Protein 4RD8 (pdb70)

Foldseek 3Di:
DCLLVLFDDPCNVDVLQVVQLVLLLVQLPVVNLLVLLLVLLVVLCCQVVVVHALLDPCSLVSSVVSLQVLLVQQAADRDDADDVLAADPLLVCVNQLVRYYWPSNHPDDPLATCLVSVSVSSVLSSCVVPVVSSPNDRSNCNSVSHRNCQSPCRQGPPVDPAGSLLSRQPVPPDCGRSHSNNVSVCLLCVPVVSRVSSNSNRVSD/DDDLPDCPQVQLQFFDDVCNVPSLQSVLLVLLLVQLPQVNLLVLLLVLLVVLVCCVVVVHALQDPVSLVSSVVSLQVLLVQQAADRDDADPVLAADDLLVVVQQLVRYAFPSNPDNDDQATCLVSVSVSSLLVSCVVPVPSSDNDRSNCNSVSHRNCQSDPRQGDPVDDAGSLCSRQPVPPDCGRSHSNNVSVCLLPVVVVSRVSSNSNRVD

Secondary structure (DSSP, 8-state):
-GGGGG--HHHHT-HHHHHHHHHHHHH--HHHHHHHHHHHHHHH--TTTTT--TTSHHHHHHHHHHHHHHHHHTT-----B-GGGPPPPTTT--TTTTT---GGGTS--SS-SSHHHHHHHHHHHHHHH-GGGGTT--GGGHIIIIIGGGGSGGG--TTSSS-HHHHHH--TT-SSTTSHHHHHHHHHH-TTSS-HHHHHHHHT-/---TT-TTSHHHHT--HHHHH-HHHHHHHHHHHHH--HHHHHHHHHHHHHHH--HHHHT--TTSHHHHHHHHHHHHHHHHHTT-----B-TT-PPPPTTT--TTTTT---HHHHSS--S-SSHHHHHHHHHHHHHHH-GGGGTT--GGGHHHHTGGGGGSGGGS-TTSSS-HHHHHH--TT-SSTTSHHHHHHHHHH-TTSS-HHHHHHHH-

Sequence (417 aa):
NPIKRALQGELLQNEPFIQLCTKIENYLDTEAVNEQLIELNEQLTRLKEKGLKPGEKGATKQLRTLIQEILTEAGFREEGLQTIGNKPLAAADFFLVSSSGFLKDSSLRASSHGELTHAIQWCLIILKRKKDSSFLENIPTSEICDRIYKKLGHQDSSNPNYPFTCWDVLIDKLGEIDSRSPEWLSDHIQNDEDQIFPVLREVIKNRHFFSKDEKNPIKRALQGELLQNEPFIQLCTKIENYLDTEAVNEQLIELNEQLTRLKEKGLKPGEKGATKQLRTLIQEILTEAGFREGLQTIGNKPLAAADFFLVSSGFLKDSSLRASSHGELTHAIQWCLIILKRKKDSSFLENIPTSEICDRIYKKLGHHQDSSNPNYPFTCWDVLIDKLGEIDSRSPEEWLSDHIQNDEDQIFPVLREVIKN

InterPro domains:
  IPR040708 Domain of of unknown function DUF5636 [PF18686] (22-215)

Radius of gyration: 24.08 Å; Cα contacts (8 Å, |Δi|>4): 656; chains: 2; bounding box: 65×54×49 Å

Structure (mmCIF, N/CA/C/O backbone):
data_4RD8
#
_entry.id   4RD8
#
_cell.length_a   66.102
_cell.length_b   65.824
_cell.length_c   103.413
_cell.angle_alpha   90.00
_cell.angle_beta   90.00
_cell.angle_gamma   90.00
#
_symmetry.space_group_name_H-M   'P 21 21 21'
#
loop_
_entity.id
_entity.type
_entity.pdbx_description
1 polymer 'Uncharacterized protein'
2 water water
#
loop_
_atom_site.group_PDB
_atom_site.id
_atom_site.type_symbol
_atom_site.label_atom_id
_atom_site.label_alt_id
_atom_site.label_comp_id
_atom_site.label_asym_id
_atom_site.label_entity_id
_atom_site.label_seq_id
_atom_site.pdbx_PDB_ins_code
_atom_site.Cartn_x
_atom_site.Cartn_y
_atom_site.Cartn_z
_atom_site.occupancy
_atom_site.B_iso_or_equiv
_atom_site.auth_seq_id
_atom_site.auth_comp_id
_atom_site.auth_asym_id
_atom_site.auth_atom_id
_atom_site.pdbx_PDB_model_num
ATOM 1 N N . ASN A 1 11 ? 19.244 3.283 73.929 1.00 69.89 9 ASN A N 1
ATOM 2 C CA . ASN A 1 11 ? 20.652 2.912 73.837 1.00 67.56 9 ASN A CA 1
ATOM 3 C C . ASN A 1 11 ? 20.847 1.450 73.440 1.00 71.34 9 ASN A C 1
ATOM 4 O O . ASN A 1 11 ? 21.240 0.629 74.270 1.00 69.76 9 ASN A O 1
ATOM 6 N N . PRO A 1 12 ? 20.594 1.127 72.156 1.00 71.35 10 PRO A N 1
ATOM 7 C CA . PRO A 1 12 ? 20.752 -0.236 71.633 1.00 66.04 10 PRO A CA 1
ATOM 8 C C . PRO A 1 12 ? 22.209 -0.694 71.719 1.00 54.18 10 PRO A C 1
ATOM 9 O O . PRO A 1 12 ? 22.490 -1.886 71.600 1.00 53.39 10 PRO A O 1
ATOM 13 N N . ILE A 1 13 ? 23.115 0.267 71.903 1.00 52.12 11 ILE A N 1
ATOM 14 C CA . ILE A 1 13 ? 24.524 0.023 72.223 1.00 33.01 11 ILE A CA 1
ATOM 15 C C . ILE A 1 13 ? 24.686 -0.997 73.356 1.00 34.55 11 ILE A C 1
ATOM 16 O O . ILE A 1 13 ? 25.622 -1.804 73.356 1.00 30.32 11 ILE A O 1
ATOM 21 N N . LYS A 1 14 ? 23.762 -0.966 74.314 1.00 35.01 12 LYS A N 1
ATOM 22 C CA . LYS A 1 14 ? 23.811 -1.867 75.464 1.00 33.26 12 LYS A CA 1
ATOM 23 C C . LYS A 1 14 ? 23.729 -3.340 75.067 1.00 33.59 12 LYS A C 1
ATOM 24 O O . LYS A 1 14 ? 24.180 -4.206 75.809 1.00 33.03 12 LYS A O 1
ATOM 30 N N . ARG A 1 15 ? 23.159 -3.623 73.900 1.00 34.91 13 ARG A N 1
ATOM 31 C CA . ARG A 1 15 ? 23.082 -5.006 73.427 1.00 38.80 13 ARG A CA 1
ATOM 32 C C . ARG A 1 15 ? 24.468 -5.620 73.260 1.00 32.89 13 ARG A C 1
ATOM 33 O O . ARG A 1 15 ? 24.628 -6.833 73.379 1.00 33.03 13 ARG A O 1
ATOM 41 N N . ALA A 1 16 ? 25.458 -4.777 72.969 1.00 30.83 14 ALA A N 1
ATOM 42 C CA . ALA A 1 16 ? 26.825 -5.248 72.732 1.00 28.63 14 ALA A CA 1
ATOM 43 C C . ALA A 1 16 ? 27.649 -5.302 74.008 1.00 27.36 14 ALA A C 1
ATOM 44 O O . ALA A 1 16 ? 28.824 -5.674 73.975 1.00 25.89 14 ALA A O 1
ATOM 46 N N . LEU A 1 17 ? 27.048 -4.924 75.132 1.00 28.34 15 LEU A N 1
ATOM 47 C CA . LEU A 1 17 ? 27.805 -4.785 76.376 1.00 27.77 15 LEU A CA 1
ATOM 48 C C . LEU A 1 17 ? 27.465 -5.853 77.413 1.00 29.15 15 LEU A C 1
ATOM 49 O O . LEU A 1 17 ? 26.333 -6.348 77.476 1.00 30.98 15 LEU A O 1
ATOM 54 N N . GLN A 1 18 ? 28.459 -6.196 78.227 1.00 28.76 16 GLN A N 1
ATOM 55 C CA . GLN A 1 18 ? 28.259 -7.082 79.370 1.00 30.57 16 GLN A CA 1
ATOM 56 C C . GLN A 1 18 ? 29.172 -6.624 80.499 1.00 30.84 16 GLN A C 1
ATOM 57 O O . GLN A 1 18 ? 29.886 -5.622 80.349 1.00 29.65 16 GLN A O 1
ATOM 63 N N . GLY A 1 19 ? 29.150 -7.351 81.615 1.00 32.90 17 GLY A N 1
ATOM 64 C CA . GLY A 1 19 ? 30.043 -7.077 82.731 1.00 33.98 17 GLY A CA 1
ATOM 65 C C . GLY A 1 19 ? 29.990 -5.653 83.274 1.00 34.26 17 GLY A C 1
ATOM 66 O O . GLY A 1 19 ? 28.906 -5.104 83.484 1.00 36.43 17 GLY A O 1
ATOM 67 N N . GLU A 1 20 ? 31.158 -5.060 83.508 1.00 33.97 18 GLU A N 1
ATOM 68 C CA . GLU A 1 20 ? 31.240 -3.711 84.069 1.00 41.80 18 GLU A CA 1
ATOM 69 C C . GLU A 1 20 ? 30.762 -2.637 83.090 1.00 40.36 18 GLU A C 1
ATOM 70 O O . GLU A 1 20 ? 30.146 -1.648 83.504 1.00 34.63 18 GLU A O 1
ATOM 76 N N . LEU A 1 21 ? 31.059 -2.813 81.803 1.00 30.55 19 LEU A N 1
ATOM 77 C CA . LEU A 1 21 ? 30.705 -1.792 80.823 1.00 29.26 19 LEU A CA 1
ATOM 78 C C . LEU A 1 21 ? 29.192 -1.648 80.708 1.00 29.89 19 LEU A C 1
ATOM 79 O O . LEU A 1 21 ? 28.685 -0.545 80.510 1.00 30.05 19 LEU A O 1
ATOM 84 N N . LEU A 1 22 ? 28.478 -2.763 80.854 1.00 30.66 20 LEU A N 1
ATOM 85 C CA . LEU A 1 22 ? 27.019 -2.757 80.799 1.00 31.95 20 LEU A CA 1
ATOM 86 C C . LEU A 1 22 ? 26.420 -1.894 81.902 1.00 33.78 20 LEU A C 1
ATOM 87 O O . LEU A 1 22 ? 25.329 -1.340 81.740 1.00 34.74 20 LEU A O 1
ATOM 92 N N . GLN A 1 23 ? 27.140 -1.784 83.017 1.00 34.63 21 GLN A N 1
ATOM 93 C CA . GLN A 1 23 ? 26.658 -1.031 84.172 1.00 36.78 21 GLN A CA 1
ATOM 94 C C . GLN A 1 23 ? 27.277 0.357 84.244 1.00 36.30 21 GLN A C 1
ATOM 95 O O . GLN A 1 23 ? 27.014 1.116 85.187 1.00 38.13 21 GLN A O 1
ATOM 101 N N . ASN A 1 24 ? 28.104 0.672 83.254 1.00 34.19 22 ASN A N 1
ATOM 102 C CA . ASN A 1 24 ? 28.836 1.927 83.231 1.00 34.02 22 ASN A CA 1
ATOM 103 C C . ASN A 1 24 ? 28.046 2.967 82.445 1.00 33.62 22 ASN A C 1
ATOM 104 O O . ASN A 1 24 ? 28.224 3.105 81.240 1.00 32.13 22 ASN A O 1
ATOM 109 N N . GLU A 1 25 ? 27.171 3.696 83.130 1.00 31.77 23 GLU A N 1
ATOM 110 C CA . GLU A 1 25 ? 26.321 4.675 82.454 1.00 30.63 23 GLU A CA 1
ATOM 111 C C . GLU A 1 25 ? 27.091 5.780 81.712 1.00 28.30 23 GLU A C 1
ATOM 112 O O . GLU A 1 25 ? 26.706 6.150 80.599 1.00 32.38 23 GLU A O 1
ATOM 118 N N . PRO A 1 26 ? 28.172 6.317 82.315 1.00 32.03 24 PRO A N 1
ATOM 119 C CA . PRO A 1 26 ? 28.892 7.340 81.545 1.00 29.04 24 PRO A CA 1
ATOM 120 C C . PRO A 1 26 ? 29.473 6.790 80.243 1.00 26.20 24 PRO A C 1
ATOM 121 O O . PRO A 1 26 ? 29.462 7.498 79.231 1.00 28.35 24 PRO A O 1
ATOM 125 N N . PHE A 1 27 ? 29.955 5.550 80.261 1.00 22.86 25 PHE A N 1
ATOM 126 C CA . PHE A 1 27 ? 30.476 4.939 79.044 1.00 25.45 25 PHE A CA 1
ATOM 127 C C . PHE A 1 27 ? 29.375 4.796 78.004 1.00 26.38 25 PHE A C 1
ATOM 128 O O . PHE A 1 27 ? 29.572 5.123 76.829 1.00 24.27 25 PHE A O 1
ATOM 136 N N . ILE A 1 28 ? 28.220 4.302 78.443 1.00 24.18 26 ILE A N 1
ATOM 137 C CA . ILE A 1 28 ? 27.091 4.085 77.552 1.00 26.21 26 ILE A CA 1
ATOM 138 C C . ILE A 1 28 ? 26.669 5.406 76.930 1.00 27.84 26 ILE A C 1
ATOM 139 O O . ILE A 1 28 ? 26.374 5.469 75.739 1.00 26.55 26 ILE A O 1
ATOM 144 N N . GLN A 1 29 ? 26.644 6.462 77.741 1.00 24.68 27 GLN A N 1
ATOM 145 C CA . GLN A 1 29 ? 26.270 7.790 77.255 1.00 27.39 27 GLN A CA 1
ATOM 146 C C . GLN A 1 29 ? 27.262 8.283 76.197 1.00 26.66 27 GLN A C 1
ATOM 147 O O . GLN A 1 29 ? 26.855 8.818 75.166 1.00 27.13 27 GLN A O 1
ATOM 153 N N . LEU A 1 30 ? 28.556 8.076 76.445 1.00 23.98 28 LEU A N 1
ATOM 154 C CA . LEU A 1 30 ? 29.585 8.495 75.497 1.00 23.00 28 LEU A CA 1
ATOM 155 C C . LEU A 1 30 ? 29.425 7.771 74.161 1.00 24.41 28 LEU A C 1
ATOM 156 O O . LEU A 1 30 ? 29.514 8.397 73.101 1.00 23.84 28 LEU A O 1
ATOM 161 N N . CYS A 1 31 ? 29.175 6.465 74.207 1.00 24.87 29 CYS A N 1
ATOM 162 C CA . CYS A 1 31 ? 28.979 5.694 72.975 1.00 23.18 29 CYS A CA 1
ATOM 163 C C . CYS A 1 31 ? 27.730 6.138 72.228 1.00 23.33 29 CYS A C 1
ATOM 164 O O . CYS A 1 31 ? 27.715 6.181 70.996 1.00 23.23 29 CYS A O 1
ATOM 167 N N . THR A 1 32 ? 26.676 6.436 72.979 1.00 23.05 30 THR A N 1
ATOM 168 C CA . THR A 1 32 ? 25.420 6.852 72.391 1.00 23.71 30 THR A CA 1
ATOM 169 C C . THR A 1 32 ? 25.605 8.170 71.651 1.00 27.95 30 THR A C 1
ATOM 170 O O . THR A 1 32 ? 25.090 8.344 70.545 1.00 26.92 30 THR A O 1
ATOM 174 N N . LYS A 1 33 ? 26.363 9.088 72.248 1.00 23.08 31 LYS A N 1
ATOM 175 C CA . LYS A 1 33 ? 26.639 10.372 71.606 1.00 25.88 31 LYS A CA 1
ATOM 176 C C . LYS A 1 33 ? 27.425 10.178 70.299 1.00 23.99 31 LYS A C 1
ATOM 177 O O . LYS A 1 33 ? 27.109 10.806 69.282 1.00 25.73 31 LYS A O 1
ATOM 183 N N . ILE A 1 34 ? 28.423 9.300 70.329 1.00 23.71 32 ILE A N 1
ATOM 184 C CA . ILE A 1 34 ? 29.215 8.989 69.135 1.00 21.11 32 ILE A CA 1
ATOM 185 C C . ILE A 1 34 ? 28.339 8.392 68.042 1.00 20.61 32 ILE A C 1
ATOM 186 O O . ILE A 1 34 ? 28.420 8.799 66.884 1.00 24.54 32 ILE A O 1
ATOM 191 N N . GLU A 1 35 ? 27.483 7.447 68.419 1.00 25.71 33 GLU A N 1
ATOM 192 C CA . GLU A 1 35 ? 26.608 6.787 67.455 1.00 25.22 33 GLU A CA 1
ATOM 193 C C . GLU A 1 35 ? 25.689 7.816 66.816 1.00 28.12 33 GLU A C 1
ATOM 194 O O . GLU A 1 35 ? 25.480 7.811 65.606 1.00 29.16 33 GLU A O 1
ATOM 200 N N . ASN A 1 36 ? 25.153 8.714 67.635 1.00 24.76 34 ASN A N 1
ATOM 201 C CA . ASN A 1 36 ? 24.214 9.713 67.148 1.00 27.38 34 ASN A CA 1
ATOM 202 C C . ASN A 1 36 ? 24.884 10.749 66.249 1.00 29.62 34 ASN A C 1
ATOM 203 O O . ASN A 1 36 ? 24.246 11.307 65.360 1.00 32.21 34 ASN A O 1
ATOM 208 N N . TYR A 1 37 ? 26.165 10.999 66.501 1.00 28.03 35 TYR A N 1
ATOM 209 C CA . TYR A 1 37 ? 26.953 11.936 65.709 1.00 26.95 35 TYR A CA 1
ATOM 210 C C . TYR A 1 37 ? 27.272 11.334 64.336 1.00 25.64 35 TYR A C 1
ATOM 211 O O . TYR A 1 37 ? 26.990 11.934 63.304 1.00 28.80 35 TYR A O 1
ATOM 220 N N . LEU A 1 38 ? 27.823 10.129 64.324 1.00 26.02 36 LEU A N 1
ATOM 221 C CA . LEU A 1 38 ? 28.192 9.480 63.060 1.00 23.61 36 LEU A CA 1
ATOM 222 C C . LEU A 1 38 ? 27.010 9.184 62.131 1.00 25.18 36 LEU A C 1
ATOM 223 O O . LEU A 1 38 ? 27.188 9.088 60.916 1.00 29.27 36 LEU A O 1
ATOM 236 N N . ASP A 1 40 ? 24.709 11.260 61.739 1.00 29.59 38 ASP A N 1
ATOM 237 C CA . ASP A 1 40 ? 24.286 12.598 61.347 1.00 31.92 38 ASP A CA 1
ATOM 238 C C . ASP A 1 40 ? 25.277 13.144 60.322 1.00 30.48 38 ASP A C 1
ATOM 239 O O . ASP A 1 40 ? 26.293 13.733 60.677 1.00 31.89 38 ASP A O 1
ATOM 244 N N . THR A 1 41 ? 24.973 12.958 59.042 1.00 33.73 39 THR A N 1
ATOM 245 C CA . THR A 1 41 ? 25.920 13.340 58.000 1.00 32.88 39 THR A CA 1
ATOM 246 C C . THR A 1 41 ? 26.171 14.856 57.973 1.00 33.28 39 THR A C 1
ATOM 247 O O . THR A 1 41 ? 27.300 15.293 57.751 1.00 35.95 39 THR A O 1
ATOM 251 N N . GLU A 1 42 ? 25.125 15.643 58.228 1.00 33.24 40 GLU A N 1
ATOM 252 C CA . GLU A 1 42 ? 25.262 17.097 58.349 1.00 34.14 40 GLU A CA 1
ATOM 253 C C . GLU A 1 42 ? 26.346 17.485 59.353 1.00 35.13 40 GLU A C 1
ATOM 254 O O . GLU A 1 42 ? 27.187 18.339 59.068 1.00 36.03 40 GLU A O 1
ATOM 260 N N . ALA A 1 43 ? 26.322 16.857 60.526 1.00 30.69 41 ALA A N 1
ATOM 261 C CA . ALA A 1 43 ? 27.325 17.123 61.550 1.00 33.29 41 ALA A CA 1
ATOM 262 C C . ALA A 1 43 ? 28.716 16.600 61.148 1.00 31.20 41 ALA A C 1
ATOM 263 O O . ALA A 1 43 ? 29.721 17.290 61.327 1.00 31.21 41 ALA A O 1
ATOM 265 N N . VAL A 1 44 ? 28.771 15.384 60.615 1.00 26.96 42 VAL A N 1
ATOM 266 C CA . VAL A 1 44 ? 30.037 14.797 60.187 1.00 28.46 42 VAL A CA 1
ATOM 267 C C . VAL A 1 44 ? 30.738 15.659 59.133 1.00 30.30 42 VAL A C 1
ATOM 268 O O . VAL A 1 44 ? 31.950 15.853 59.201 1.00 27.68 42 VAL A O 1
ATOM 272 N N . ASN A 1 45 ? 29.974 16.177 58.173 1.00 31.35 43 ASN A N 1
ATOM 273 C CA . ASN A 1 45 ? 30.532 17.038 57.128 1.00 32.98 43 ASN A CA 1
ATOM 274 C C . ASN A 1 45 ? 31.287 18.232 57.702 1.00 35.31 43 ASN A C 1
ATOM 275 O O . ASN A 1 45 ? 32.299 18.669 57.142 1.00 32.20 43 ASN A O 1
ATOM 280 N N . GLU A 1 46 ? 30.791 18.759 58.818 1.00 32.17 44 GLU A N 1
ATOM 281 C CA . GLU A 1 46 ? 31.418 19.916 59.447 1.00 34.30 44 GLU A CA 1
ATOM 282 C C . GLU A 1 46 ? 32.847 19.588 59.880 1.00 32.45 44 GLU A C 1
ATOM 283 O O . GLU A 1 46 ? 33.756 20.387 59.670 1.00 31.78 44 GLU A O 1
ATOM 289 N N . GLN A 1 47 ? 33.047 18.413 60.471 1.00 28.35 45 GLN A N 1
ATOM 290 C CA . GLN A 1 47 ? 34.396 17.984 60.843 1.00 27.54 45 GLN A CA 1
ATOM 291 C C . GLN A 1 47 ? 35.248 17.551 59.642 1.00 27.72 45 GLN A C 1
ATOM 292 O O . GLN A 1 47 ? 36.467 17.688 59.668 1.00 29.01 45 GLN A O 1
ATOM 298 N N . LEU A 1 48 ? 34.614 17.027 58.595 1.00 26.04 46 LEU A N 1
ATOM 299 C CA . LEU A 1 48 ? 35.344 16.699 57.367 1.00 25.76 46 LEU A CA 1
ATOM 300 C C . LEU A 1 48 ? 35.854 17.962 56.680 1.00 32.38 46 LEU A C 1
ATOM 301 O O . LEU A 1 48 ? 36.979 17.996 56.170 1.00 30.46 46 LEU A O 1
ATOM 306 N N . ILE A 1 49 ? 35.019 19.001 56.666 1.00 29.03 47 ILE A N 1
ATOM 307 C CA . ILE A 1 49 ? 35.435 20.311 56.185 1.00 33.02 47 ILE A CA 1
ATOM 308 C C . ILE A 1 49 ? 36.636 20.823 56.991 1.00 35.63 47 ILE A C 1
ATOM 309 O O . ILE A 1 49 ? 37.603 21.333 56.418 1.00 33.17 47 ILE A O 1
ATOM 314 N N . GLU A 1 50 ? 36.582 20.660 58.311 1.00 29.23 48 GLU A N 1
ATOM 315 C CA . GLU A 1 50 ? 37.657 21.125 59.187 1.00 35.10 48 GLU A CA 1
ATOM 316 C C . GLU A 1 50 ? 38.940 20.342 58.913 1.00 31.49 48 GLU A C 1
ATOM 317 O O . GLU A 1 50 ? 40.023 20.926 58.825 1.00 36.50 48 GLU A O 1
ATOM 323 N N . LEU A 1 51 ? 38.803 19.027 58.758 1.00 32.45 49 LEU A N 1
ATOM 324 C CA . LEU A 1 51 ? 39.948 18.163 58.478 1.00 27.92 49 LEU A CA 1
ATOM 325 C C . LEU A 1 51 ? 40.551 18.547 57.133 1.00 31.61 49 LEU A C 1
ATOM 326 O O . LEU A 1 51 ? 41.777 18.640 56.990 1.00 31.48 49 LEU A O 1
ATOM 331 N N . ASN A 1 52 ? 39.679 18.797 56.157 1.00 34.38 50 ASN A N 1
ATOM 332 C CA . ASN A 1 52 ? 40.113 19.250 54.837 1.00 32.25 50 ASN A CA 1
ATOM 333 C C . ASN A 1 52 ? 40.841 20.578 54.901 1.00 34.06 50 ASN A C 1
ATOM 334 O O . ASN A 1 52 ? 41.802 20.802 54.168 1.00 37.71 50 ASN A O 1
ATOM 339 N N . GLU A 1 53 ? 40.370 21.468 55.768 1.00 33.42 51 GLU A N 1
ATOM 340 C CA . GLU A 1 53 ? 40.964 22.791 55.872 1.00 38.02 51 GLU A CA 1
ATOM 341 C C . GLU A 1 53 ? 42.330 22.728 56.546 1.00 35.58 51 GLU A C 1
ATOM 342 O O . GLU A 1 53 ? 43.264 23.417 56.137 1.00 38.56 51 GLU A O 1
ATOM 348 N N . GLN A 1 54 ? 42.452 21.890 57.570 1.00 34.40 52 GLN A N 1
ATOM 349 C CA . GLN A 1 54 ? 43.733 21.726 58.242 1.00 38.31 52 GLN A CA 1
ATOM 350 C C . GLN A 1 54 ? 44.772 21.099 57.305 1.00 37.91 52 GLN A C 1
ATOM 351 O O . GLN A 1 54 ? 45.925 21.524 57.269 1.00 39.93 52 GLN A O 1
ATOM 357 N N . LEU A 1 55 ? 44.346 20.107 56.531 1.00 32.06 53 LEU A N 1
ATOM 358 C CA . LEU A 1 55 ? 45.206 19.476 55.529 1.00 32.72 53 LEU A CA 1
ATOM 359 C C . LEU A 1 55 ? 45.629 20.455 54.427 1.00 38.40 53 LEU A C 1
ATOM 360 O O . LEU A 1 55 ? 46.809 20.510 54.051 1.00 38.20 53 LEU A O 1
ATOM 365 N N . THR A 1 56 ? 44.665 21.220 53.913 1.00 35.48 54 THR A N 1
ATOM 366 C CA . THR A 1 56 ? 44.936 22.240 52.900 1.00 40.54 54 THR A CA 1
ATOM 367 C C . THR A 1 56 ? 45.981 23.229 53.401 1.00 44.49 54 THR A C 1
ATOM 368 O O . THR A 1 56 ? 46.911 23.598 52.676 1.00 44.45 54 THR A O 1
ATOM 385 N N . ARG A 1 58 ? 48.182 22.681 55.713 1.00 47.58 56 ARG A N 1
ATOM 386 C CA . ARG A 1 58 ? 49.418 21.935 55.891 1.00 40.15 56 ARG A CA 1
ATOM 387 C C . ARG A 1 58 ? 50.208 21.801 54.595 1.00 47.59 56 ARG A C 1
ATOM 388 O O . ARG A 1 58 ? 51.400 22.108 54.554 1.00 48.79 56 ARG A O 1
ATOM 396 N N . LEU A 1 59 ? 49.532 21.355 53.537 1.00 42.18 57 LEU A N 1
ATOM 397 C CA . LEU A 1 59 ? 50.159 21.191 52.225 1.00 50.32 57 LEU A CA 1
ATOM 398 C C . LEU A 1 59 ? 50.726 22.502 51.700 1.00 54.73 57 LEU A C 1
ATOM 399 O O . LEU A 1 59 ? 51.859 22.550 51.213 1.00 54.89 57 LEU A O 1
ATOM 404 N N . LYS A 1 60 ? 49.932 23.563 51.802 1.00 47.85 58 LYS A N 1
ATOM 405 C CA . LYS A 1 60 ? 50.318 24.871 51.277 1.00 55.02 58 LYS A CA 1
ATOM 406 C C . LYS A 1 60 ? 51.548 25.420 51.987 1.00 53.18 58 LYS A C 1
ATOM 407 O O . LYS A 1 60 ? 52.451 25.958 51.350 1.00 56.57 58 LYS A O 1
ATOM 411 N N . GLU A 1 61 ? 51.575 25.279 53.309 1.00 51.43 59 GLU A N 1
ATOM 412 C CA . GLU A 1 61 ? 52.703 25.747 54.111 1.00 55.09 59 GLU A CA 1
ATOM 413 C C . GLU A 1 61 ? 54.007 25.081 53.666 1.00 55.59 59 GLU A C 1
ATOM 414 O O . GLU A 1 61 ? 55.069 25.702 53.684 1.00 61.62 59 GLU A O 1
ATOM 418 N N . LYS A 1 62 ? 53.912 23.826 53.237 1.00 54.46 60 LYS A N 1
ATOM 419 C CA . LYS A 1 62 ? 55.090 23.048 52.860 1.00 58.26 60 LYS A CA 1
ATOM 420 C C . LYS A 1 62 ? 55.351 23.046 51.361 1.00 63.30 60 LYS A C 1
ATOM 421 O O . LYS A 1 62 ? 56.252 22.354 50.886 1.00 64.59 60 LYS A O 1
ATOM 427 N N . GLY A 1 63 ? 54.575 23.830 50.621 1.00 66.17 61 GLY A N 1
ATOM 428 C CA . GLY A 1 63 ? 54.689 23.841 49.176 1.00 74.88 61 GLY A CA 1
ATOM 429 C C . GLY A 1 63 ? 54.447 22.451 48.625 1.00 76.10 61 GLY A C 1
ATOM 430 O O . GLY A 1 63 ? 55.324 21.863 47.986 1.00 80.97 61 GLY A O 1
ATOM 431 N N . LEU A 1 64 ? 53.257 21.920 48.899 1.00 62.12 62 LEU A N 1
ATOM 432 C CA . LEU A 1 64 ? 52.872 20.597 48.424 1.00 54.65 62 LEU A CA 1
ATOM 433 C C . LEU A 1 64 ? 51.547 20.645 47.674 1.00 60.50 62 LEU A C 1
ATOM 434 O O . LEU A 1 64 ? 50.677 21.457 47.985 1.00 60.97 62 LEU A O 1
ATOM 439 N N . LYS A 1 65 ? 51.397 19.771 46.683 1.00 65.06 63 LYS A N 1
ATOM 440 C CA . LYS A 1 65 ? 50.127 19.624 45.982 1.00 61.89 63 LYS A CA 1
ATOM 441 C C . LYS A 1 65 ? 49.436 18.365 46.497 1.00 53.67 63 LYS A C 1
ATOM 442 O O . LYS A 1 65 ? 50.093 17.488 47.049 1.00 56.53 63 LYS A O 1
ATOM 445 N N . PRO A 1 66 ? 48.104 18.283 46.349 1.00 51.83 64 PRO A N 1
ATOM 446 C CA . PRO A 1 66 ? 47.365 17.108 46.831 1.00 54.90 64 PRO A CA 1
ATOM 447 C C . PRO A 1 66 ? 47.733 15.815 46.093 1.00 63.05 64 PRO A C 1
ATOM 448 O O . PRO A 1 66 ? 47.606 14.730 46.665 1.00 61.95 64 PRO A O 1
ATOM 452 N N . GLY A 1 67 ? 48.172 15.932 44.844 1.00 63.78 65 GLY A N 1
ATOM 453 C CA . GLY A 1 67 ? 48.631 14.781 44.085 1.00 72.84 65 GLY A CA 1
ATOM 454 C C . GLY A 1 67 ? 50.016 14.318 44.502 1.00 78.58 65 GLY A C 1
ATOM 455 O O . GLY A 1 67 ? 50.384 13.163 44.285 1.00 79.92 65 GLY A O 1
ATOM 456 N N . GLU A 1 68 ? 50.778 15.227 45.107 1.00 83.79 66 GLU A N 1
ATOM 457 C CA . GLU A 1 68 ? 52.139 14.951 45.573 1.00 87.30 66 GLU A CA 1
ATOM 458 C C . GLU A 1 68 ? 52.198 13.750 46.520 1.00 84.08 66 GLU A C 1
ATOM 459 O O . GLU A 1 68 ? 51.211 13.419 47.185 1.00 82.85 66 GLU A O 1
ATOM 465 N N . LYS A 1 69 ? 53.356 13.097 46.567 1.00 81.01 67 LYS A N 1
ATOM 466 C CA . LYS A 1 69 ? 53.579 11.991 47.491 1.00 72.89 67 LYS A CA 1
ATOM 467 C C . LYS A 1 69 ? 53.487 12.489 48.924 1.00 66.83 67 LYS A C 1
ATOM 468 O O . LYS A 1 69 ? 52.734 11.944 49.731 1.00 72.77 67 LYS A O 1
ATOM 470 N N . GLY A 1 70 ? 54.244 13.541 49.226 1.00 59.58 68 GLY A N 1
ATOM 471 C CA . GLY A 1 70 ? 54.277 14.117 50.558 1.00 61.72 68 GLY A CA 1
ATOM 472 C C . GLY A 1 70 ? 52.918 14.481 51.126 1.00 57.88 68 GLY A C 1
ATOM 473 O O . GLY A 1 70 ? 52.770 14.601 52.342 1.00 56.12 68 GLY A O 1
ATOM 474 N N . ALA A 1 71 ? 51.929 14.664 50.252 1.00 55.38 69 ALA A N 1
ATOM 475 C CA . ALA A 1 71 ? 50.553 14.901 50.689 1.00 48.65 69 ALA A CA 1
ATOM 476 C C . ALA A 1 71 ? 50.001 13.720 51.492 1.00 47.50 69 ALA A C 1
ATOM 477 O O . ALA A 1 71 ? 49.363 13.907 52.535 1.00 40.46 69 ALA A O 1
ATOM 479 N N . THR A 1 72 ? 50.230 12.505 50.996 1.00 46.94 70 THR A N 1
ATOM 480 C CA . THR A 1 72 ? 49.806 11.301 51.710 1.00 45.69 70 THR A CA 1
ATOM 481 C C . THR A 1 72 ? 50.481 11.246 53.078 1.00 40.75 70 THR A C 1
ATOM 482 O O . THR A 1 72 ? 49.859 10.882 54.078 1.00 39.33 70 THR A O 1
ATOM 486 N N . LYS A 1 73 ? 51.754 11.627 53.115 1.00 42.60 71 LYS A N 1
ATOM 487 C CA . LYS A 1 73 ? 52.502 11.669 54.364 1.00 42.34 71 LYS A CA 1
ATOM 488 C C . LYS A 1 73 ? 51.935 12.739 55.292 1.00 40.67 71 LYS A C 1
ATOM 489 O O . LYS A 1 73 ? 51.785 12.512 56.487 1.00 37.76 71 LYS A O 1
ATOM 495 N N . GLN A 1 74 ? 51.606 13.903 54.736 1.00 40.54 72 GLN A N 1
ATOM 496 C CA . GLN A 1 74 ? 51.070 15.003 55.535 1.00 40.81 72 GLN A CA 1
ATOM 497 C C . GLN A 1 74 ? 49.720 14.682 56.179 1.00 39.53 72 GLN A C 1
ATOM 498 O O . GLN A 1 74 ? 49.478 15.041 57.332 1.00 35.53 72 GLN A O 1
ATOM 504 N N . LEU A 1 75 ? 48.845 14.012 55.435 1.00 32.55 73 LEU A N 1
ATOM 505 C CA . LEU A 1 75 ? 47.553 13.592 55.977 1.00 32.31 73 LEU A CA 1
ATOM 506 C C . LEU A 1 75 ? 47.736 12.592 57.118 1.00 33.97 73 LEU A C 1
ATOM 507 O O . LEU A 1 75 ? 47.044 12.661 58.131 1.00 26.81 73 LEU A O 1
ATOM 512 N N . ARG A 1 76 ? 48.669 11.661 56.945 1.00 32.34 74 ARG A N 1
ATOM 513 C CA . ARG A 1 76 ? 48.942 10.651 57.972 1.00 30.45 74 ARG A CA 1
ATOM 514 C C . ARG A 1 76 ? 49.472 11.279 59.254 1.00 30.71 74 ARG A C 1
ATOM 515 O O . ARG A 1 76 ? 49.076 10.889 60.352 1.00 31.79 74 ARG A O 1
ATOM 523 N N . THR A 1 77 ? 50.366 12.252 59.111 1.00 30.39 75 THR A N 1
ATOM 524 C CA . THR A 1 77 ? 50.927 12.923 60.274 1.00 30.46 75 THR A CA 1
ATOM 525 C C . THR A 1 77 ? 49.875 13.814 60.931 1.00 32.66 75 THR A C 1
ATOM 526 O O . THR A 1 77 ? 49.833 13.921 62.153 1.00 31.94 75 THR A O 1
ATOM 530 N N . LEU A 1 78 ? 49.020 14.443 60.125 1.00 28.37 76 LEU A N 1
ATOM 531 C CA . LEU A 1 78 ? 47.898 15.203 60.673 1.00 26.92 76 LEU A CA 1
ATOM 532 C C . LEU A 1 78 ? 46.954 14.293 61.452 1.00 28.36 76 LEU A C 1
ATOM 533 O O . LEU A 1 78 ? 46.543 14.619 62.571 1.00 24.92 76 LEU A O 1
ATOM 538 N N . ILE A 1 79 ? 46.605 13.153 60.862 1.00 23.82 77 ILE A N 1
ATOM 539 C CA . ILE A 1 79 ? 45.754 12.182 61.548 1.00 21.88 77 ILE A CA 1
ATOM 540 C C . ILE A 1 79 ? 46.390 11.748 62.881 1.00 22.96 77 ILE A C 1
ATOM 541 O O . ILE A 1 79 ? 45.715 11.728 63.922 1.00 22.78 77 ILE A O 1
ATOM 546 N N . GLN A 1 80 ? 47.687 11.433 62.859 1.00 24.09 78 GLN A N 1
ATOM 547 C CA . GLN A 1 80 ? 48.378 11.024 64.083 1.00 25.91 78 GLN A CA 1
ATOM 548 C C . GLN A 1 80 ? 48.385 12.117 65.158 1.00 27.62 78 GLN A C 1
ATOM 549 O O . GLN A 1 80 ? 48.254 11.820 66.347 1.00 30.91 78 GLN A O 1
ATOM 555 N N . GLU A 1 81 ? 48.557 13.373 64.751 1.00 28.38 79 GLU A N 1
ATOM 556 C CA . GLU A 1 81 ? 48.565 14.467 65.722 1.00 29.85 79 GLU A CA 1
ATOM 557 C C . GLU A 1 81 ? 47.215 14.597 66.432 1.00 30.97 79 GLU A C 1
ATOM 558 O O . GLU A 1 81 ? 47.161 14.774 67.652 1.00 27.16 79 GLU A O 1
ATOM 564 N N . ILE A 1 82 ? 46.129 14.494 65.667 1.00 22.85 80 ILE A N 1
ATOM 565 C CA . ILE A 1 82 ? 44.790 14.550 66.244 1.00 21.95 80 ILE A CA 1
ATOM 566 C C . ILE A 1 82 ? 44.592 13.395 67.218 1.00 24.85 80 ILE A C 1
ATOM 567 O O . ILE A 1 82 ? 44.076 13.576 68.318 1.00 25.05 80 ILE A O 1
ATOM 572 N N . LEU A 1 83 ? 45.023 12.206 66.815 1.00 21.40 81 LEU A N 1
ATOM 573 C CA . LEU A 1 83 ? 44.885 11.023 67.657 1.00 19.68 81 LEU A CA 1
ATOM 574 C C . LEU A 1 83 ? 45.714 11.140 68.919 1.00 20.29 81 LEU A C 1
ATOM 575 O O . LEU A 1 83 ? 45.248 10.806 70.001 1.00 19.45 81 LEU A O 1
ATOM 580 N N . THR A 1 84 ? 46.944 11.612 68.781 1.00 22.43 82 THR A N 1
ATOM 581 C CA . THR A 1 84 ? 47.811 11.785 69.939 1.00 23.31 82 THR A CA 1
ATOM 582 C C . THR A 1 84 ? 47.207 12.736 70.978 1.00 23.64 82 THR A C 1
ATOM 583 O O . THR A 1 84 ? 47.255 12.462 72.182 1.00 26.45 82 THR A O 1
ATOM 587 N N . GLU A 1 85 ? 46.632 13.840 70.504 1.00 23.14 83 GLU A N 1
ATOM 588 C CA . GLU A 1 85 ? 45.950 14.805 71.368 1.00 23.82 83 GLU A CA 1
ATOM 589 C C . GLU A 1 85 ? 44.860 14.157 72.209 1.00 25.18 83 GLU A C 1
ATOM 590 O O . GLU A 1 85 ? 44.568 14.625 73.315 1.00 25.70 83 GLU A O 1
ATOM 596 N N . ALA A 1 86 ? 44.257 13.098 71.666 1.00 19.41 84 ALA A N 1
ATOM 597 C CA . ALA A 1 86 ? 43.165 12.389 72.326 1.00 23.19 84 ALA A CA 1
ATOM 598 C C . ALA A 1 86 ? 43.640 11.219 73.184 1.00 22.77 84 ALA A C 1
ATOM 599 O O . ALA A 1 86 ? 42.821 10.447 73.697 1.00 21.78 84 ALA A O 1
ATOM 601 N N . GLY A 1 87 ? 44.956 11.061 73.322 1.00 20.08 85 GLY A N 1
ATOM 602 C CA . GLY A 1 87 ? 45.484 10.016 74.185 1.00 20.48 85 GLY A CA 1
ATOM 603 C C . GLY A 1 87 ? 45.834 8.710 73.504 1.00 19.21 85 GLY A C 1
ATOM 604 O O . GLY A 1 87 ? 46.194 7.739 74.168 1.00 20.23 85 GLY A O 1
ATOM 605 N N . PHE A 1 88 ? 45.746 8.666 72.179 1.00 18.21 86 PHE A N 1
ATOM 606 C CA . PHE A 1 88 ? 46.178 7.472 71.461 1.00 16.67 86 PHE A CA 1
ATOM 607 C C . PHE A 1 88 ? 47.705 7.339 71.502 1.00 19.14 86 PHE A C 1
ATOM 608 O O . PHE A 1 88 ? 48.426 8.322 71.710 1.00 19.19 86 PHE A O 1
ATOM 616 N N . ARG A 1 89 ? 48.199 6.118 71.302 1.00 17.96 87 ARG A N 1
ATOM 617 C CA . ARG A 1 89 ? 49.636 5.925 71.155 1.00 17.93 87 ARG A CA 1
ATOM 618 C C . ARG A 1 89 ? 50.104 6.708 69.941 1.00 20.10 87 ARG A C 1
ATOM 619 O O . ARG A 1 89 ? 49.373 6.814 68.950 1.00 21.41 87 ARG A O 1
ATOM 627 N N . GLU A 1 90 ? 51.319 7.231 70.010 1.00 20.63 88 GLU A N 1
ATOM 628 C CA A GLU A 1 90 ? 51.886 7.968 68.888 0.59 23.82 88 GLU A CA 1
ATOM 629 C CA B GLU A 1 90 ? 51.910 7.973 68.901 0.41 24.36 88 GLU A CA 1
ATOM 630 C C . GLU A 1 90 ? 52.476 7.011 67.858 1.00 29.09 88 GLU A C 1
ATOM 631 O O . GLU A 1 90 ? 53.504 6.367 68.085 1.00 32.34 88 GLU A O 1
ATOM 642 N N . GLY A 1 91 ? 51.811 6.910 66.719 1.00 32.93 89 GLY A N 1
ATOM 643 C CA . GLY A 1 91 ? 52.247 5.994 65.683 1.00 33.28 89 GLY A CA 1
ATOM 644 C C . GLY A 1 91 ? 51.169 4.973 65.380 1.00 21.38 89 GLY A C 1
ATOM 645 O O . GLY A 1 91 ? 50.870 4.125 66.216 1.00 27.40 89 GLY A O 1
ATOM 654 N N . LEU A 1 93 ? 49.808 1.663 63.681 1.00 24.00 91 LEU A N 1
ATOM 655 C CA . LEU A 1 93 ? 50.464 0.378 63.418 1.00 20.75 91 LEU A CA 1
ATOM 656 C C . LEU A 1 93 ? 49.870 -0.317 62.198 1.00 25.40 91 LEU A C 1
ATOM 657 O O . LEU A 1 93 ? 48.724 -0.066 61.820 1.00 22.85 91 LEU A O 1
ATOM 662 N N . GLN A 1 94 ? 50.673 -1.172 61.575 1.00 22.34 92 GLN A N 1
ATOM 663 C CA . GLN A 1 94 ? 50.164 -2.178 60.651 1.00 20.66 92 GLN A CA 1
ATOM 664 C C . GLN A 1 94 ? 51.092 -3.378 60.825 1.00 20.42 92 GLN A C 1
ATOM 665 O O . GLN A 1 94 ? 52.090 -3.286 61.532 1.00 18.20 92 GLN A O 1
ATOM 671 N N . THR A 1 95 ? 50.785 -4.499 60.191 1.00 18.41 93 THR A N 1
ATOM 672 C CA . THR A 1 95 ? 51.760 -5.586 60.155 1.00 17.10 93 THR A CA 1
ATOM 673 C C . THR A 1 95 ? 52.682 -5.446 58.958 1.00 19.12 93 THR A C 1
ATOM 674 O O . THR A 1 95 ? 52.330 -4.814 57.951 1.00 20.96 93 THR A O 1
ATOM 678 N N . ILE A 1 96 ? 53.865 -6.045 59.058 1.00 19.75 94 ILE A N 1
ATOM 679 C CA . ILE A 1 96 ? 54.748 -6.110 57.918 1.00 22.84 94 ILE A CA 1
ATOM 680 C C . ILE A 1 96 ? 54.040 -6.932 56.837 1.00 25.43 94 ILE A C 1
ATOM 681 O O . ILE A 1 96 ? 53.583 -8.046 57.095 1.00 29.22 94 ILE A O 1
ATOM 686 N N . GLY A 1 97 ? 53.930 -6.379 55.636 1.00 25.75 95 GLY A N 1
ATOM 687 C CA . GLY A 1 97 ? 53.234 -7.076 54.570 1.00 31.49 95 GLY A CA 1
ATOM 688 C C . GLY A 1 97 ? 51.727 -6.853 54.567 1.00 26.75 95 GLY A C 1
ATOM 689 O O . GLY A 1 97 ? 51.027 -7.422 53.720 1.00 28.90 95 GLY A O 1
ATOM 690 N N . ASN A 1 98 ? 51.229 -6.033 55.494 1.00 27.43 96 ASN A N 1
ATOM 691 C CA . ASN A 1 98 ? 49.795 -5.713 55.568 1.00 32.20 96 ASN A CA 1
ATOM 692 C C . ASN A 1 98 ? 48.890 -6.927 55.752 1.00 32.79 96 ASN A C 1
ATOM 693 O O . ASN A 1 98 ? 47.765 -6.941 55.259 1.00 36.47 96 ASN A O 1
ATOM 698 N N . LYS A 1 99 ? 49.380 -7.943 56.454 1.00 29.54 97 LYS A N 1
ATOM 699 C CA . LYS A 1 99 ? 48.570 -9.114 56.768 1.00 30.00 97 LYS A CA 1
ATOM 700 C C . LYS A 1 99 ? 47.587 -8.726 57.865 1.00 26.17 97 LYS A C 1
ATOM 701 O O . LYS A 1 99 ? 47.912 -7.917 58.733 1.00 26.32 97 LYS A O 1
ATOM 707 N N . PRO A 1 100 ? 46.386 -9.320 57.848 1.00 26.53 98 PRO A N 1
ATOM 708 C CA . PRO A 1 100 ? 45.465 -9.053 58.955 1.00 23.23 98 PRO A CA 1
ATOM 709 C C . PRO A 1 100 ? 45.995 -9.695 60.239 1.00 20.02 98 PRO A C 1
ATOM 710 O O . PRO A 1 100 ? 46.707 -10.715 60.182 1.00 24.28 98 PRO A O 1
ATOM 714 N N . LEU A 1 101 ? 45.640 -9.111 61.375 1.00 20.44 99 LEU A N 1
ATOM 715 C CA . LEU A 1 101 ? 45.900 -9.723 62.666 1.00 22.81 99 LEU A CA 1
ATOM 716 C C . LEU A 1 101 ? 44.706 -10.600 62.996 1.00 24.19 99 LEU A C 1
ATOM 717 O O . LEU A 1 101 ? 43.596 -10.340 62.527 1.00 25.90 99 LEU A O 1
ATOM 722 N N . ALA A 1 102 ? 44.916 -11.628 63.816 1.00 20.36 100 ALA A N 1
ATOM 723 C CA . ALA A 1 102 ? 43.781 -12.318 64.410 1.00 22.92 100 ALA A CA 1
ATOM 724 C C . ALA A 1 102 ? 42.997 -11.309 65.241 1.00 22.60 100 ALA A C 1
ATOM 725 O O . ALA A 1 102 ? 43.590 -10.402 65.837 1.00 22.51 100 ALA A O 1
ATOM 727 N N . ALA A 1 103 ? 41.674 -11.477 65.293 1.00 23.80 101 ALA A N 1
ATOM 728 C CA . ALA A 1 103 ? 40.807 -10.543 66.010 1.00 28.21 101 ALA A CA 1
ATOM 729 C C . ALA A 1 103 ? 41.268 -10.307 67.445 1.00 25.51 101 ALA A C 1
ATOM 730 O O . ALA A 1 103 ? 41.248 -9.175 67.916 1.00 27.05 101 ALA A O 1
ATOM 732 N N . ALA A 1 104 ? 41.719 -11.362 68.120 1.00 24.75 102 ALA A N 1
ATOM 733 C CA . ALA A 1 104 ? 42.152 -11.216 69.513 1.00 22.23 102 ALA A CA 1
ATOM 734 C C . ALA A 1 104 ? 43.364 -10.305 69.649 1.00 24.20 102 ALA A C 1
ATOM 735 O O . ALA A 1 104 ? 43.471 -9.536 70.605 1.00 20.54 102 ALA A O 1
ATOM 737 N N . ASP A 1 105 ? 44.294 -10.420 68.706 1.00 20.38 103 ASP A N 1
ATOM 738 C CA . ASP A 1 105 ? 45.494 -9.585 68.709 1.00 19.74 103 ASP A CA 1
ATOM 739 C C . ASP A 1 105 ? 45.176 -8.152 68.338 1.00 22.57 103 ASP A C 1
ATOM 740 O O . ASP A 1 105 ? 45.715 -7.216 68.927 1.00 17.53 103 ASP A O 1
ATOM 745 N N . PHE A 1 106 ? 44.301 -7.982 67.351 1.00 19.90 104 PHE A N 1
ATOM 746 C CA . PHE A 1 106 ? 43.827 -6.655 66.985 1.00 18.98 104 PHE A CA 1
ATOM 747 C C . PHE A 1 106 ? 43.165 -5.973 68.189 1.00 18.15 104 PHE A C 1
ATOM 748 O O . PHE A 1 106 ? 43.475 -4.827 68.518 1.00 18.36 104 PHE A O 1
ATOM 764 N N . PHE A 1 108 ? 43.487 -6.665 71.335 1.00 16.25 106 PHE A N 1
ATOM 765 C CA . PHE A 1 108 ? 44.489 -6.391 72.366 1.00 15.95 106 PHE A CA 1
ATOM 766 C C . PHE A 1 108 ? 45.166 -5.039 72.101 1.00 15.91 106 PHE A C 1
ATOM 767 O O . PHE A 1 108 ? 45.366 -4.225 73.014 1.00 17.72 106 PHE A O 1
ATOM 775 N N . LEU A 1 109 ? 45.530 -4.785 70.849 1.00 15.54 107 LEU A N 1
ATOM 776 C CA . LEU A 1 109 ? 46.205 -3.525 70.537 1.00 14.70 107 LEU A CA 1
ATOM 777 C C . LEU A 1 109 ? 45.255 -2.336 70.691 1.00 14.84 107 LEU A C 1
ATOM 778 O O . LEU A 1 109 ? 45.674 -1.257 71.118 1.00 14.86 107 LEU A O 1
ATOM 783 N N . VAL A 1 110 ? 43.983 -2.531 70.333 1.00 15.18 108 VAL A N 1
ATOM 784 C CA . VAL A 1 110 ? 42.974 -1.481 70.547 1.00 16.69 108 VAL A CA 1
ATOM 785 C C . VAL A 1 110 ? 42.888 -1.173 72.044 1.00 16.23 108 VAL A C 1
ATOM 786 O O . VAL A 1 110 ? 42.909 -0.007 72.463 1.00 15.48 108 VAL A O 1
ATOM 790 N N . SER A 1 111 ? 42.803 -2.230 72.846 1.00 16.65 109 SER A N 1
ATOM 791 C CA A SER A 1 111 ? 42.686 -2.064 74.293 0.66 17.95 109 S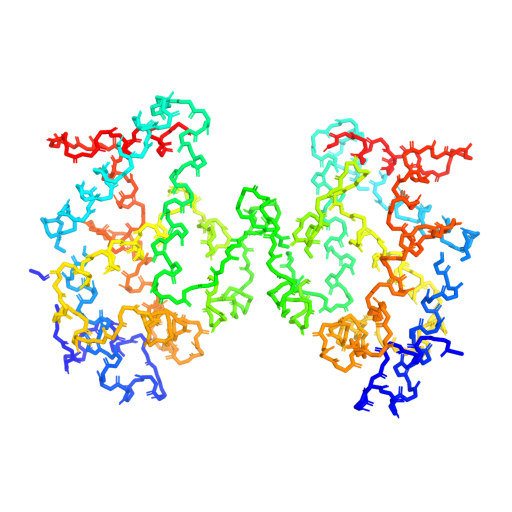ER A CA 1
ATOM 792 C CA B SER A 1 111 ? 42.719 -2.120 74.301 0.34 18.00 109 SER A CA 1
ATOM 793 C C . SER A 1 111 ? 43.918 -1.395 74.880 1.00 17.74 109 SER A C 1
ATOM 794 O O . SER A 1 111 ? 43.870 -0.875 75.996 1.00 17.26 109 SER A O 1
ATOM 799 N N . SER A 1 112 ? 45.017 -1.420 74.135 1.00 15.35 110 SER A N 1
ATOM 800 C CA . SER A 1 112 ? 46.263 -0.823 74.589 1.00 16.18 110 SER A CA 1
ATOM 801 C C . SER A 1 112 ? 46.443 0.606 74.092 1.00 16.95 110 SER A C 1
ATOM 802 O O . SER A 1 112 ? 47.437 1.250 74.428 1.00 16.24 110 SER A O 1
ATOM 805 N N . GLY A 1 113 ? 45.495 1.097 73.2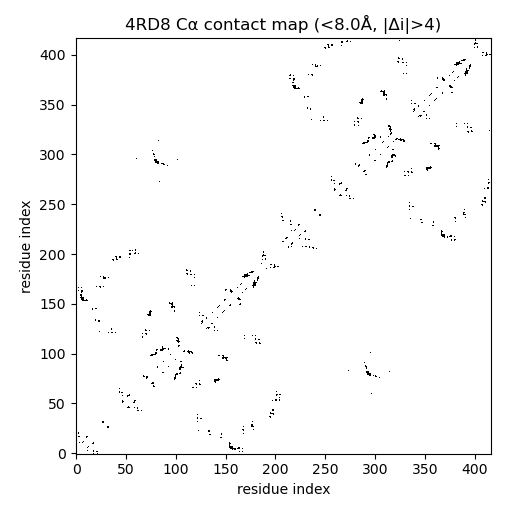89 1.00 16.06 111 GLY A N 1
ATOM 806 C CA . GLY A 1 113 ? 45.534 2.481 72.837 1.00 16.96 111 GLY A CA 1
ATOM 807 C C . GLY A 1 113 ? 46.118 2.746 71.454 1.00 18.91 111 GLY A C 1
ATOM 808 O O . GLY A 1 113 ? 46.285 3.903 71.064 1.00 17.71 111 GLY A O 1
ATOM 809 N N . PHE A 1 114 ? 46.435 1.690 70.709 1.00 17.41 112 PHE A N 1
ATOM 810 C CA . PHE A 1 114 ? 46.982 1.853 69.364 1.00 14.98 112 PHE A CA 1
ATOM 811 C C . PHE A 1 114 ? 45.897 1.957 68.299 1.00 16.09 112 PHE A C 1
ATOM 812 O O . PHE A 1 114 ? 44.919 1.199 68.318 1.00 16.40 112 PHE A O 1
ATOM 828 N N . LEU A 1 116 ? 45.259 1.326 64.308 1.00 16.74 114 LEU A N 1
ATOM 829 C CA . LEU A 1 116 ? 45.847 0.535 63.240 1.00 17.11 114 LEU A CA 1
ATOM 830 C C . LEU A 1 116 ? 45.217 0.853 61.895 1.00 19.02 114 LEU A C 1
ATOM 831 O O . LEU A 1 116 ? 44.114 1.401 61.833 1.00 19.54 114 LEU A O 1
ATOM 836 N N . LYS A 1 117 ? 45.922 0.490 60.825 1.00 19.02 115 LYS A N 1
ATOM 837 C CA . LYS A 1 117 ? 45.364 0.494 59.485 1.00 24.68 115 LYS A CA 1
ATOM 838 C C . LYS A 1 117 ? 44.106 -0.362 59.469 1.00 24.04 115 LYS A C 1
ATOM 839 O O . LYS A 1 117 ? 44.026 -1.351 60.201 1.00 21.04 115 LYS A O 1
ATOM 845 N N . ASP A 1 118 ? 43.136 0.013 58.631 1.00 20.44 116 ASP A N 1
ATOM 846 C CA . ASP A 1 118 ? 41.879 -0.733 58.512 1.00 23.57 116 ASP A CA 1
ATOM 847 C C . ASP A 1 118 ? 42.171 -2.201 58.212 1.00 26.82 116 ASP A C 1
ATOM 848 O O . ASP A 1 118 ? 41.521 -3.104 58.745 1.00 24.51 116 ASP A O 1
ATOM 853 N N . SER A 1 119 ? 43.161 -2.430 57.357 1.00 22.44 117 SER A N 1
ATOM 854 C CA . SER A 1 119 ? 43.468 -3.776 56.876 1.00 23.92 117 SER A CA 1
ATOM 855 C C . SER A 1 119 ? 44.137 -4.662 57.931 1.00 21.65 117 SER A C 1
ATOM 856 O O . SER A 1 119 ? 44.339 -5.854 57.720 1.00 22.19 117 SER A O 1
ATOM 859 N N . SER A 1 120 ? 44.489 -4.090 59.071 1.00 22.01 118 SER A N 1
ATOM 860 C CA . SER A 1 120 ? 45.059 -4.887 60.153 1.00 23.57 118 SER A CA 1
ATOM 861 C C . SER A 1 120 ? 43.978 -5.751 60.798 1.00 25.78 118 SER A C 1
ATOM 862 O O . SER A 1 120 ? 44.273 -6.713 61.494 1.00 24.85 118 SER A O 1
ATOM 865 N N . LEU A 1 121 ? 42.720 -5.405 60.550 1.00 22.25 119 LEU A N 1
ATOM 866 C CA . LEU A 1 121 ? 41.598 -6.240 60.988 1.00 23.58 119 LEU A CA 1
ATOM 867 C C . LEU A 1 121 ? 40.927 -6.896 59.792 1.00 28.21 119 LEU A C 1
ATOM 868 O O . LEU A 1 121 ? 40.707 -8.114 59.776 1.00 28.79 119 LEU A O 1
ATOM 873 N N . ARG A 1 122 ? 40.605 -6.084 58.786 1.00 26.39 120 ARG A N 1
ATOM 874 C CA . ARG A 1 122 ? 39.863 -6.549 57.616 1.00 29.76 120 ARG A CA 1
ATOM 875 C C . ARG A 1 122 ? 40.293 -5.789 56.363 1.00 27.06 120 ARG A C 1
ATOM 876 O O . ARG A 1 122 ? 40.212 -4.557 56.327 1.00 27.05 120 ARG A O 1
ATOM 884 N N . ALA A 1 123 ? 40.736 -6.525 55.345 1.00 33.76 121 ALA A N 1
ATOM 885 C CA . ALA A 1 123 ? 41.105 -5.932 54.058 1.00 31.17 121 ALA A CA 1
ATOM 886 C C . ALA A 1 123 ? 39.905 -5.254 53.413 1.00 31.93 121 ALA A C 1
ATOM 887 O O . ALA A 1 123 ? 38.809 -5.815 53.375 1.00 38.86 121 ALA A O 1
ATOM 889 N N . SER A 1 124 ? 40.110 -4.046 52.900 1.00 33.46 122 SER A N 1
ATOM 890 C CA . SER A 1 124 ? 39.054 -3.337 52.192 1.00 40.81 122 SER A CA 1
ATOM 891 C C . SER A 1 124 ? 39.606 -2.657 50.947 1.00 41.68 122 SER A C 1
ATOM 892 O O . SER A 1 124 ? 40.722 -2.142 50.959 1.00 39.96 122 SER A O 1
ATOM 895 N N . SER A 1 125 ? 38.816 -2.650 49.880 1.00 30.82 123 SER A N 1
ATOM 896 C CA . SER A 1 125 ? 39.205 -1.980 48.644 1.00 33.04 123 SER A CA 1
ATOM 897 C C . SER A 1 125 ? 38.745 -0.527 48.653 1.00 42.53 123 SER A C 1
ATOM 898 O O . SER A 1 125 ? 39.017 0.222 47.716 1.00 50.27 123 SER A O 1
ATOM 901 N N . HIS A 1 126 ? 38.049 -0.132 49.715 1.00 40.71 124 HIS A N 1
ATOM 902 C CA . HIS A 1 126 ? 37.409 1.183 49.764 1.00 51.73 124 HIS A CA 1
ATOM 903 C C . HIS A 1 126 ? 38.238 2.239 50.501 1.00 49.58 124 HIS A C 1
ATOM 904 O O . HIS A 1 126 ? 38.144 3.427 50.192 1.00 52.81 124 HIS A O 1
ATOM 911 N N . GLY A 1 127 ? 39.038 1.814 51.472 1.00 38.45 125 GLY A N 1
ATOM 912 C CA . GLY A 1 127 ? 39.862 2.740 52.232 1.00 41.94 125 GLY A CA 1
ATOM 913 C C . GLY A 1 127 ? 40.987 2.073 53.009 1.00 39.64 125 GLY A C 1
ATOM 914 O O . GLY A 1 127 ? 41.065 0.847 53.072 1.00 44.82 125 GLY A O 1
ATOM 915 N N . GLU A 1 128 ? 41.847 2.886 53.621 1.00 29.22 126 GLU A N 1
ATOM 916 C CA . GLU A 1 128 ? 43.037 2.390 54.314 1.00 35.68 126 GLU A CA 1
ATOM 917 C C . GLU A 1 128 ? 43.102 2.903 55.755 1.00 31.49 126 GLU A C 1
ATOM 918 O O . GLU A 1 128 ? 43.478 2.180 56.683 1.00 27.91 126 GLU A O 1
ATOM 924 N N . LEU A 1 129 ? 42.729 4.165 55.930 1.00 22.71 127 LEU A N 1
ATOM 925 C CA . LEU A 1 129 ? 42.780 4.813 57.234 1.00 22.23 127 LEU A CA 1
ATOM 926 C C . LEU A 1 129 ? 41.407 5.305 57.643 1.00 22.08 127 LEU A C 1
ATOM 927 O O . LEU A 1 129 ? 41.297 6.317 58.334 1.00 22.56 127 LEU A O 1
ATOM 932 N N . THR A 1 130 ? 40.358 4.617 57.207 1.00 18.27 128 THR A N 1
ATOM 933 C CA . THR A 1 130 ? 39.012 5.130 57.459 1.00 22.35 128 THR A CA 1
ATOM 934 C C . THR A 1 130 ? 38.663 5.115 58.949 1.00 20.01 128 THR A C 1
ATOM 935 O O . THR A 1 130 ? 38.042 6.047 59.440 1.00 20.44 128 THR A O 1
ATOM 939 N N . HIS A 1 131 ? 39.054 4.074 59.675 1.00 21.75 129 HIS A N 1
ATOM 940 C CA . HIS A 1 131 ? 38.785 4.053 61.113 1.00 18.31 129 HIS A CA 1
ATOM 941 C C . HIS A 1 131 ? 39.549 5.174 61.814 1.00 19.12 129 HIS A C 1
ATOM 942 O O . HIS A 1 131 ? 39.022 5.822 62.721 1.00 19.92 129 HIS A O 1
ATOM 949 N N . ALA A 1 132 ? 40.789 5.414 61.390 1.00 18.36 130 ALA A N 1
ATOM 950 C CA . ALA A 1 132 ? 41.557 6.530 61.934 1.00 19.28 130 ALA A CA 1
ATOM 951 C C . ALA A 1 132 ? 40.825 7.840 61.692 1.00 21.75 130 ALA A C 1
ATOM 952 O O . ALA A 1 132 ? 40.765 8.699 62.575 1.00 19.80 130 ALA A O 1
ATOM 954 N N . ILE A 1 133 ? 40.265 7.988 60.494 1.00 17.77 131 ILE A N 1
ATOM 955 C CA . ILE A 1 133 ? 39.495 9.185 60.160 1.00 20.80 131 ILE A CA 1
ATOM 956 C C . ILE A 1 133 ? 38.211 9.317 60.994 1.00 21.71 131 ILE A C 1
ATOM 957 O O . ILE A 1 133 ? 37.886 10.419 61.446 1.00 23.11 131 ILE A O 1
ATOM 962 N N . GLN A 1 134 ? 37.491 8.213 61.208 1.00 21.99 132 GLN A N 1
ATOM 963 C CA . GLN A 1 134 ? 36.316 8.242 62.090 1.00 22.74 132 GLN A CA 1
ATOM 964 C C . GLN A 1 134 ? 36.679 8.823 63.443 1.00 22.47 132 GLN A C 1
ATOM 965 O O . GLN A 1 134 ? 35.991 9.712 63.952 1.00 21.72 132 GLN A O 1
ATOM 971 N N . TRP A 1 135 ? 37.769 8.323 64.013 1.00 18.35 133 TRP A N 1
ATOM 972 C CA . TRP A 1 135 ? 38.221 8.825 65.300 1.00 16.55 133 TRP A CA 1
ATOM 973 C C . TRP A 1 135 ? 38.635 10.290 65.250 1.00 20.31 133 TRP A C 1
ATOM 974 O O . TRP A 1 135 ? 38.303 11.053 66.156 1.00 19.32 133 TRP A O 1
ATOM 985 N N . CYS A 1 136 ? 39.317 10.706 64.184 1.00 18.28 134 CYS A N 1
ATOM 986 C CA . CYS A 1 136 ? 39.632 12.126 64.043 1.00 16.72 134 CYS A CA 1
ATOM 987 C C . CYS A 1 136 ? 38.365 12.982 64.011 1.00 20.06 134 CYS A C 1
ATOM 988 O O . CYS A 1 136 ? 38.355 14.067 64.560 1.00 20.58 134 CYS A O 1
ATOM 991 N N . LEU A 1 137 ? 37.307 12.503 63.355 1.00 21.94 135 LEU A N 1
ATOM 992 C CA . LEU A 1 137 ? 36.063 13.279 63.284 1.00 21.67 135 LEU A CA 1
ATOM 993 C C . LEU A 1 137 ? 35.438 13.425 64.681 1.00 21.01 135 LEU A C 1
ATOM 994 O O . LEU A 1 137 ? 34.991 14.511 65.067 1.00 22.53 135 LEU A O 1
ATOM 999 N N . ILE A 1 138 ? 35.409 12.324 65.421 1.00 23.49 136 ILE A N 1
ATOM 1000 C CA . ILE A 1 138 ? 34.948 12.313 66.808 1.00 22.30 136 ILE A CA 1
ATOM 1001 C C . ILE A 1 138 ? 35.749 13.281 67.680 1.00 22.37 136 ILE A C 1
ATOM 1002 O O . ILE A 1 138 ? 35.169 14.072 68.433 1.00 23.54 136 ILE A O 1
ATOM 1007 N N . ILE A 1 139 ? 37.073 13.228 67.567 1.00 21.92 137 ILE A N 1
ATOM 1008 C CA . ILE A 1 139 ? 37.944 14.112 68.344 1.00 19.56 137 ILE A CA 1
ATOM 1009 C C . ILE A 1 139 ? 37.753 15.576 67.963 1.00 24.53 137 ILE A C 1
ATOM 1010 O O . ILE A 1 139 ? 37.619 16.421 68.835 1.00 22.78 137 ILE A O 1
ATOM 1015 N N . LEU A 1 140 ? 37.747 15.880 66.665 1.00 22.91 138 LEU A N 1
ATOM 1016 C CA . LEU A 1 140 ? 37.482 17.248 66.212 1.00 22.93 138 LEU A CA 1
ATOM 1017 C C . LEU A 1 140 ? 36.111 17.757 66.659 1.00 27.00 138 LEU A C 1
ATOM 1018 O O . LEU A 1 140 ? 35.970 18.924 67.013 1.00 26.98 138 LEU A O 1
ATOM 1023 N N . LYS A 1 141 ? 35.101 16.890 66.648 1.00 23.22 139 LYS A N 1
ATOM 1024 C CA . LYS A 1 141 ? 33.781 17.305 67.121 1.00 24.24 139 LYS A CA 1
ATOM 1025 C C . LYS A 1 141 ? 33.860 17.724 68.591 1.00 24.52 139 LYS A C 1
ATOM 1026 O O . LYS A 1 141 ? 33.361 18.785 68.962 1.00 28.78 139 LYS A O 1
ATOM 1032 N N . ARG A 1 142 ? 34.515 16.908 69.414 1.00 22.53 140 ARG A N 1
ATOM 1033 C CA . ARG A 1 142 ? 34.621 17.218 70.848 1.00 21.38 140 ARG A CA 1
ATOM 1034 C C . ARG A 1 142 ? 35.403 18.510 71.098 1.00 26.03 140 ARG A C 1
ATOM 1035 O O . ARG A 1 142 ? 35.061 19.288 71.999 1.00 26.91 140 ARG A O 1
ATOM 1043 N N . LYS A 1 143 ? 36.445 18.748 70.307 1.00 26.39 141 LYS A N 1
ATOM 1044 C CA . LYS A 1 143 ? 37.200 19.994 70.434 1.00 28.80 141 LYS A CA 1
ATOM 1045 C C . LYS A 1 143 ? 36.333 21.197 70.092 1.00 30.84 141 LYS A C 1
ATOM 1046 O O . LYS A 1 143 ? 36.478 22.270 70.684 1.00 31.53 141 LYS A O 1
ATOM 1052 N N . LYS A 1 144 ? 35.413 21.019 69.147 1.00 28.39 142 LYS A N 1
ATOM 1053 C CA . LYS A 1 144 ? 34.514 22.105 68.761 1.00 32.15 142 LYS A CA 1
ATOM 1054 C C . LYS A 1 144 ? 33.424 22.276 69.816 1.00 33.35 142 LYS A C 1
ATOM 1055 O O . LYS A 1 144 ? 33.118 23.387 70.237 1.00 31.97 142 LYS A O 1
ATOM 1060 N N . ASP A 1 145 ? 32.868 21.154 70.258 1.00 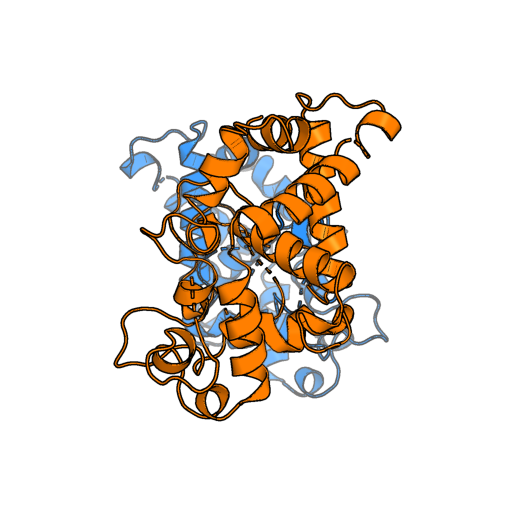31.54 143 ASP A N 1
ATOM 1061 C CA . ASP A 1 145 ? 31.697 21.149 71.118 1.00 34.83 143 ASP A CA 1
ATOM 1062 C C . ASP A 1 145 ? 31.934 20.186 72.269 1.00 27.99 143 ASP A C 1
ATOM 1063 O O . ASP A 1 145 ? 31.767 18.979 72.109 1.00 26.43 143 ASP A O 1
ATOM 1068 N N . SER A 1 146 ? 32.338 20.710 73.424 1.00 33.01 144 SER A N 1
ATOM 1069 C CA . SER A 1 146 ? 32.686 19.851 74.558 1.00 32.61 144 SER A CA 1
ATOM 1070 C C . SER A 1 146 ? 31.523 18.982 75.028 1.00 34.49 144 SER A C 1
ATOM 1071 O O . SER A 1 146 ? 31.735 17.867 75.506 1.00 30.75 144 SER A O 1
ATOM 1074 N N . SER A 1 147 ? 30.304 19.499 74.891 1.00 33.35 145 SER A N 1
ATOM 1075 C CA . SER A 1 147 ? 29.103 18.782 75.328 1.00 35.36 145 SER A CA 1
ATOM 1076 C C . SER A 1 147 ? 28.883 17.474 74.579 1.00 30.12 145 SER A C 1
ATOM 1077 O O . SER A 1 147 ? 28.188 16.588 75.065 1.00 34.39 145 SER A O 1
ATOM 1080 N N . PHE A 1 148 ? 29.470 17.371 73.395 1.00 26.63 146 PHE A N 1
ATOM 1081 C CA . PHE A 1 148 ? 29.383 16.154 72.600 1.00 25.83 146 PHE A CA 1
ATOM 1082 C C . PHE A 1 148 ? 29.828 14.937 73.402 1.00 26.79 146 PHE A C 1
ATOM 1083 O O . PHE A 1 148 ? 29.150 13.910 73.415 1.00 29.16 146 PHE A O 1
ATOM 1091 N N . LEU A 1 149 ? 30.966 15.049 74.078 1.00 26.45 147 LEU A N 1
ATOM 1092 C CA . LEU A 1 149 ? 31.448 13.936 74.897 1.00 26.06 147 LEU A CA 1
ATOM 1093 C C . LEU A 1 149 ? 31.356 14.272 76.383 1.00 21.13 147 LEU A C 1
ATOM 1094 O O . LEU A 1 149 ? 32.227 13.893 77.171 1.00 25.00 147 LEU A O 1
ATOM 1099 N N . GLU A 1 150 ? 30.289 14.985 76.741 1.00 23.23 148 GLU A N 1
ATOM 1100 C CA . GLU A 1 150 ? 29.940 15.233 78.137 1.00 29.72 148 GLU A CA 1
ATOM 1101 C C . GLU A 1 150 ? 31.087 15.914 78.886 1.00 32.15 148 GLU A C 1
ATOM 1102 O O . GLU A 1 150 ? 31.277 15.705 80.086 1.00 30.72 148 GLU A O 1
ATOM 1108 N N . ASN A 1 151 ? 31.838 16.733 78.151 1.00 28.57 149 ASN A N 1
ATOM 1109 C CA . ASN A 1 151 ? 32.924 17.537 78.711 1.00 25.87 149 ASN A CA 1
ATOM 1110 C C . ASN A 1 151 ? 34.063 16.731 79.332 1.00 24.66 149 ASN A C 1
ATOM 1111 O O . ASN A 1 151 ? 34.732 17.211 80.258 1.00 29.43 149 ASN A O 1
ATOM 1116 N N . ILE A 1 152 ? 34.285 15.514 78.842 1.00 25.12 150 ILE A N 1
ATOM 1117 C CA . ILE A 1 152 ? 35.488 14.781 79.229 1.00 24.08 150 ILE A CA 1
ATOM 1118 C C . ILE A 1 152 ? 36.676 15.524 78.613 1.00 25.82 150 ILE A C 1
ATOM 1119 O O . ILE A 1 152 ? 36.521 16.194 77.587 1.00 25.26 150 ILE A O 1
ATOM 1124 N N . PRO A 1 153 ? 37.850 15.445 79.252 1.00 25.68 151 PRO A N 1
ATOM 1125 C CA . PRO A 1 153 ? 39.025 16.066 78.630 1.00 26.30 151 PRO A CA 1
ATOM 1126 C C . PRO A 1 153 ? 39.353 15.392 77.305 1.00 24.16 151 PRO A C 1
ATOM 1127 O O . PRO A 1 153 ? 39.207 14.169 77.178 1.00 22.42 151 PRO A O 1
ATOM 1131 N N . THR A 1 154 ? 39.794 16.174 76.327 1.00 26.88 152 THR A N 1
ATOM 1132 C CA . THR A 1 154 ? 40.078 15.624 75.007 1.00 22.06 152 THR A CA 1
ATOM 1133 C C . THR A 1 154 ? 41.128 14.516 75.109 1.00 21.80 152 THR A C 1
ATOM 1134 O O . THR A 1 154 ? 41.018 13.482 74.454 1.00 24.03 152 THR A O 1
ATOM 1138 N N . SER A 1 155 ? 42.108 14.719 75.983 1.00 21.68 153 SER A N 1
ATOM 1139 C CA . SER A 1 155 ? 43.213 13.775 76.138 1.00 21.36 153 SER A CA 1
ATOM 1140 C C . SER A 1 155 ? 42.775 12.448 76.765 1.00 21.57 153 SER A C 1
ATOM 1141 O O . SER A 1 155 ? 43.565 11.504 76.827 1.00 21.41 153 SER A O 1
ATOM 1144 N N . GLU A 1 156 ? 41.528 12.376 77.234 1.00 23.68 154 GLU A N 1
ATOM 1145 C CA . GLU A 1 156 ? 41.024 11.139 77.851 1.00 19.06 154 GLU A CA 1
ATOM 1146 C C . GLU A 1 156 ? 40.072 10.349 76.960 1.00 21.53 154 GLU A C 1
ATOM 1147 O O . GLU A 1 156 ? 39.504 9.353 77.394 1.00 22.18 154 GLU A O 1
ATOM 1153 N N . ILE A 1 157 ? 39.911 10.788 75.717 1.00 21.88 155 ILE A N 1
ATOM 1154 C CA . ILE A 1 157 ? 39.015 10.105 74.785 1.00 16.92 155 ILE A CA 1
ATOM 1155 C C . ILE A 1 157 ? 39.482 8.667 74.554 1.00 20.65 155 ILE A C 1
ATOM 1156 O O . ILE A 1 157 ? 38.673 7.735 74.540 1.00 18.76 155 ILE A O 1
ATOM 1161 N N . CYS A 1 158 ? 40.786 8.473 74.399 1.00 15.99 156 CYS A N 1
ATOM 1162 C CA . CYS A 1 158 ? 41.308 7.122 74.143 1.00 18.41 156 CYS A CA 1
ATOM 1163 C C . CYS A 1 158 ? 41.034 6.196 75.337 1.00 18.51 156 CYS A C 1
ATOM 1164 O O . CYS A 1 158 ? 40.446 5.122 75.188 1.00 17.73 156 CYS A O 1
ATOM 1167 N N . ASP A 1 159 ? 41.435 6.625 76.532 1.00 19.58 157 ASP A N 1
ATOM 1168 C CA . ASP A 1 159 ? 41.231 5.799 77.717 1.00 17.38 157 ASP A CA 1
ATOM 1169 C C . ASP A 1 159 ? 39.754 5.554 78.050 1.00 19.12 157 ASP A C 1
ATOM 1170 O O . ASP A 1 159 ? 39.378 4.445 78.430 1.00 22.48 157 ASP A O 1
ATOM 1175 N N . ARG A 1 160 ? 38.928 6.589 77.934 1.00 18.19 158 ARG A N 1
ATOM 1176 C CA . ARG A 1 160 ? 37.533 6.483 78.375 1.00 21.94 158 ARG A CA 1
ATOM 1177 C C . ARG A 1 160 ? 36.610 5.792 77.375 1.00 19.09 158 ARG A C 1
ATOM 1178 O O . ARG A 1 160 ? 35.536 5.310 77.743 1.00 20.43 158 ARG A O 1
ATOM 1186 N N . ILE A 1 161 ? 37.003 5.790 76.107 1.00 17.31 159 ILE A N 1
ATOM 1187 C CA . ILE A 1 161 ? 36.148 5.219 75.070 1.00 17.66 159 ILE A CA 1
ATOM 1188 C C . ILE A 1 161 ? 36.838 4.151 74.214 1.00 18.11 159 ILE A C 1
ATOM 1189 O O . ILE A 1 161 ? 36.477 2.966 74.260 1.00 17.47 159 ILE A O 1
ATOM 1194 N N . TYR A 1 162 ? 37.827 4.566 73.432 1.00 17.50 160 TYR A N 1
ATOM 1195 C CA . TYR A 1 162 ? 38.474 3.672 72.464 1.00 16.63 160 TYR A CA 1
ATOM 1196 C C . TYR A 1 162 ? 39.010 2.376 73.069 1.00 17.93 160 TYR A C 1
ATOM 1197 O O . TYR A 1 162 ? 38.714 1.292 72.582 1.00 17.41 160 TYR A O 1
ATOM 1206 N N . LYS A 1 163 ? 39.799 2.474 74.132 1.00 15.57 161 LYS A N 1
ATOM 1207 C CA . LYS A 1 163 ? 40.389 1.271 74.726 1.00 17.04 161 LYS A CA 1
ATOM 1208 C C . LYS A 1 163 ? 39.345 0.290 75.191 1.00 18.57 161 LYS A C 1
ATOM 1209 O O . LYS A 1 163 ? 39.562 -0.917 75.135 1.00 18.88 161 LYS A O 1
ATOM 1215 N N . LYS A 1 164 ? 38.206 0.801 75.641 1.00 15.81 162 LYS A N 1
ATOM 1216 C CA . LYS A 1 164 ? 37.171 -0.073 76.161 1.00 16.27 162 LYS A CA 1
ATOM 1217 C C . LYS A 1 164 ? 36.497 -0.860 75.057 1.00 18.37 162 LYS A C 1
ATOM 1218 O O . LYS A 1 164 ? 35.882 -1.890 75.329 1.00 18.83 162 LYS A O 1
ATOM 1224 N N . LEU A 1 165 ? 36.649 -0.400 73.818 1.00 18.62 163 LEU A N 1
ATOM 1225 C CA . LEU A 1 165 ? 36.121 -1.124 72.661 1.00 17.95 163 LEU A CA 1
ATOM 1226 C C . LEU A 1 165 ? 36.887 -2.417 72.412 1.00 20.77 163 LEU A C 1
ATOM 1227 O O . LEU A 1 165 ? 36.408 -3.307 71.704 1.00 23.00 163 LEU A O 1
ATOM 1232 N N . GLY A 1 166 ? 38.070 -2.533 73.010 1.00 18.24 164 GLY A N 1
ATOM 1233 C CA . GLY A 1 166 ? 38.851 -3.751 72.913 1.00 19.07 164 GLY A CA 1
ATOM 1234 C C . GLY A 1 166 ? 38.712 -4.655 74.127 1.00 21.10 164 GLY A C 1
ATOM 1235 O O . GLY A 1 166 ? 39.332 -5.712 74.202 1.00 21.52 164 GLY A O 1
ATOM 1236 N N . HIS A 1 167 ? 37.928 -4.220 75.106 1.00 19.03 165 HIS A N 1
ATOM 1237 C CA . HIS A 1 167 ? 37.705 -5.010 76.305 1.00 23.03 165 HIS A CA 1
ATOM 1238 C C . HIS A 1 167 ? 36.611 -6.018 76.006 1.00 23.14 165 HIS A C 1
ATOM 1239 O O . HIS A 1 167 ? 35.658 -5.713 75.287 1.00 21.60 165 HIS A O 1
ATOM 1246 N N . GLN A 1 168 ? 36.718 -7.208 76.576 1.00 23.53 166 GLN A N 1
ATOM 1247 C CA . GLN A 1 168 ? 35.707 -8.217 76.294 1.00 27.66 166 GLN A CA 1
ATOM 1248 C C . GLN A 1 168 ? 34.294 -7.827 76.738 1.00 25.28 166 GLN A C 1
ATOM 1249 O O . GLN A 1 168 ? 33.315 -8.368 76.218 1.00 26.08 166 GLN A O 1
ATOM 1255 N N . ASP A 1 169 ? 34.188 -6.895 77.688 1.00 20.78 167 ASP A N 1
ATOM 1256 C CA . ASP A 1 169 ? 32.885 -6.387 78.130 1.00 22.42 167 ASP A CA 1
ATOM 1257 C C . ASP A 1 169 ? 32.134 -5.656 77.025 1.00 22.88 167 ASP A C 1
ATOM 1258 O O . ASP A 1 169 ? 30.930 -5.425 77.143 1.00 26.45 167 ASP A O 1
ATOM 1263 N N . SER A 1 170 ? 32.833 -5.278 75.959 1.00 20.95 168 SER A N 1
ATOM 1264 C CA . SER A 1 170 ? 32.156 -4.640 74.828 1.00 20.97 168 SER A CA 1
ATOM 1265 C C . SER A 1 170 ? 31.957 -5.604 73.652 1.00 25.12 168 SER A C 1
ATOM 1266 O O . SER A 1 170 ? 31.750 -5.180 72.510 1.00 23.25 168 SER A O 1
ATOM 1269 N N . SER A 1 171 ? 32.017 -6.903 73.946 1.00 22.10 169 SER A N 1
ATOM 1270 C CA . SER A 1 171 ? 31.743 -7.953 72.963 1.00 24.96 169 SER A CA 1
ATOM 1271 C C . SER A 1 171 ? 30.779 -8.997 73.516 1.00 25.79 169 SER A C 1
ATOM 1272 O O . SER A 1 171 ? 31.102 -10.179 73.543 1.00 24.05 169 SER A O 1
ATOM 1275 N N . ASN A 1 172 ? 29.601 -8.549 73.960 1.00 25.29 170 ASN A N 1
ATOM 1276 C CA . ASN A 1 172 ? 28.540 -9.435 74.439 1.00 28.70 170 ASN A CA 1
ATOM 1277 C C . ASN A 1 172 ? 28.243 -10.512 73.393 1.00 26.10 170 ASN A C 1
ATOM 1278 O O . ASN A 1 172 ? 27.877 -10.190 72.264 1.00 29.72 170 ASN A O 1
ATOM 1283 N N . PRO A 1 173 ? 28.429 -11.794 73.751 1.00 27.69 171 PRO A N 1
ATOM 1284 C CA . PRO A 1 173 ? 28.317 -12.875 72.764 1.00 29.65 171 PRO A CA 1
ATOM 1285 C C . PRO A 1 173 ? 26.885 -13.210 72.363 1.00 35.97 171 PRO A C 1
ATOM 1286 O O . PRO A 1 173 ? 26.684 -14.070 71.499 1.00 36.35 171 PRO A O 1
ATOM 1290 N N . ASN A 1 174 ? 25.905 -12.569 72.993 1.00 33.93 172 ASN A N 1
ATOM 1291 C CA . ASN A 1 174 ? 24.508 -12.826 72.656 1.00 37.92 172 ASN A CA 1
ATOM 1292 C C . ASN A 1 174 ? 24.046 -12.020 71.449 1.00 35.09 172 ASN A C 1
ATOM 1293 O O . ASN A 1 174 ? 22.979 -12.271 70.894 1.00 39.62 172 ASN A O 1
ATOM 1298 N N . TYR A 1 175 ? 24.879 -11.066 71.056 1.00 32.02 173 TYR A N 1
ATOM 1299 C CA . TYR A 1 175 ? 24.568 -10.102 70.014 1.00 32.09 173 TYR A CA 1
ATOM 1300 C C . TYR A 1 175 ? 25.624 -10.265 68.929 1.00 34.14 173 TYR A C 1
ATOM 1301 O O . TYR A 1 175 ? 26.805 -10.397 69.231 1.00 32.46 173 TYR A O 1
ATOM 1310 N N . PRO A 1 176 ? 25.204 -10.264 67.657 1.00 38.06 174 PRO A N 1
ATOM 1311 C CA . PRO A 1 176 ? 26.186 -10.512 66.595 1.00 33.54 174 PRO A CA 1
ATOM 1312 C C . PRO A 1 176 ? 27.190 -9.387 66.367 1.00 33.60 174 PRO A C 1
ATOM 1313 O O . PRO A 1 176 ? 28.174 -9.608 65.663 1.00 32.61 174 PRO A O 1
ATOM 1317 N N . PHE A 1 177 ? 26.965 -8.216 66.953 1.00 26.60 175 PHE A N 1
ATOM 1318 C CA . PHE A 1 177 ? 27.847 -7.080 66.734 1.00 24.34 175 PHE A CA 1
ATOM 1319 C C . PHE A 1 177 ? 28.531 -6.672 68.033 1.00 23.61 175 PHE A C 1
ATOM 1320 O O . PHE A 1 177 ? 27.909 -6.685 69.094 1.00 30.57 175 PHE A O 1
ATOM 1328 N N . THR A 1 178 ? 29.810 -6.313 67.941 1.00 22.35 176 THR A N 1
ATOM 1329 C CA . THR A 1 178 ? 30.538 -5.763 69.081 1.00 21.42 176 THR A CA 1
ATOM 1330 C C . THR A 1 178 ? 30.262 -4.270 69.154 1.00 27.78 176 THR A C 1
ATOM 1331 O O . THR A 1 178 ? 29.717 -3.693 68.211 1.00 25.08 176 THR A O 1
ATOM 1335 N N . CYS A 1 179 ? 30.626 -3.642 70.269 1.00 20.30 177 CYS A N 1
ATOM 1336 C CA . CYS A 1 179 ? 30.463 -2.198 70.388 1.00 20.69 177 CYS A CA 1
ATOM 1337 C C . CYS A 1 179 ? 31.308 -1.489 69.325 1.00 19.84 177 CYS A C 1
ATOM 1338 O O . CYS A 1 179 ? 30.901 -0.458 68.776 1.00 21.86 177 CYS A O 1
ATOM 1341 N N . TRP A 1 180 ? 32.485 -2.038 69.049 1.00 20.18 178 TRP A N 1
ATOM 1342 C CA . TRP A 1 180 ? 33.305 -1.547 67.943 1.00 21.14 178 TRP A CA 1
ATOM 1343 C C . TRP A 1 180 ? 32.474 -1.539 66.656 1.00 22.60 178 TRP A C 1
ATOM 1344 O O . TRP A 1 180 ? 32.381 -0.513 65.985 1.00 21.75 178 TRP A O 1
ATOM 1355 N N . ASP A 1 181 ? 31.869 -2.676 66.323 1.00 24.14 179 ASP A N 1
ATOM 1356 C CA . ASP A 1 181 ? 30.980 -2.767 65.160 1.00 25.23 179 ASP A CA 1
ATOM 1357 C C . ASP A 1 181 ? 29.861 -1.716 65.154 1.00 25.31 179 ASP A C 1
ATOM 1358 O O . ASP A 1 181 ? 29.623 -1.048 64.144 1.00 25.15 179 ASP A O 1
ATOM 1363 N N . VAL A 1 182 ? 29.149 -1.600 66.272 1.00 23.77 180 VAL A N 1
ATOM 1364 C CA . VAL A 1 182 ? 27.959 -0.743 66.336 1.00 23.62 180 VAL A CA 1
ATOM 1365 C C . VAL A 1 182 ? 28.305 0.727 66.129 1.00 21.03 180 VAL A C 1
ATOM 1366 O O . VAL A 1 182 ? 27.506 1.505 65.566 1.00 22.99 180 VAL A O 1
ATOM 1370 N N . LEU A 1 183 ? 29.505 1.107 66.558 1.00 19.60 181 LEU A N 1
ATOM 1371 C CA . LEU A 1 183 ? 29.932 2.496 66.466 1.00 24.57 181 LEU A CA 1
ATOM 1372 C C . LEU A 1 183 ? 30.582 2.844 65.135 1.00 21.68 181 LEU A C 1
ATOM 1373 O O . LEU A 1 183 ? 30.210 3.832 64.511 1.00 25.05 181 LEU A O 1
ATOM 1378 N N . ILE A 1 184 ? 31.541 2.032 64.699 1.00 19.51 182 ILE A N 1
ATOM 1379 C CA . ILE A 1 184 ? 32.399 2.437 63.592 1.00 20.40 182 ILE A CA 1
ATOM 1380 C C . ILE A 1 184 ? 32.655 1.348 62.567 1.00 20.39 182 ILE A C 1
ATOM 1381 O O . ILE A 1 184 ? 33.467 1.529 61.665 1.00 21.85 182 ILE A O 1
ATOM 1386 N N . ASP A 1 185 ? 31.989 0.202 62.698 1.00 19.20 183 ASP A N 1
ATOM 1387 C CA . ASP A 1 185 ? 32.184 -0.868 61.717 1.00 21.01 183 ASP A CA 1
ATOM 1388 C C . ASP A 1 185 ? 30.841 -1.507 61.336 1.00 21.69 183 ASP A C 1
ATOM 1389 O O . ASP A 1 185 ? 30.754 -2.719 61.123 1.00 23.56 183 ASP A O 1
ATOM 1394 N N . LYS A 1 186 ? 29.806 -0.669 61.244 1.00 21.22 184 LYS A N 1
ATOM 1395 C CA . LYS A 1 186 ? 28.433 -1.143 61.007 1.00 23.07 184 LYS A CA 1
ATOM 1396 C C . LYS A 1 186 ? 28.122 -1.182 59.518 1.00 26.99 184 LYS A C 1
ATOM 1397 O O . LYS A 1 186 ? 27.395 -0.334 58.994 1.00 25.98 184 LYS A O 1
ATOM 1403 N N . LEU A 1 187 ? 28.676 -2.183 58.841 1.00 26.19 185 LEU A N 1
ATOM 1404 C CA . LEU A 1 187 ? 28.504 -2.332 57.405 1.00 28.40 185 LEU A CA 1
ATOM 1405 C C . LEU A 1 187 ? 27.029 -2.403 57.044 1.00 36.05 185 LEU A C 1
ATOM 1406 O O . LEU A 1 187 ? 26.243 -3.053 57.739 1.00 34.16 185 LEU A O 1
ATOM 1411 N N . GLY A 1 188 ? 26.660 -1.717 55.969 1.00 33.56 186 GLY A N 1
ATOM 1412 C CA . GLY A 1 188 ? 25.286 -1.706 55.514 1.00 35.45 186 GLY A CA 1
ATOM 1413 C C . GLY A 1 188 ? 24.554 -0.413 55.822 1.00 38.11 186 GLY A C 1
ATOM 1414 O O . GLY A 1 188 ? 23.550 -0.109 55.180 1.00 39.59 186 GLY A O 1
ATOM 1415 N N . GLU A 1 189 ? 25.036 0.342 56.811 1.00 35.57 187 GLU A N 1
ATOM 1416 C CA . GLU A 1 189 ? 24.416 1.626 57.138 1.00 32.72 187 GLU A CA 1
ATOM 1417 C C . GLU A 1 189 ? 24.763 2.692 56.102 1.00 37.57 187 GLU A C 1
ATOM 1418 O O . GLU A 1 189 ? 25.860 2.689 55.538 1.00 31.77 187 GLU A O 1
ATOM 1424 N N . ILE A 1 190 ? 23.824 3.605 55.864 1.00 34.35 188 ILE A N 1
ATOM 1425 C CA . ILE A 1 190 ? 24.045 4.708 54.939 1.00 34.84 188 ILE A CA 1
ATOM 1426 C C . ILE A 1 190 ? 24.483 5.963 55.722 1.00 33.34 188 ILE A C 1
ATOM 1427 O O . ILE A 1 190 ? 23.873 7.033 55.617 1.00 36.53 188 ILE A O 1
ATOM 1432 N N . ASP A 1 191 ? 25.540 5.804 56.518 1.00 30.52 189 ASP A N 1
ATOM 1433 C CA . ASP A 1 191 ? 26.159 6.901 57.268 1.00 31.43 189 ASP A CA 1
ATOM 1434 C C . ASP A 1 191 ? 27.561 6.519 57.728 1.00 30.54 189 ASP A C 1
ATOM 1435 O O . ASP A 1 191 ? 28.044 5.425 57.427 1.00 28.10 189 ASP A O 1
ATOM 1440 N N . SER A 1 192 ? 28.216 7.414 58.459 1.00 24.39 190 SER A N 1
ATOM 1441 C CA . SER A 1 192 ? 29.622 7.230 58.785 1.00 23.48 190 SER A CA 1
ATOM 1442 C C . SER A 1 192 ? 29.915 6.145 59.821 1.00 22.67 190 SER A C 1
ATOM 1443 O O . SER A 1 192 ? 31.073 5.899 60.131 1.00 23.52 190 SER A O 1
ATOM 1446 N N . ARG A 1 193 ? 28.884 5.486 60.344 1.00 25.82 191 ARG A N 1
ATOM 1447 C CA . ARG A 1 193 ? 29.121 4.298 61.170 1.00 23.86 191 ARG A CA 1
ATOM 1448 C C . ARG A 1 193 ? 29.724 3.194 60.319 1.00 24.37 191 ARG A C 1
ATOM 1449 O O . ARG A 1 193 ? 30.394 2.294 60.829 1.00 21.34 191 ARG A O 1
ATOM 1457 N N . SER A 1 194 ? 29.473 3.257 59.014 1.00 25.24 192 SER A N 1
ATOM 1458 C CA . SER A 1 194 ? 30.066 2.301 58.084 1.00 24.27 192 SER A CA 1
ATOM 1459 C C . SER A 1 194 ? 31.305 2.906 57.448 1.00 25.48 192 SER A C 1
ATOM 1460 O O . SER A 1 194 ? 31.224 3.955 56.805 1.00 24.92 192 SER A O 1
ATOM 1463 N N . PRO A 1 195 ? 32.463 2.251 57.617 1.00 26.19 193 PRO A N 1
ATOM 1464 C CA . PRO A 1 195 ? 33.660 2.799 56.971 1.00 26.88 193 PRO A CA 1
ATOM 1465 C C . PRO A 1 195 ? 33.580 2.750 55.447 1.00 29.91 193 PRO A C 1
ATOM 1466 O O . PRO A 1 195 ? 34.185 3.601 54.795 1.00 30.72 193 PRO A O 1
ATOM 1470 N N . GLU A 1 196 ? 32.859 1.781 54.883 1.00 28.42 194 GLU A N 1
ATOM 1471 C CA . GLU A 1 196 ? 32.700 1.730 53.435 1.00 28.75 194 GLU A CA 1
ATOM 1472 C C . GLU A 1 196 ? 31.919 2.948 52.974 1.00 29.30 194 GLU A C 1
ATOM 1473 O O . GLU A 1 196 ? 32.228 3.553 51.944 1.00 33.29 194 GLU A O 1
ATOM 1479 N N . TRP A 1 197 ? 30.892 3.300 53.730 1.00 28.48 195 TRP A N 1
ATOM 1480 C CA . TRP A 1 197 ? 30.077 4.444 53.350 1.00 32.07 195 TRP A CA 1
ATOM 1481 C C . TRP A 1 197 ? 30.881 5.731 53.495 1.00 30.32 195 TRP A C 1
ATOM 1482 O O . TRP A 1 197 ? 30.833 6.591 52.618 1.00 32.16 195 TRP A O 1
ATOM 1493 N N . LEU A 1 198 ? 31.627 5.862 54.594 1.00 27.43 196 LEU A N 1
ATOM 1494 C CA . LEU A 1 198 ? 32.404 7.083 54.814 1.00 28.02 196 LEU A CA 1
ATOM 1495 C C . LEU A 1 198 ? 33.500 7.251 53.772 1.00 29.88 196 LEU A C 1
ATOM 1496 O O . LEU A 1 198 ? 33.719 8.348 53.272 1.00 28.07 196 LEU A O 1
ATOM 1501 N N . SER A 1 199 ? 34.170 6.158 53.432 1.00 29.20 197 SER A N 1
ATOM 1502 C CA . SER A 1 199 ? 35.221 6.203 52.423 1.00 39.73 197 SER A CA 1
ATOM 1503 C C . SER A 1 199 ? 34.693 6.667 51.069 1.00 35.63 197 SER A C 1
ATOM 1504 O O . SER A 1 199 ? 35.319 7.488 50.392 1.00 34.36 197 SER A O 1
ATOM 1507 N N . ASP A 1 200 ? 33.534 6.148 50.676 1.00 32.87 198 ASP A N 1
ATOM 1508 C CA . ASP A 1 200 ? 32.929 6.517 49.393 1.00 34.52 198 ASP A CA 1
ATOM 1509 C C . ASP A 1 200 ? 32.397 7.950 49.434 1.00 34.54 198 ASP A C 1
ATOM 1510 O O . ASP A 1 200 ? 32.440 8.676 48.442 1.00 37.29 198 ASP A O 1
ATOM 1515 N N . HIS A 1 201 ? 31.890 8.342 50.596 1.00 32.57 199 HIS A N 1
ATOM 1516 C CA . HIS A 1 201 ? 31.405 9.698 50.802 1.00 34.97 199 HIS A CA 1
ATOM 1517 C C . HIS A 1 201 ? 32.529 10.713 50.570 1.00 34.82 199 HIS A C 1
ATOM 1518 O O . HIS A 1 201 ? 32.322 11.746 49.938 1.00 35.84 199 HIS A O 1
ATOM 1525 N N . ILE A 1 202 ? 33.721 10.399 51.072 1.00 32.28 200 ILE A N 1
ATOM 1526 C CA . ILE A 1 202 ? 34.866 11.296 50.951 1.00 31.50 200 ILE A CA 1
ATOM 1527 C C . ILE A 1 202 ? 35.385 11.364 49.513 1.00 39.99 200 ILE A C 1
ATOM 1528 O O . ILE A 1 202 ? 35.598 12.453 48.973 1.00 39.68 200 ILE A O 1
ATOM 1533 N N . GLN A 1 203 ? 35.582 10.201 48.893 1.00 38.26 201 GLN A N 1
ATOM 1534 C CA . GLN A 1 203 ? 36.132 10.133 47.538 1.00 40.95 201 GLN A CA 1
ATOM 1535 C C . GLN A 1 203 ? 35.199 10.707 46.480 1.00 42.56 201 GLN A C 1
ATOM 1536 O O . GLN A 1 203 ? 35.649 11.140 45.419 1.00 49.76 201 GLN A O 1
ATOM 1542 N N . ASN A 1 204 ? 33.903 10.726 46.768 1.00 41.93 202 ASN A N 1
ATOM 1543 C CA . ASN A 1 204 ? 32.950 11.312 45.838 1.00 46.80 202 ASN A CA 1
ATOM 1544 C C . ASN A 1 204 ? 32.877 12.827 45.996 1.00 49.99 202 ASN A C 1
ATOM 1545 O O . ASN A 1 204 ? 32.882 13.553 45.004 1.00 50.87 202 ASN A O 1
ATOM 1550 N N . ASP A 1 205 ? 32.838 13.285 47.249 1.00 48.81 203 ASP A N 1
ATOM 1551 C CA . ASP A 1 205 ? 32.739 14.711 47.583 1.00 46.37 203 ASP A CA 1
ATOM 1552 C C . ASP A 1 205 ? 31.749 15.443 46.680 1.00 48.94 203 ASP A C 1
ATOM 1553 O O . ASP A 1 205 ? 32.132 16.306 45.881 1.00 51.99 203 ASP A O 1
ATOM 1558 N N . GLU A 1 206 ? 30.476 15.084 46.803 1.00 46.57 204 GLU A N 1
ATOM 1559 C CA . GLU A 1 206 ? 29.469 15.520 45.839 1.00 52.65 204 GLU A CA 1
ATOM 1560 C C . GLU A 1 206 ? 29.118 17.003 45.941 1.00 57.74 204 GLU A C 1
ATOM 1561 O O . GLU A 1 206 ? 28.677 17.608 44.964 1.00 54.37 204 GLU A O 1
ATOM 1567 N N . ASP A 1 207 ? 29.313 17.586 47.120 1.00 62.95 205 ASP A N 1
ATOM 1568 C CA . ASP A 1 207 ? 29.034 19.005 47.309 1.00 62.77 205 ASP A CA 1
ATOM 1569 C C . ASP A 1 207 ? 30.315 19.836 47.198 1.00 54.25 205 ASP A C 1
ATOM 1570 O O . ASP A 1 207 ? 30.293 21.051 47.412 1.00 48.88 205 ASP A O 1
ATOM 1575 N N . GLN A 1 208 ? 31.417 19.170 46.846 1.00 52.39 206 GLN A N 1
ATOM 1576 C CA . GLN A 1 208 ? 32.725 19.815 46.700 1.00 46.92 206 GLN A CA 1
ATOM 1577 C C . GLN A 1 208 ? 33.103 20.623 47.941 1.00 45.47 206 GLN A C 1
ATOM 1578 O O . GLN A 1 208 ? 33.422 21.809 47.840 1.00 47.29 206 GLN A O 1
ATOM 1584 N N . ILE A 1 209 ? 33.060 19.979 49.106 1.00 44.06 207 ILE A N 1
ATOM 1585 C CA . ILE A 1 209 ? 33.362 20.643 50.372 1.00 45.16 207 ILE A CA 1
ATOM 1586 C C . ILE A 1 209 ? 34.619 20.090 51.050 1.00 43.03 207 ILE A C 1
ATOM 1587 O O . ILE A 1 209 ? 35.066 20.611 52.074 1.00 40.32 207 ILE A O 1
ATOM 1592 N N . PHE A 1 210 ? 35.180 19.024 50.485 1.00 42.24 208 PHE A N 1
ATOM 1593 C CA . PHE A 1 210 ? 36.495 18.552 50.927 1.00 43.90 208 PHE A CA 1
ATOM 1594 C C . PHE A 1 210 ? 37.412 18.037 49.810 1.00 42.53 208 PHE A C 1
ATOM 1595 O O . PHE A 1 210 ? 37.928 16.916 49.891 1.00 40.12 208 PHE A O 1
ATOM 1603 N N . PRO A 1 211 ? 37.654 18.878 48.793 1.00 41.64 209 PRO A N 1
ATOM 1604 C CA . PRO A 1 211 ? 38.381 18.462 47.588 1.00 50.13 209 PRO A CA 1
ATOM 1605 C C . PRO A 1 211 ? 39.827 18.046 47.851 1.00 49.25 209 PRO A C 1
ATOM 1606 O O . PRO A 1 211 ? 40.337 17.176 47.141 1.00 51.16 209 PRO A O 1
ATOM 1610 N N . VAL A 1 212 ? 40.471 18.652 48.846 1.00 43.07 210 VAL A N 1
ATOM 1611 C CA . VAL A 1 212 ? 41.861 18.335 49.156 1.00 44.19 210 VAL A CA 1
ATOM 1612 C C . VAL A 1 212 ? 41.981 16.995 49.867 1.00 47.98 210 VAL A C 1
ATOM 1613 O O . VAL A 1 212 ? 42.812 16.159 49.498 1.00 44.50 210 VAL A O 1
ATOM 1617 N N . LEU A 1 213 ? 41.144 16.790 50.880 1.00 36.96 211 LEU A N 1
ATOM 1618 C CA . LEU A 1 213 ? 41.086 15.514 51.577 1.00 40.38 211 LEU A CA 1
ATOM 1619 C C . LEU A 1 213 ? 40.753 14.405 50.585 1.00 40.67 211 LEU A C 1
ATOM 1620 O O . LEU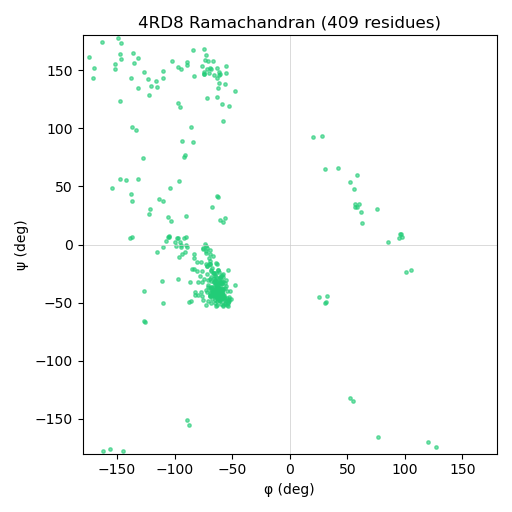 A 1 213 ? 41.304 13.308 50.652 1.00 38.41 211 LEU A O 1
ATOM 1625 N N . ARG A 1 214 ? 39.869 14.713 49.643 1.00 45.28 212 ARG A N 1
ATOM 1626 C CA . ARG A 1 214 ? 39.415 13.728 48.668 1.00 50.23 212 ARG A CA 1
ATOM 1627 C C . ARG A 1 214 ? 40.534 13.249 47.743 1.00 48.65 212 ARG A C 1
ATOM 1628 O O . ARG A 1 214 ? 40.741 12.047 47.579 1.00 50.00 212 ARG A O 1
ATOM 1636 N N . GLU A 1 215 ? 41.258 14.192 47.151 1.00 48.03 213 GLU A N 1
ATOM 1637 C CA . GLU A 1 215 ? 42.307 13.863 46.189 1.00 52.91 213 GLU A CA 1
ATOM 1638 C C . GLU A 1 215 ? 43.468 13.113 46.850 1.00 52.14 213 GLU A C 1
ATOM 1639 O O . GLU A 1 215 ? 44.019 12.180 46.266 1.00 55.55 213 GLU A O 1
ATOM 1645 N N . VAL A 1 216 ? 43.827 13.516 48.069 1.00 45.42 214 VAL A N 1
ATOM 1646 C CA . VAL A 1 216 ? 44.917 12.874 48.801 1.00 47.10 214 VAL A CA 1
ATOM 1647 C C . VAL A 1 216 ? 44.607 11.407 49.102 1.00 47.83 214 VAL A C 1
ATOM 1648 O O . VAL A 1 216 ? 45.462 10.539 48.931 1.00 54.67 214 VAL A O 1
ATOM 1652 N N . ILE A 1 217 ? 43.378 11.139 49.536 1.00 45.45 215 ILE A N 1
ATOM 1653 C CA . ILE A 1 217 ? 42.938 9.775 49.841 1.00 47.15 215 ILE A CA 1
ATOM 1654 C C . ILE A 1 217 ? 42.902 8.880 48.590 1.00 57.60 215 ILE A C 1
ATOM 1655 O O . ILE A 1 217 ? 43.284 7.710 48.648 1.00 63.55 215 ILE A O 1
ATOM 1660 N N . LYS A 1 218 ? 42.465 9.437 47.462 1.00 60.23 216 LYS A N 1
ATOM 1661 C CA . LYS A 1 218 ? 42.537 8.738 46.182 1.00 66.34 216 LYS A CA 1
ATOM 1662 C C . LYS A 1 218 ? 43.986 8.437 45.798 1.00 72.50 216 LYS A C 1
ATOM 1663 O O . LYS A 1 218 ? 44.278 7.408 45.186 1.00 75.99 216 LYS A O 1
ATOM 1669 N N . ASN A 1 219 ? 44.885 9.345 46.169 1.00 74.23 217 ASN A N 1
ATOM 1670 C CA . ASN A 1 219 ? 46.278 9.309 45.722 1.00 80.56 217 ASN A CA 1
ATOM 1671 C C . ASN A 1 219 ? 47.144 8.220 46.359 1.00 83.93 217 ASN A C 1
ATOM 1672 O O . ASN A 1 219 ? 48.334 8.117 46.060 1.00 93.58 217 ASN A O 1
ATOM 1674 N N . ARG A 1 220 ? 46.549 7.418 47.236 1.00 78.67 218 ARG A N 1
ATOM 1675 C CA . ARG A 1 220 ? 47.239 6.270 47.819 1.00 79.45 218 ARG A CA 1
ATOM 1676 C C . ARG A 1 220 ? 46.464 4.989 47.540 1.00 81.61 218 ARG A C 1
ATOM 1677 O O . ARG A 1 220 ? 46.628 3.992 48.238 1.00 82.99 218 ARG A O 1
ATOM 1679 N N . HIS B 1 2 ? 86.063 -15.932 72.900 1.00 82.02 0 HIS B N 1
ATOM 1680 C CA . HIS B 1 2 ? 85.458 -14.689 73.370 1.00 77.78 0 HIS B CA 1
ATOM 1681 C C . HIS B 1 2 ? 84.070 -14.923 73.976 1.00 76.57 0 HIS B C 1
ATOM 1682 O O . HIS B 1 2 ? 83.077 -15.030 73.248 1.00 76.09 0 HIS B O 1
ATOM 1692 N N . PHE B 1 4 ? 81.347 -14.565 77.831 1.00 56.14 2 PHE B N 1
ATOM 1693 C CA . PHE B 1 4 ? 81.048 -14.051 79.163 1.00 54.64 2 PHE B CA 1
ATOM 1694 C C . PHE B 1 4 ? 80.527 -15.165 80.068 1.00 54.69 2 PHE B C 1
ATOM 1695 O O . PHE B 1 4 ? 80.145 -16.239 79.598 1.00 55.13 2 PHE B O 1
ATOM 1703 N N . PHE B 1 5 ? 80.510 -14.900 81.368 1.00 54.79 3 PHE B N 1
ATOM 1704 C CA . PHE B 1 5 ? 80.077 -15.885 82.343 1.00 55.63 3 PHE B CA 1
ATOM 1705 C C . PHE B 1 5 ? 78.934 -15.283 83.158 1.00 51.84 3 PHE B C 1
ATOM 1706 O O . PHE B 1 5 ? 78.943 -14.085 83.438 1.00 50.24 3 PHE B O 1
ATOM 1714 N N . SER B 1 6 ? 77.936 -16.093 83.505 1.00 50.88 4 SER B N 1
ATOM 1715 C CA . SER B 1 6 ? 76.666 -15.548 84.014 1.00 47.10 4 SER B CA 1
ATOM 1716 C C . SER B 1 6 ? 76.748 -14.962 85.430 1.00 50.57 4 SER B C 1
ATOM 1717 O O . SER B 1 6 ? 75.880 -14.175 85.840 1.00 44.67 4 SER B O 1
ATOM 1720 N N . LYS B 1 7 ? 77.794 -15.337 86.164 1.00 51.80 5 LYS B N 1
ATOM 1721 C CA . LYS B 1 7 ? 78.005 -14.841 87.525 1.00 60.08 5 LYS B CA 1
ATOM 1722 C C . LYS B 1 7 ? 78.960 -13.636 87.588 1.00 62.17 5 LYS B C 1
ATOM 1723 O O . LYS B 1 7 ? 79.082 -12.989 88.629 1.00 63.94 5 LYS B O 1
ATOM 1727 N N . ASP B 1 8 ? 79.625 -13.342 86.472 1.00 54.70 6 ASP B N 1
ATOM 1728 C CA . ASP B 1 8 ? 80.581 -12.232 86.381 1.00 58.93 6 ASP B CA 1
ATOM 1729 C C . ASP B 1 8 ? 79.867 -10.875 86.386 1.00 58.99 6 ASP B C 1
ATOM 1730 O O . ASP B 1 8 ? 78.972 -10.641 85.576 1.00 48.77 6 ASP B O 1
ATOM 1735 N N . GLU B 1 9 ? 80.265 -9.983 87.293 1.00 54.50 7 GLU B N 1
ATOM 1736 C CA . GLU B 1 9 ? 79.690 -8.637 87.343 1.00 63.40 7 GLU B CA 1
ATOM 1737 C C . GLU B 1 9 ? 80.138 -7.798 86.141 1.00 63.77 7 GLU B C 1
ATOM 1738 O O . GLU B 1 9 ? 79.534 -6.770 85.825 1.00 60.76 7 GLU B O 1
ATOM 1744 N N . LYS B 1 10 ? 81.195 -8.250 85.470 1.00 66.41 8 LYS B N 1
ATOM 1745 C CA . LYS B 1 10 ? 81.661 -7.600 84.249 1.00 67.10 8 LYS B CA 1
ATOM 1746 C C . LYS B 1 10 ? 80.774 -7.955 83.051 1.00 60.23 8 LYS B C 1
ATOM 1747 O O . LYS B 1 10 ? 80.840 -7.302 82.008 1.00 55.69 8 LYS B O 1
ATOM 1749 N N . ASN B 1 11 ? 79.949 -8.989 83.211 1.00 50.95 9 ASN B N 1
ATOM 1750 C CA . ASN B 1 11 ? 78.995 -9.39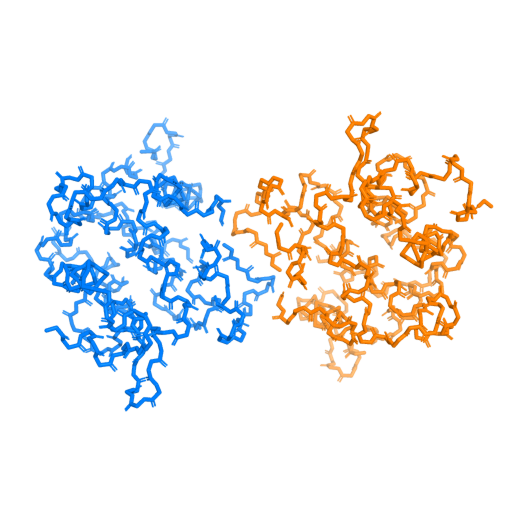2 82.183 1.00 45.88 9 ASN B CA 1
ATOM 1751 C C . ASN B 1 11 ? 78.065 -8.224 81.899 1.00 42.86 9 ASN B C 1
ATOM 1752 O O . ASN B 1 11 ? 77.389 -7.731 82.809 1.00 41.32 9 ASN B O 1
ATOM 1757 N N . PRO B 1 12 ? 78.038 -7.766 80.637 1.00 46.49 10 PRO B N 1
ATOM 1758 C CA . PRO B 1 12 ? 77.211 -6.611 80.272 1.00 40.42 10 PRO B CA 1
ATOM 1759 C C . PRO B 1 12 ? 75.745 -6.881 80.576 1.00 36.36 10 PRO B C 1
ATOM 1760 O O . PRO B 1 12 ? 74.984 -5.943 80.810 1.00 36.40 10 PRO B O 1
ATOM 1764 N N . ILE B 1 13 ? 75.365 -8.156 80.578 1.00 35.20 11 ILE B N 1
ATOM 1765 C CA . ILE B 1 13 ? 74.014 -8.554 80.962 1.00 32.20 11 ILE B CA 1
ATOM 1766 C C . ILE B 1 13 ? 73.693 -8.069 82.379 1.00 32.17 11 ILE B C 1
ATOM 1767 O O . ILE B 1 13 ? 72.681 -7.403 82.606 1.00 29.86 11 ILE B O 1
ATOM 1772 N N . LYS B 1 14 ? 74.555 -8.383 83.335 1.00 34.30 12 LYS B N 1
ATOM 1773 C CA . LYS B 1 14 ? 74.267 -7.995 84.712 1.00 34.49 12 LYS B CA 1
ATOM 1774 C C . LYS B 1 14 ? 74.337 -6.479 84.899 1.00 34.87 12 LYS B C 1
ATOM 1775 O O . LYS B 1 14 ? 73.591 -5.915 85.701 1.00 34.05 12 LYS B O 1
ATOM 1781 N N . ARG B 1 15 ? 75.207 -5.823 84.133 1.00 36.71 13 ARG B N 1
ATOM 1782 C CA . ARG B 1 15 ? 75.354 -4.368 84.213 1.00 38.08 13 ARG B CA 1
ATOM 1783 C C . ARG B 1 15 ? 74.110 -3.653 83.692 1.00 35.30 13 ARG B C 1
ATOM 1784 O O . ARG B 1 15 ? 73.849 -2.503 84.042 1.00 36.09 13 ARG B O 1
ATOM 1792 N N . ALA B 1 16 ? 73.343 -4.356 82.865 1.00 32.55 14 ALA B N 1
ATOM 1793 C CA . ALA B 1 16 ? 72.180 -3.773 82.206 1.00 32.41 14 ALA B CA 1
ATOM 1794 C C . ALA B 1 16 ? 70.854 -4.238 82.803 1.00 27.64 14 ALA B C 1
ATOM 1795 O O . ALA B 1 16 ? 69.837 -4.215 82.118 1.00 25.77 14 ALA B O 1
ATOM 1797 N N . LEU B 1 17 ? 70.864 -4.668 84.064 1.00 27.93 15 LEU B N 1
ATOM 1798 C CA . LEU B 1 17 ? 69.646 -5.142 84.724 1.00 26.11 15 LEU B CA 1
ATOM 1799 C C . LEU B 1 17 ? 69.495 -4.498 86.101 1.00 27.16 15 LEU B C 1
ATOM 1800 O O . LEU B 1 17 ? 70.458 -3.971 86.667 1.00 29.50 15 LEU B O 1
ATOM 1805 N N . GLN B 1 18 ? 68.274 -4.529 86.625 1.00 25.88 16 GLN B N 1
ATOM 1806 C CA . GLN B 1 18 ? 68.005 -4.050 87.976 1.00 27.07 16 GLN B CA 1
ATOM 1807 C C . GLN B 1 18 ? 66.846 -4.841 88.559 1.00 26.13 16 GLN B C 1
ATOM 1808 O O . GLN B 1 18 ? 66.261 -5.687 87.879 1.00 25.23 16 GLN B O 1
ATOM 1814 N N . GLY B 1 19 ? 66.513 -4.537 89.814 1.00 31.11 17 GLY B N 1
ATOM 1815 C CA . GLY B 1 19 ? 65.340 -5.106 90.452 1.00 32.82 17 GLY B CA 1
ATOM 1816 C C . GLY B 1 19 ? 65.284 -6.617 90.381 1.00 31.12 17 GLY B C 1
ATOM 1817 O O . GLY B 1 19 ? 66.272 -7.301 90.675 1.00 29.91 17 GLY B O 1
ATOM 1818 N N . GLU B 1 20 ? 64.130 -7.142 89.983 1.00 33.10 18 GLU B N 1
ATOM 1819 C CA . GLU B 1 20 ? 63.913 -8.580 90.037 1.00 36.46 18 GLU B CA 1
ATOM 1820 C C . GLU B 1 20 ? 64.632 -9.309 88.913 1.00 28.51 18 GLU B C 1
ATOM 1821 O O . GLU B 1 20 ? 65.057 -10.445 89.096 1.00 31.16 18 GLU B O 1
ATOM 1827 N N . LEU B 1 21 ? 64.758 -8.664 87.757 1.00 24.86 19 LEU B N 1
ATOM 1828 C CA . LEU B 1 21 ? 65.475 -9.278 86.650 1.00 25.71 19 LEU B CA 1
ATOM 1829 C C . LEU B 1 21 ? 66.937 -9.516 87.010 1.00 28.95 19 LEU B C 1
ATOM 1830 O O . LEU B 1 21 ? 67.506 -10.546 86.641 1.00 27.23 19 LEU B O 1
ATOM 1835 N N . LEU B 1 22 ? 67.535 -8.570 87.735 1.00 26.71 20 LEU B N 1
ATOM 1836 C CA . LEU B 1 22 ? 68.926 -8.701 88.172 1.00 30.74 20 LEU B CA 1
ATOM 1837 C C . LEU B 1 22 ? 69.096 -9.877 89.132 1.00 33.35 20 LEU B C 1
ATOM 1838 O O . LEU B 1 22 ? 70.189 -10.439 89.252 1.00 33.87 20 LEU B O 1
ATOM 1843 N N . GLN B 1 23 ? 68.014 -10.258 89.807 1.00 31.46 21 GLN B N 1
ATOM 1844 C CA . GLN B 1 23 ? 68.050 -11.359 90.765 1.00 34.43 21 GLN B CA 1
ATOM 1845 C C . GLN B 1 23 ? 67.657 -12.678 90.114 1.00 35.09 21 GLN B C 1
ATOM 1846 O O . GLN B 1 23 ? 67.750 -13.735 90.729 1.00 38.19 21 GLN B O 1
ATOM 1852 N N . ASN B 1 24 ? 67.201 -12.602 88.871 1.00 32.69 22 ASN B N 1
ATOM 1853 C CA . ASN B 1 24 ? 66.723 -13.779 88.141 1.00 33.53 22 ASN B CA 1
ATOM 1854 C C . ASN B 1 24 ? 67.886 -14.524 87.490 1.00 40.45 22 ASN B C 1
ATOM 1855 O O . ASN B 1 24 ? 68.236 -14.258 86.334 1.00 33.31 22 ASN B O 1
ATOM 1860 N N . GLU B 1 25 ? 68.491 -15.445 88.230 1.00 28.72 23 GLU B N 1
ATOM 1861 C CA . GLU B 1 25 ? 69.650 -16.175 87.712 1.00 27.72 23 GLU B CA 1
ATOM 1862 C C . GLU B 1 25 ? 69.371 -16.988 86.441 1.00 26.25 23 GLU B C 1
ATOM 1863 O O . GLU B 1 25 ? 70.181 -16.956 85.510 1.00 24.06 23 GLU B O 1
ATOM 1869 N N . PRO B 1 26 ? 68.225 -17.701 86.376 1.00 24.11 24 PRO B N 1
ATOM 1870 C CA . PRO B 1 26 ? 67.981 -18.430 85.124 1.00 26.40 24 PRO B CA 1
ATOM 1871 C C . PRO B 1 26 ? 67.833 -17.519 83.903 1.00 27.17 24 PRO B C 1
ATOM 1872 O O . PRO B 1 26 ? 68.272 -17.897 82.811 1.00 20.74 24 PRO B O 1
ATOM 1876 N N . PHE B 1 27 ? 67.258 -16.328 84.074 1.00 23.17 25 PHE B N 1
ATOM 1877 C CA . PHE B 1 27 ? 67.158 -15.389 82.963 1.00 22.30 25 PHE B CA 1
ATOM 1878 C C . PHE B 1 27 ? 68.545 -14.908 82.565 1.00 19.82 25 PHE B C 1
ATOM 1879 O O . PHE B 1 27 ? 68.866 -14.828 81.387 1.00 20.82 25 PHE B O 1
ATOM 1887 N N . ILE B 1 28 ? 69.365 -14.593 83.559 1.00 21.02 26 ILE B N 1
ATOM 1888 C CA . ILE B 1 28 ? 70.709 -14.113 83.288 1.00 21.61 26 ILE B CA 1
ATOM 1889 C C . ILE B 1 28 ? 71.496 -15.195 82.562 1.00 24.98 26 ILE B C 1
ATOM 1890 O O . ILE B 1 28 ? 72.254 -14.903 81.634 1.00 23.17 26 ILE B O 1
ATOM 1895 N N . GLN B 1 29 ? 71.279 -16.452 82.952 1.00 21.71 27 GLN B N 1
ATOM 1896 C CA . GLN B 1 29 ? 71.974 -17.564 82.305 1.00 21.09 27 GLN B CA 1
ATOM 1897 C C . GLN B 1 29 ? 71.575 -17.654 80.848 1.00 18.91 27 GLN B C 1
ATOM 1898 O O . GLN B 1 29 ? 72.426 -17.832 79.976 1.00 21.26 27 GLN B O 1
ATOM 1904 N N . LEU B 1 30 ? 70.280 -17.508 80.574 1.00 19.61 28 LEU B N 1
ATOM 1905 C CA . LEU B 1 30 ? 69.801 -17.616 79.205 1.00 18.81 28 LEU B CA 1
ATOM 1906 C C . LEU B 1 30 ? 70.371 -16.493 78.348 1.00 20.92 28 LEU B C 1
ATOM 1907 O O . LEU B 1 30 ? 70.770 -16.720 77.207 1.00 19.21 28 LEU B O 1
ATOM 1912 N N . CYS B 1 31 ? 70.430 -15.286 78.901 1.00 19.46 29 CYS B N 1
ATOM 1913 C CA . CYS B 1 31 ? 70.944 -14.146 78.141 1.00 19.42 29 CYS B CA 1
ATOM 1914 C C . CYS B 1 31 ? 72.429 -14.301 77.868 1.00 17.32 29 CYS B C 1
ATOM 1915 O O . CYS B 1 31 ? 72.928 -13.899 76.813 1.00 21.90 29 CYS B O 1
ATOM 1918 N N . THR B 1 32 ? 73.139 -14.855 78.845 1.00 19.51 30 THR B N 1
ATOM 1919 C CA . THR B 1 32 ? 74.566 -15.084 78.704 1.00 19.85 30 THR B CA 1
ATOM 1920 C C . THR B 1 32 ? 74.830 -16.109 77.615 1.00 19.40 30 THR B C 1
ATOM 1921 O O . THR B 1 32 ? 75.768 -15.952 76.830 1.00 23.33 30 THR B O 1
ATOM 1925 N N . LYS B 1 33 ? 74.009 -17.160 77.558 1.00 20.41 31 LYS B N 1
ATOM 1926 C CA . LYS B 1 33 ? 74.132 -18.143 76.483 1.00 19.14 31 LYS B CA 1
ATOM 1927 C C . LYS B 1 33 ? 73.932 -17.472 75.125 1.00 19.63 31 LYS B C 1
ATOM 1928 O O . LYS B 1 33 ? 74.696 -17.715 74.192 1.00 20.04 31 LYS B O 1
ATOM 1934 N N . ILE B 1 34 ? 72.921 -16.613 75.027 1.00 18.85 32 ILE B N 1
ATOM 1935 C CA . ILE B 1 34 ? 72.635 -15.928 73.771 1.00 20.27 32 ILE B CA 1
ATOM 1936 C C . ILE B 1 34 ? 73.777 -14.999 73.385 1.00 20.44 32 ILE B C 1
ATOM 1937 O O . ILE B 1 34 ? 74.206 -14.965 72.229 1.00 19.40 32 ILE B O 1
ATOM 1942 N N . GLU B 1 35 ? 74.278 -14.266 74.368 1.00 18.67 33 GLU B N 1
ATOM 1943 C CA . GLU B 1 35 ? 75.393 -13.345 74.172 1.00 22.80 33 GLU B CA 1
ATOM 1944 C C . GLU B 1 35 ? 76.601 -14.081 73.593 1.00 24.71 33 GLU B C 1
ATOM 1945 O O . GLU B 1 35 ? 77.188 -13.660 72.592 1.00 24.58 33 GLU B O 1
ATOM 1951 N N . ASN B 1 36 ? 76.973 -15.183 74.239 1.00 20.21 34 ASN B N 1
ATOM 1952 C CA . ASN B 1 36 ? 78.132 -15.972 73.813 1.00 22.12 34 ASN B CA 1
ATOM 1953 C C . ASN B 1 36 ? 77.952 -16.589 72.434 1.00 21.22 34 ASN B C 1
ATOM 1954 O O . ASN B 1 36 ? 78.918 -16.747 71.688 1.00 24.12 34 ASN B O 1
ATOM 1959 N N . TYR B 1 37 ? 76.719 -16.968 72.120 1.00 21.63 35 TYR B N 1
ATOM 1960 C CA . TYR B 1 37 ? 76.403 -17.524 70.811 1.00 23.50 35 TYR B CA 1
ATOM 1961 C C . TYR B 1 37 ? 76.530 -16.477 69.716 1.00 23.90 35 TYR B C 1
ATOM 1962 O O . TYR B 1 37 ? 77.191 -16.719 68.701 1.00 21.32 35 TYR B O 1
ATOM 1971 N N . LEU B 1 38 ? 75.899 -15.320 69.912 1.00 18.18 36 LEU B N 1
ATOM 1972 C CA . LEU B 1 38 ? 75.962 -14.253 68.901 1.00 19.57 36 LEU B CA 1
ATOM 1973 C C . LEU B 1 38 ? 77.383 -13.737 68.677 1.00 23.32 36 LEU B C 1
ATOM 1974 O O . LEU B 1 38 ? 77.717 -13.287 67.577 1.00 25.71 36 LEU B O 1
ATOM 1987 N N . ASP B 1 40 ? 79.887 -15.623 68.537 1.00 26.28 38 ASP B N 1
ATOM 1988 C CA . ASP B 1 40 ? 80.628 -16.702 67.874 1.00 31.54 38 ASP B CA 1
ATOM 1989 C C . ASP B 1 40 ? 80.141 -16.831 66.429 1.00 26.23 38 ASP B C 1
ATOM 1990 O O . ASP B 1 40 ? 79.165 -17.528 66.154 1.00 25.30 38 ASP B O 1
ATOM 1995 N N . THR B 1 41 ? 80.808 -16.139 65.515 1.00 25.54 39 THR B N 1
ATOM 1996 C CA . THR B 1 41 ? 80.362 -16.102 64.120 1.00 28.99 39 THR B CA 1
ATOM 1997 C C . THR B 1 41 ? 80.370 -17.482 63.466 1.00 26.62 39 THR B C 1
ATOM 1998 O O . THR B 1 41 ? 79.491 -17.799 62.664 1.00 28.56 39 THR B O 1
ATOM 2002 N N . GLU B 1 42 ? 81.364 -18.297 63.805 1.00 27.76 40 GLU B N 1
ATOM 2003 C CA . GLU B 1 42 ? 81.398 -19.683 63.344 1.00 34.77 40 GLU B CA 1
ATOM 2004 C C . GLU B 1 42 ? 80.093 -20.414 63.706 1.00 28.79 40 GLU B C 1
ATOM 2005 O O . GLU B 1 42 ? 79.489 -21.105 62.870 1.00 27.26 40 GLU B O 1
ATOM 2011 N N . ALA B 1 43 ? 79.652 -20.241 64.947 1.00 27.17 41 ALA B N 1
ATOM 2012 C CA . ALA B 1 43 ? 78.396 -20.837 65.409 1.00 25.92 41 ALA B CA 1
ATOM 2013 C C . ALA B 1 43 ? 77.167 -20.227 64.725 1.00 27.60 41 ALA B C 1
ATOM 2014 O O . ALA B 1 43 ? 76.276 -20.946 64.268 1.00 27.23 41 ALA B O 1
ATOM 2016 N N . VAL B 1 44 ? 77.113 -18.902 64.663 1.00 22.67 42 VAL B N 1
ATOM 2017 C CA . VAL B 1 44 ? 75.991 -18.211 64.043 1.00 21.24 42 VAL B CA 1
ATOM 2018 C C . VAL B 1 44 ? 75.841 -18.641 62.584 1.00 25.05 42 VAL B C 1
ATOM 2019 O O . VAL B 1 44 ? 74.725 -18.816 62.082 1.00 21.73 42 VAL B O 1
ATOM 2023 N N . ASN B 1 45 ? 76.972 -18.833 61.913 1.00 24.09 43 ASN B N 1
ATOM 2024 C CA . ASN B 1 45 ? 76.950 -19.221 60.508 1.00 26.58 43 ASN B CA 1
ATOM 2025 C C . ASN B 1 45 ? 76.206 -20.530 60.284 1.00 27.92 43 ASN B C 1
ATOM 2026 O O . ASN B 1 45 ? 75.594 -20.725 59.234 1.00 24.50 43 ASN B O 1
ATOM 2031 N N . GLU B 1 46 ? 76.256 -21.420 61.270 1.00 24.79 44 GLU B N 1
ATOM 2032 C CA . GLU B 1 46 ? 75.577 -22.707 61.144 1.00 25.34 44 GLU B CA 1
ATOM 2033 C C . GLU B 1 46 ? 74.074 -22.504 61.003 1.00 23.20 44 GLU B C 1
ATOM 2034 O O . GLU B 1 46 ? 73.432 -23.174 60.199 1.00 23.66 44 GLU B O 1
ATOM 2040 N N . GLN B 1 47 ? 73.515 -21.577 61.777 1.00 20.97 45 GLN B N 1
ATOM 2041 C CA . GLN B 1 47 ? 72.089 -21.290 61.673 1.00 20.05 45 GLN B CA 1
ATOM 2042 C C . GLN B 1 47 ? 71.748 -20.418 60.462 1.00 19.33 45 GLN B C 1
ATOM 2043 O O . GLN B 1 47 ? 70.644 -20.505 59.934 1.00 20.75 45 GLN B O 1
ATOM 2049 N N . LEU B 1 48 ? 72.692 -19.601 60.001 1.00 18.92 46 LEU B N 1
ATOM 2050 C CA . LEU B 1 48 ? 72.456 -18.845 58.767 1.00 18.75 46 LEU B CA 1
ATOM 2051 C C . LEU B 1 48 ? 72.396 -19.805 57.583 1.00 21.69 46 LEU B C 1
ATOM 2052 O O . LEU B 1 48 ? 71.564 -19.650 56.693 1.00 24.98 46 LEU B O 1
ATOM 2057 N N . ILE B 1 49 ? 73.270 -20.806 57.591 1.00 21.43 47 ILE B N 1
ATOM 2058 C CA . ILE B 1 49 ? 73.239 -21.870 56.583 1.00 24.70 47 ILE B CA 1
ATOM 2059 C C . ILE B 1 49 ? 71.888 -22.571 56.629 1.00 23.28 47 ILE B C 1
ATOM 2060 O O . ILE B 1 49 ? 71.274 -22.847 55.594 1.00 25.48 47 ILE B O 1
ATOM 2065 N N . GLU B 1 50 ? 71.406 -22.835 57.837 1.00 21.50 48 GLU B N 1
ATOM 2066 C CA . GLU B 1 50 ? 70.140 -23.552 57.990 1.00 24.12 48 GLU B CA 1
ATOM 2067 C C . GLU B 1 50 ? 68.958 -22.703 57.530 1.00 22.22 48 GLU B C 1
ATOM 2068 O O . GLU B 1 50 ? 68.071 -23.206 56.825 1.00 24.98 48 GLU B O 1
ATOM 2074 N N . LEU B 1 51 ? 68.949 -21.427 57.908 1.00 19.13 49 LEU B N 1
ATOM 2075 C CA . LEU B 1 51 ? 67.907 -20.510 57.457 1.00 21.29 49 LEU B CA 1
ATOM 2076 C C . LEU B 1 51 ? 67.941 -20.424 55.938 1.00 22.78 49 LEU B C 1
ATOM 2077 O O . LEU B 1 51 ? 66.901 -20.476 55.277 1.00 20.62 49 LEU B O 1
ATOM 2082 N N . ASN B 1 52 ? 69.144 -20.305 55.385 1.00 21.51 50 ASN B N 1
ATOM 2083 C CA . ASN B 1 52 ? 69.308 -20.289 53.937 1.00 20.77 50 ASN B CA 1
ATOM 2084 C C . ASN B 1 52 ? 68.766 -21.544 53.268 1.00 22.32 50 ASN B C 1
ATOM 2085 O O . ASN B 1 52 ? 68.108 -21.462 52.221 1.00 21.33 50 ASN B O 1
ATOM 2090 N N . GLU B 1 53 ? 69.050 -22.710 53.853 1.00 20.62 51 GLU B N 1
ATOM 2091 C CA . GLU B 1 53 ? 68.609 -23.962 53.251 1.00 22.24 51 GLU B CA 1
ATOM 2092 C C . GLU B 1 53 ? 67.092 -24.057 53.257 1.00 23.42 51 GLU B C 1
ATOM 2093 O O . GLU B 1 53 ? 66.488 -24.464 52.268 1.00 23.40 51 GLU B O 1
ATOM 2099 N N . GLN B 1 54 ? 66.472 -23.685 54.372 1.00 24.82 52 GLN B N 1
ATOM 2100 C CA . GLN B 1 54 ? 65.016 -23.724 54.449 1.00 23.84 52 GLN B CA 1
ATOM 2101 C C . GLN B 1 54 ? 64.394 -22.796 53.413 1.00 21.46 52 GLN B C 1
ATOM 2102 O O . GLN B 1 54 ? 63.465 -23.188 52.706 1.00 24.65 52 GLN B O 1
ATOM 2108 N N . LEU B 1 55 ? 64.918 -21.579 53.320 1.00 19.94 53 LEU B N 1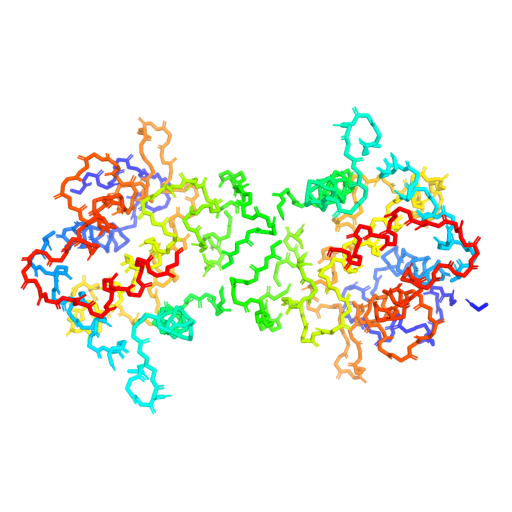
ATOM 2109 C CA . LEU B 1 55 ? 64.415 -20.608 52.358 1.00 20.00 53 LEU B CA 1
ATOM 2110 C C . LEU B 1 55 ? 64.613 -21.110 50.930 1.00 24.45 53 LEU B C 1
ATOM 2111 O O . LEU B 1 55 ? 63.705 -21.020 50.098 1.00 22.44 53 LEU B O 1
ATOM 2116 N N . THR B 1 56 ? 65.790 -21.660 50.652 1.00 21.96 54 THR B N 1
ATOM 2117 C CA . THR B 1 56 ? 66.094 -22.134 49.305 1.00 22.70 54 THR B CA 1
ATOM 2118 C C . THR B 1 56 ? 65.127 -23.231 48.883 1.00 25.25 54 THR B C 1
ATOM 2119 O O . THR B 1 56 ? 64.623 -23.225 47.756 1.00 24.39 54 THR B O 1
ATOM 2131 N N . ARG B 1 58 ? 62.159 -23.874 50.108 1.00 26.86 56 ARG B N 1
ATOM 2132 C CA . ARG B 1 58 ? 60.829 -23.282 50.058 1.00 23.47 56 ARG B CA 1
ATOM 2133 C C . ARG B 1 58 ? 60.600 -22.584 48.711 1.00 25.03 56 ARG B C 1
ATOM 2134 O O . ARG B 1 58 ? 59.586 -22.809 48.046 1.00 28.17 56 ARG B O 1
ATOM 2142 N N . LEU B 1 59 ? 61.545 -21.740 48.303 1.00 24.11 57 LEU B N 1
ATOM 2143 C CA . LEU B 1 59 ? 61.452 -21.068 46.998 1.00 23.81 57 LEU B CA 1
ATOM 2144 C C . LEU B 1 59 ? 61.380 -22.055 45.833 1.00 30.41 57 LEU B C 1
ATOM 2145 O O . LEU B 1 59 ? 60.548 -21.900 44.929 1.00 28.74 57 LEU B O 1
ATOM 2150 N N . LYS B 1 60 ? 62.252 -23.065 45.846 1.00 25.43 58 LYS B N 1
ATOM 2151 C CA . LYS B 1 60 ? 62.288 -24.046 44.759 1.00 32.65 58 LYS B CA 1
ATOM 2152 C C . LYS B 1 60 ? 60.970 -24.792 44.658 1.00 32.74 58 LYS B C 1
ATOM 2153 O O . LYS B 1 60 ? 60.458 -25.009 43.566 1.00 33.49 58 LYS B O 1
ATOM 2159 N N . GLU B 1 61 ? 60.411 -25.164 45.805 1.00 32.23 59 GLU B N 1
ATOM 2160 C CA . GLU B 1 61 ? 59.139 -25.879 45.813 1.00 34.85 59 GLU B CA 1
ATOM 2161 C C . GLU B 1 61 ? 58.014 -25.010 45.233 1.00 38.06 59 GLU B C 1
ATOM 2162 O O . GLU B 1 61 ? 57.142 -25.503 44.514 1.00 42.59 59 GLU B O 1
ATOM 2168 N N . LYS B 1 62 ? 58.063 -23.713 45.522 1.00 35.40 60 LYS B N 1
ATOM 2169 C CA . LYS B 1 62 ? 57.015 -22.781 45.102 1.00 42.24 60 LYS B CA 1
ATOM 2170 C C . LYS B 1 62 ? 57.206 -22.292 43.672 1.00 46.45 60 LYS B C 1
ATOM 2171 O O . LYS B 1 62 ? 56.335 -21.614 43.123 1.00 45.39 60 LYS B O 1
ATOM 2177 N N . GLY B 1 63 ? 58.341 -22.628 43.068 1.00 39.81 61 GLY B N 1
ATOM 2178 C CA . GLY B 1 63 ? 58.616 -22.189 41.712 1.00 38.20 61 GLY B CA 1
ATOM 2179 C C . GLY B 1 63 ? 59.015 -20.724 41.642 1.00 35.33 61 GLY B C 1
ATOM 2180 O O . GLY B 1 63 ? 58.777 -20.053 40.637 1.00 41.28 61 GLY B O 1
ATOM 2181 N N . LEU B 1 64 ? 59.651 -20.240 42.703 1.00 29.78 62 LEU B N 1
ATOM 2182 C CA . LEU B 1 64 ? 60.080 -18.849 42.780 1.00 31.29 62 LEU B CA 1
ATOM 2183 C C . LEU B 1 64 ? 61.601 -18.718 42.704 1.00 34.51 62 LEU B C 1
ATOM 2184 O O . LEU B 1 64 ? 62.329 -19.563 43.226 1.00 36.94 62 LEU B O 1
ATOM 2189 N N . LYS B 1 65 ? 62.073 -17.660 42.045 1.00 38.78 63 LYS B N 1
ATOM 2190 C CA . LYS B 1 65 ? 63.493 -17.318 42.039 1.00 38.09 63 LYS B CA 1
ATOM 2191 C C . LYS B 1 65 ? 63.753 -16.300 43.151 1.00 29.75 63 LYS B C 1
ATOM 2192 O O . LYS B 1 65 ? 62.850 -15.529 43.508 1.00 31.53 63 LYS B O 1
ATOM 2195 N N . PRO B 1 66 ? 64.977 -16.299 43.719 1.00 33.62 64 PRO B N 1
ATOM 2196 C CA . PRO B 1 66 ? 65.290 -15.426 44.858 1.00 33.83 64 PRO B CA 1
ATOM 2197 C C . PRO B 1 66 ? 65.070 -13.946 44.566 1.00 35.27 64 PRO B C 1
ATOM 2198 O O . PRO B 1 66 ? 64.790 -13.179 45.492 1.00 32.24 64 PRO B O 1
ATOM 2202 N N . GLY B 1 67 ? 65.201 -13.559 43.302 1.00 39.80 65 GLY B N 1
ATOM 2203 C CA . GLY B 1 67 ? 65.085 -12.167 42.906 1.00 47.32 65 GLY B CA 1
ATOM 2204 C C . GLY B 1 67 ? 63.666 -11.642 42.744 1.00 52.96 65 GLY B C 1
ATOM 2205 O O . GLY B 1 67 ? 63.465 -10.426 42.692 1.00 59.16 65 GLY B O 1
ATOM 2206 N N . GLU B 1 68 ? 62.683 -12.539 42.664 1.00 44.78 66 GLU B N 1
ATOM 2207 C CA . GLU B 1 68 ? 61.288 -12.122 42.496 1.00 49.77 66 GLU B CA 1
ATOM 2208 C C . GLU B 1 68 ? 60.714 -11.519 43.775 1.00 49.77 66 GLU B C 1
ATOM 2209 O O . GLU B 1 68 ? 61.257 -11.710 44.861 1.00 47.86 66 GLU B O 1
ATOM 2215 N N . LYS B 1 69 ? 59.597 -10.806 43.640 1.00 56.47 67 LYS B N 1
ATOM 2216 C CA . LYS B 1 69 ? 58.930 -10.191 44.788 1.00 48.21 67 LYS B CA 1
ATOM 2217 C C . LYS B 1 69 ? 58.280 -11.252 45.675 1.00 43.44 67 LYS B C 1
ATOM 2218 O O . LYS B 1 69 ? 58.164 -11.076 46.893 1.00 43.70 67 LYS B O 1
ATOM 2220 N N . GLY B 1 70 ? 57.855 -12.351 45.055 1.00 36.47 68 GLY B N 1
ATOM 2221 C CA . GLY B 1 70 ? 57.285 -13.472 45.779 1.00 31.51 68 GLY B CA 1
ATOM 2222 C C . GLY B 1 70 ? 58.264 -14.071 46.772 1.00 31.83 68 GLY B C 1
ATOM 2223 O O . GLY B 1 70 ? 57.860 -14.640 47.786 1.00 28.51 68 GLY B O 1
ATOM 2224 N N . ALA B 1 71 ? 59.557 -13.944 46.479 1.00 26.36 69 ALA B N 1
ATOM 2225 C CA . ALA B 1 71 ? 60.589 -14.518 47.332 1.00 26.23 69 ALA B CA 1
ATOM 2226 C C . ALA B 1 71 ? 60.625 -13.791 48.669 1.00 23.59 69 ALA B C 1
ATOM 2227 O O . ALA B 1 71 ? 60.766 -14.418 49.731 1.00 22.32 69 ALA B O 1
ATOM 2229 N N . THR B 1 72 ? 60.501 -12.468 48.619 1.00 24.68 70 THR B N 1
ATOM 2230 C CA . THR B 1 72 ? 60.450 -11.670 49.842 1.00 31.23 70 THR B CA 1
ATOM 2231 C C . THR B 1 72 ? 59.309 -12.124 50.757 1.00 23.57 70 THR B C 1
ATOM 2232 O O . THR B 1 72 ? 59.491 -12.275 51.975 1.00 23.82 70 THR B O 1
ATOM 2236 N N . LYS B 1 73 ? 58.134 -12.347 50.170 1.00 24.52 71 LYS B N 1
ATOM 2237 C CA . LYS B 1 73 ? 56.989 -12.815 50.948 1.00 24.59 71 LYS B CA 1
ATOM 2238 C C . LYS B 1 73 ? 57.296 -14.146 51.619 1.00 23.67 71 LYS B C 1
ATOM 2239 O O . LYS B 1 73 ? 56.947 -14.352 52.778 1.00 26.08 71 LYS B O 1
ATOM 2245 N N . GLN B 1 74 ? 57.956 -15.048 50.893 1.00 21.54 72 GLN B N 1
ATOM 2246 C CA . GLN B 1 74 ? 58.307 -16.351 51.446 1.00 22.62 72 GLN B CA 1
ATOM 2247 C C . GLN B 1 74 ? 59.265 -16.230 52.628 1.00 18.37 72 GLN B C 1
ATOM 2248 O O . GLN B 1 74 ? 59.115 -16.934 53.621 1.00 20.86 72 GLN B O 1
ATOM 2254 N N . LEU B 1 75 ? 60.246 -15.337 52.528 1.00 20.18 73 LEU B N 1
ATOM 2255 C CA . LEU B 1 75 ? 61.154 -15.129 53.647 1.00 18.64 73 LEU B CA 1
ATOM 2256 C C . LEU B 1 75 ? 60.413 -14.578 54.863 1.00 15.45 73 LEU B C 1
ATOM 2257 O O . LEU B 1 75 ? 60.638 -15.041 55.968 1.00 19.12 73 LEU B O 1
ATOM 2262 N N . ARG B 1 76 ? 59.531 -13.608 54.649 1.00 21.03 74 ARG B N 1
ATOM 2263 C CA . ARG B 1 76 ? 58.746 -13.056 55.753 1.00 19.84 74 ARG B CA 1
ATOM 2264 C C . ARG B 1 76 ? 57.886 -14.124 56.410 1.00 21.94 74 ARG B C 1
ATOM 2265 O O . ARG B 1 76 ? 57.729 -14.149 57.640 1.00 19.29 74 ARG B O 1
ATOM 2273 N N . THR B 1 77 ? 57.325 -15.003 55.591 1.00 16.75 75 THR B N 1
ATOM 2274 C CA . THR B 1 77 ? 56.464 -16.059 56.126 1.00 23.34 75 THR B CA 1
ATOM 2275 C C . THR B 1 77 ? 57.280 -17.081 56.921 1.00 20.55 75 THR B C 1
ATOM 2276 O O . THR B 1 77 ? 56.868 -17.509 58.009 1.00 19.73 75 THR B O 1
ATOM 2280 N N . LEU B 1 78 ? 58.452 -17.436 56.396 1.00 16.87 76 LEU B N 1
ATOM 2281 C CA . LEU B 1 78 ? 59.361 -18.367 57.059 1.00 22.15 76 LEU B CA 1
ATOM 2282 C C . LEU B 1 78 ? 59.808 -17.803 58.405 1.00 20.20 76 LEU B C 1
ATOM 2283 O O . LEU B 1 78 ? 59.824 -18.510 59.414 1.00 18.16 76 LEU B O 1
ATOM 2288 N N . ILE B 1 79 ? 60.160 -16.524 58.414 1.00 18.43 77 ILE B N 1
ATOM 2289 C CA . ILE B 1 79 ? 60.579 -15.862 59.646 1.00 18.44 77 ILE B CA 1
ATOM 2290 C C . ILE B 1 79 ? 59.439 -15.912 60.651 1.00 20.31 77 ILE B C 1
ATOM 2291 O O . ILE B 1 79 ? 59.632 -16.308 61.797 1.00 16.63 77 ILE B O 1
ATOM 2296 N N . GLN B 1 80 ? 58.239 -15.550 60.209 1.00 16.68 78 GLN B N 1
ATOM 2297 C CA . GLN B 1 80 ? 57.078 -15.628 61.103 1.00 17.34 78 GLN B CA 1
ATOM 2298 C C . GLN B 1 80 ? 56.844 -17.044 61.634 1.00 20.79 78 GLN B C 1
ATOM 2299 O O . GLN B 1 80 ? 56.512 -17.214 62.803 1.00 18.03 78 GLN B O 1
ATOM 2305 N N . GLU B 1 81 ? 57.021 -18.061 60.788 1.00 17.63 79 GLU B N 1
ATOM 2306 C CA . GLU B 1 81 ? 56.800 -19.440 61.225 1.00 17.19 79 GLU B CA 1
ATOM 2307 C C . GLU B 1 81 ? 57.736 -19.811 62.368 1.00 19.00 79 GLU B C 1
ATOM 2308 O O . GLU B 1 81 ? 57.318 -20.419 63.352 1.00 18.67 79 GLU B O 1
ATOM 2314 N N . ILE B 1 82 ? 58.999 -19.424 62.233 1.00 17.98 80 ILE B N 1
ATOM 2315 C C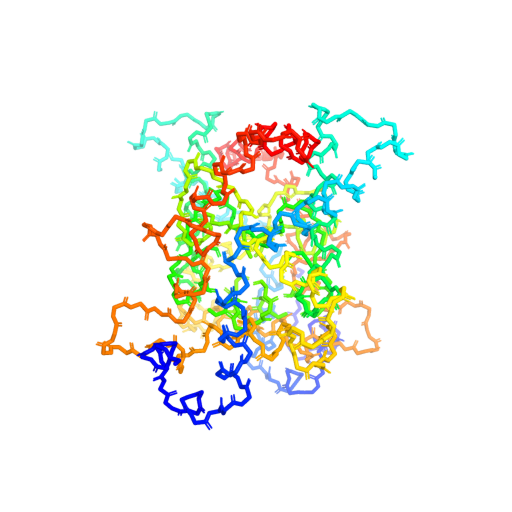A . ILE B 1 82 ? 60.001 -19.742 63.245 1.00 15.81 80 ILE B CA 1
ATOM 2316 C C . ILE B 1 82 ? 59.669 -19.009 64.546 1.00 15.31 80 ILE B C 1
ATOM 2317 O O . ILE B 1 82 ? 59.717 -19.596 65.631 1.00 17.34 80 ILE B O 1
ATOM 2322 N N . LEU B 1 83 ? 59.304 -17.741 64.440 1.00 16.40 81 LEU B N 1
ATOM 2323 C CA . LEU B 1 83 ? 58.936 -16.953 65.623 1.00 16.55 81 LEU B CA 1
ATOM 2324 C C . LEU B 1 83 ? 57.701 -17.516 66.313 1.00 18.60 81 LEU B C 1
ATOM 2325 O O . LEU B 1 83 ? 57.635 -17.549 67.535 1.00 16.25 81 LEU B O 1
ATOM 2330 N N . THR B 1 84 ? 56.727 -17.970 65.527 1.00 16.37 82 THR B N 1
ATOM 2331 C CA . THR B 1 84 ? 55.512 -18.562 66.077 1.00 17.65 82 THR B CA 1
ATOM 2332 C C . THR B 1 84 ? 55.839 -19.826 66.884 1.00 18.96 82 THR B C 1
ATOM 2333 O O . THR B 1 84 ? 55.253 -20.048 67.948 1.00 19.13 82 THR B O 1
ATOM 2337 N N . GLU B 1 85 ? 56.796 -20.622 66.405 1.00 19.09 83 GLU B N 1
ATOM 2338 C CA . GLU B 1 85 ? 57.227 -21.818 67.155 1.00 18.46 83 GLU B CA 1
ATOM 2339 C C . GLU B 1 85 ? 57.761 -21.450 68.539 1.00 17.31 83 GLU B C 1
ATOM 2340 O O . GLU B 1 85 ? 57.686 -22.257 69.473 1.00 21.68 83 GLU B O 1
ATOM 2346 N N . ALA B 1 86 ? 58.276 -20.229 68.654 1.00 15.56 84 ALA B N 1
ATOM 2347 C CA . ALA B 1 86 ? 58.935 -19.777 69.871 1.00 16.56 84 ALA B CA 1
ATOM 2348 C C . ALA B 1 86 ? 57.997 -18.999 70.796 1.00 19.91 84 ALA B C 1
ATOM 2349 O O . ALA B 1 86 ? 58.437 -18.492 71.830 1.00 18.80 84 ALA B O 1
ATOM 2351 N N . GLY B 1 87 ? 56.732 -18.877 70.406 1.00 16.22 85 GLY B N 1
ATOM 2352 C CA . GLY B 1 87 ? 55.734 -18.219 71.239 1.00 19.63 85 GLY B CA 1
ATOM 2353 C C . GLY B 1 87 ? 55.469 -16.750 70.955 1.00 21.44 85 GLY B C 1
ATOM 2354 O O . GLY B 1 87 ? 54.760 -16.092 71.719 1.00 19.01 85 GLY B O 1
ATOM 2355 N N . PHE B 1 88 ? 56.026 -16.225 69.864 1.00 17.73 86 PHE B N 1
ATOM 2356 C CA . PHE B 1 88 ? 55.756 -14.847 69.446 1.00 16.29 86 PHE B CA 1
ATOM 2357 C C . PHE B 1 88 ? 54.354 -14.690 68.861 1.00 14.30 86 PHE B C 1
ATOM 2358 O O . PHE B 1 88 ? 53.736 -15.656 68.390 1.00 16.80 86 PHE B O 1
ATOM 2366 N N . ARG B 1 89 ? 53.856 -13.454 68.870 1.00 15.38 87 ARG B N 1
ATOM 2367 C CA . ARG B 1 89 ? 52.586 -13.136 68.253 1.00 17.21 87 ARG B CA 1
ATOM 2368 C C . ARG B 1 89 ? 52.637 -13.390 66.749 1.00 17.81 87 ARG B C 1
ATOM 2369 O O . ARG B 1 89 ? 53.699 -13.268 66.122 1.00 21.01 87 ARG B O 1
ATOM 2377 N N . GLU B 1 90 ? 51.480 -13.702 66.184 1.00 17.37 88 GLU B N 1
ATOM 2378 C CA . GLU B 1 90 ? 51.308 -13.865 64.738 1.00 20.45 88 GLU B CA 1
ATOM 2379 C C . GLU B 1 90 ? 51.030 -12.499 64.082 1.00 26.34 88 GLU B C 1
ATOM 2380 O O . GLU B 1 90 ? 49.916 -11.965 64.138 1.00 31.05 88 GLU B O 1
ATOM 2386 N N . GLY B 1 91 ? 52.064 -11.932 63.469 1.00 22.59 89 GLY B N 1
ATOM 2387 C CA . GLY B 1 91 ? 51.977 -10.603 62.897 1.00 20.73 89 GLY B CA 1
ATOM 2388 C C . GLY B 1 91 ? 53.126 -9.797 63.454 1.00 20.43 89 GLY B C 1
ATOM 2389 O O . GLY B 1 91 ? 53.244 -9.613 64.662 1.00 20.84 89 GLY B O 1
ATOM 2398 N N . LEU B 1 93 ? 54.989 -6.231 63.779 1.00 15.73 91 LEU B N 1
ATOM 2399 C CA . LEU B 1 93 ? 54.424 -4.888 63.726 1.00 17.04 91 LEU B CA 1
ATOM 2400 C C . LEU B 1 93 ? 55.405 -3.840 63.218 1.00 19.66 91 LEU B C 1
ATOM 2401 O O . LEU B 1 93 ? 56.621 -3.963 63.377 1.00 20.17 91 LEU B O 1
ATOM 2406 N N . GLN B 1 94 ? 54.858 -2.811 62.588 1.00 17.29 92 GLN B N 1
ATOM 2407 C CA . GLN B 1 94 ? 55.628 -1.634 62.222 1.00 18.91 92 GLN B CA 1
ATOM 2408 C C . GLN B 1 94 ? 54.708 -0.434 62.310 1.00 19.55 92 GLN B C 1
ATOM 2409 O O . GLN B 1 94 ? 53.478 -0.573 62.287 1.00 21.13 92 GLN B O 1
ATOM 2415 N N . THR B 1 95 ? 55.297 0.751 62.421 1.00 20.57 93 THR B N 1
ATOM 2416 C CA . THR B 1 95 ? 54.532 1.974 62.241 1.00 17.83 93 THR B CA 1
ATOM 2417 C C . THR B 1 95 ? 54.241 2.158 60.755 1.00 19.78 93 THR B C 1
ATOM 2418 O O . THR B 1 95 ? 55.051 1.776 59.916 1.00 22.21 93 THR B O 1
ATOM 2422 N N . ILE B 1 96 ? 53.106 2.764 60.422 1.00 20.81 94 ILE B N 1
ATOM 2423 C CA . ILE B 1 96 ? 52.755 2.956 59.018 1.00 23.10 94 ILE B CA 1
ATOM 2424 C C . ILE B 1 96 ? 53.803 3.775 58.253 1.00 30.57 94 ILE B C 1
ATOM 2425 O O . ILE B 1 96 ? 54.148 3.450 57.115 1.00 35.17 94 ILE B O 1
ATOM 2430 N N . GLY B 1 97 ? 54.330 4.818 58.882 1.00 27.51 95 GLY B N 1
ATOM 2431 C CA . GLY B 1 97 ? 55.315 5.656 58.214 1.00 35.31 95 GLY B CA 1
ATOM 2432 C C . GLY B 1 97 ? 56.761 5.224 58.416 1.00 29.88 95 GLY B C 1
ATOM 2433 O O . GLY B 1 97 ? 57.680 5.935 57.991 1.00 32.19 95 GLY B O 1
ATOM 2434 N N . ASN B 1 98 ? 56.960 4.075 59.057 1.00 28.64 96 ASN B N 1
ATOM 2435 C CA . ASN B 1 98 ? 58.303 3.556 59.347 1.00 30.21 96 ASN B CA 1
ATOM 2436 C C . ASN B 1 98 ? 59.125 4.495 60.225 1.00 35.13 96 ASN B C 1
ATOM 2437 O O . ASN B 1 98 ? 60.339 4.600 60.072 1.00 35.81 96 ASN B O 1
ATOM 2442 N N . LYS B 1 99 ? 58.447 5.178 61.142 1.00 34.50 97 LYS B N 1
ATOM 2443 C CA . LYS B 1 99 ? 59.103 6.053 62.097 1.00 33.99 97 LYS B CA 1
ATOM 2444 C C . LYS B 1 99 ? 59.295 5.294 63.400 1.00 24.97 97 LYS B C 1
ATOM 2445 O O . LYS B 1 99 ? 58.544 4.357 63.706 1.00 25.90 97 LYS B O 1
ATOM 2447 N N . PRO B 1 100 ? 60.323 5.672 64.170 1.00 24.89 98 PRO B N 1
ATOM 2448 C CA . PRO B 1 100 ? 60.542 4.893 65.391 1.00 24.72 98 PRO B CA 1
ATOM 2449 C C . PRO B 1 100 ? 59.438 5.146 66.413 1.00 23.57 98 PRO B C 1
ATOM 2450 O O . PRO B 1 100 ? 58.875 6.256 66.464 1.00 24.67 98 PRO B O 1
ATOM 2454 N N . LEU B 1 101 ? 59.123 4.115 67.191 1.00 23.65 99 LEU B N 1
ATOM 2455 C CA . LEU B 1 101 ? 58.183 4.225 68.304 1.00 22.31 99 LEU B CA 1
ATOM 2456 C C . LEU B 1 101 ? 58.862 4.911 69.481 1.00 22.86 99 LEU B C 1
ATOM 2457 O O . LEU B 1 101 ? 60.083 4.834 69.630 1.00 21.32 99 LEU B O 1
ATOM 2462 N N . ALA B 1 102 ? 58.075 5.571 70.327 1.00 20.45 100 ALA B N 1
ATOM 2463 C CA . ALA B 1 102 ? 58.614 6.106 71.571 1.00 23.32 100 ALA B CA 1
ATOM 2464 C C . ALA B 1 102 ? 59.012 4.924 72.441 1.00 18.54 100 ALA B C 1
ATOM 2465 O O . ALA B 1 102 ? 58.494 3.821 72.259 1.00 19.04 100 ALA B O 1
ATOM 2467 N N . ALA B 1 103 ? 59.912 5.163 73.395 1.00 22.28 101 ALA B N 1
ATOM 2468 C CA . ALA B 1 103 ? 60.458 4.078 74.208 1.00 20.81 101 ALA B CA 1
ATOM 2469 C C . ALA B 1 103 ? 59.359 3.306 74.928 1.00 17.40 101 ALA B C 1
ATOM 2470 O O . ALA B 1 103 ? 59.367 2.091 74.939 1.00 17.23 101 ALA B O 1
ATOM 2472 N N . ALA B 1 104 ? 58.411 4.022 75.521 1.00 20.21 102 ALA B N 1
ATOM 2473 C CA . ALA B 1 104 ? 57.336 3.357 76.248 1.00 20.64 102 ALA B CA 1
ATOM 2474 C C . ALA B 1 104 ? 56.540 2.436 75.338 1.00 23.05 102 ALA B C 1
ATOM 2475 O O . ALA B 1 104 ? 56.055 1.390 75.770 1.00 19.76 102 ALA B O 1
ATOM 2477 N N . ASP B 1 105 ? 56.419 2.806 74.069 1.00 16.74 103 ASP B N 1
ATOM 2478 C CA . ASP B 1 105 ? 55.574 2.026 73.174 1.00 15.51 103 ASP B CA 1
ATOM 2479 C C . ASP B 1 105 ? 56.286 0.800 72.626 1.00 17.22 103 ASP B C 1
ATOM 2480 O O . ASP B 1 105 ? 55.708 -0.283 72.559 1.00 16.99 103 ASP B O 1
ATOM 2485 N N . PHE B 1 106 ? 57.557 0.935 72.264 1.00 16.58 104 PHE B N 1
ATOM 2486 C CA . PHE B 1 106 ? 58.256 -0.269 71.845 1.00 18.79 104 PHE B CA 1
ATOM 2487 C C . PHE B 1 106 ? 58.478 -1.261 72.988 1.00 17.64 104 PHE B C 1
ATOM 2488 O O . PHE B 1 106 ? 58.343 -2.466 72.792 1.00 16.63 104 PHE B O 1
ATOM 2504 N N . PHE B 1 108 ? 56.499 -1.681 75.437 1.00 15.42 106 PHE B N 1
ATOM 2505 C CA . PHE B 1 108 ? 55.203 -2.340 75.635 1.00 16.79 106 PHE B CA 1
ATOM 2506 C C . PHE B 1 108 ? 54.959 -3.455 74.618 1.00 17.16 106 PHE B C 1
ATOM 2507 O O . PHE B 1 108 ? 54.515 -4.550 74.965 1.00 16.00 106 PHE B O 1
ATOM 2515 N N . LEU B 1 109 ? 55.246 -3.181 73.355 1.00 15.48 107 LEU B N 1
ATOM 2516 C CA . LEU B 1 109 ? 54.987 -4.159 72.311 1.00 13.74 107 LEU B CA 1
ATOM 2517 C C . LEU B 1 109 ? 55.921 -5.369 72.450 1.00 13.19 107 LEU B C 1
ATOM 2518 O O . LEU B 1 109 ? 55.495 -6.497 72.257 1.00 14.45 107 LEU B O 1
ATOM 2523 N N . VAL B 1 110 ? 57.179 -5.136 72.808 1.00 15.31 108 VAL B N 1
ATOM 2524 C CA . VAL B 1 110 ? 58.096 -6.248 73.091 1.00 15.05 108 VAL B CA 1
ATOM 2525 C C . VAL B 1 110 ? 57.597 -7.077 74.270 1.00 14.25 108 VAL B C 1
ATOM 2526 O O . VAL B 1 110 ? 57.553 -8.314 74.200 1.00 14.95 108 VAL B O 1
ATOM 2530 N N . SER B 1 111 ? 57.217 -6.393 75.350 1.00 14.86 109 SER B N 1
ATOM 2531 C CA . SER B 1 111 ? 56.681 -7.057 76.545 1.00 16.69 109 SER B CA 1
ATOM 2532 C C . SER B 1 111 ? 55.451 -7.892 76.216 1.00 15.00 109 SER B C 1
ATOM 2533 O O . SER B 1 111 ? 55.116 -8.835 76.941 1.00 15.91 109 SER B O 1
ATOM 2536 N N . SER B 1 112 ? 54.766 -7.514 75.137 1.00 15.72 110 SER B N 1
ATOM 2537 C CA . SER B 1 112 ? 53.515 -8.150 74.731 1.00 17.16 110 SER B CA 1
ATOM 2538 C C . SER B 1 112 ? 53.726 -9.312 73.765 1.00 14.32 110 SER B C 1
ATOM 2539 O O . SER B 1 112 ? 52.781 -10.027 73.424 1.00 16.97 110 SER B O 1
ATOM 2542 N N . GLY B 1 113 ? 54.967 -9.507 73.334 1.00 14.56 111 GLY B N 1
ATOM 2543 C CA . GLY B 1 113 ? 55.292 -10.653 72.499 1.00 13.35 111 GLY B CA 1
ATOM 2544 C C . GLY B 1 113 ? 55.320 -10.386 71.012 1.00 16.25 111 GLY B C 1
ATOM 2545 O O . GLY B 1 113 ? 55.428 -11.324 70.224 1.00 17.60 111 GLY B O 1
ATOM 2546 N N . PHE B 1 114 ? 55.242 -9.118 70.607 1.00 15.42 112 PHE B N 1
ATOM 2547 C CA . PHE B 1 114 ? 55.282 -8.805 69.180 1.00 15.53 112 PHE B CA 1
ATOM 2548 C C . PHE B 1 114 ? 56.706 -8.587 68.698 1.00 14.03 112 PHE B C 1
ATOM 2549 O O . PHE B 1 114 ? 57.477 -7.862 69.334 1.00 15.50 112 PHE B O 1
ATOM 2565 N N . LEU B 1 116 ? 58.959 -6.670 66.015 1.00 17.84 114 LEU B N 1
ATOM 2566 C CA . LEU B 1 116 ? 58.817 -5.388 65.355 1.00 19.23 114 LEU B CA 1
ATOM 2567 C C . LEU B 1 116 ? 59.841 -5.275 64.236 1.00 20.74 114 LEU B C 1
ATOM 2568 O O . LEU B 1 116 ? 60.916 -5.878 64.298 1.00 17.71 114 LEU B O 1
ATOM 2573 N N . LYS B 1 117 ? 59.481 -4.495 63.222 1.00 17.69 115 LYS B N 1
ATOM 2574 C CA . LYS B 1 117 ? 60.354 -4.132 62.122 1.00 17.56 115 LYS B CA 1
ATOM 2575 C C . LYS B 1 117 ? 61.480 -3.274 62.702 1.00 19.80 115 LYS B C 1
ATOM 2576 O O . LYS B 1 117 ? 61.257 -2.522 63.665 1.00 20.89 115 LYS B O 1
ATOM 2582 N N . ASP B 1 118 ? 62.682 -3.393 62.142 1.00 22.21 116 ASP B N 1
ATOM 2583 C CA . ASP B 1 118 ? 63.858 -2.704 62.691 1.00 23.30 116 ASP B CA 1
ATOM 2584 C C . ASP B 1 118 ? 63.655 -1.196 62.872 1.00 22.65 116 ASP B C 1
ATOM 2585 O O . ASP B 1 118 ? 63.930 -0.654 63.940 1.00 26.34 116 ASP B O 1
ATOM 2590 N N . SER B 1 119 ? 63.166 -0.524 61.836 1.00 23.35 117 SER B N 1
ATOM 2591 C CA . SER B 1 119 ? 63.055 0.931 61.863 1.00 26.38 117 SER B CA 1
ATOM 2592 C C . SER B 1 119 ? 61.985 1.441 62.834 1.00 26.36 117 SER B C 1
ATOM 2593 O O . SER B 1 119 ? 61.948 2.635 63.156 1.00 28.90 117 SER B O 1
ATOM 2596 N N . SER B 1 120 ? 61.111 0.554 63.291 1.00 22.22 118 SER B N 1
ATOM 2597 C CA . SER B 1 120 ? 60.099 0.951 64.269 1.00 24.77 118 SER B CA 1
ATOM 2598 C C . SER B 1 120 ? 60.696 0.919 65.673 1.00 26.75 118 SER B C 1
ATOM 2599 O O . SER B 1 120 ? 60.198 1.572 66.593 1.00 25.43 118 SER B O 1
ATOM 2602 N N . LEU B 1 121 ? 61.779 0.164 65.824 1.00 31.26 119 LEU B N 1
ATOM 2603 C CA . LEU B 1 121 ? 62.422 0.016 67.121 1.00 30.49 119 LEU B CA 1
ATOM 2604 C C . LEU B 1 121 ? 63.428 1.136 67.350 1.00 31.27 119 LEU B C 1
ATOM 2605 O O . LEU B 1 121 ? 63.622 1.576 68.488 1.00 34.89 119 LEU B O 1
ATOM 2610 N N . ARG B 1 122 ? 64.047 1.601 66.261 1.00 33.07 120 ARG B N 1
ATOM 2611 C CA . ARG B 1 122 ? 65.122 2.578 66.309 1.00 33.67 120 ARG B CA 1
ATOM 2612 C C . ARG B 1 122 ? 65.450 3.055 64.888 1.00 35.34 120 ARG B C 1
ATOM 2613 O O . ARG B 1 122 ? 65.406 2.270 63.941 1.00 39.87 120 ARG B O 1
ATOM 2621 N N . ALA B 1 123 ? 65.775 4.333 64.734 1.00 43.16 121 ALA B N 1
ATOM 2622 C CA . ALA B 1 123 ? 66.210 4.848 63.434 1.00 50.56 121 ALA B CA 1
ATOM 2623 C C . ALA B 1 123 ? 67.439 4.078 62.940 1.00 61.37 121 ALA B C 1
ATOM 2624 O O . ALA B 1 123 ? 68.544 4.275 63.451 1.00 70.49 121 ALA B O 1
ATOM 2626 N N . SER B 1 124 ? 67.249 3.207 61.948 1.00 55.75 122 SER B N 1
ATOM 2627 C CA . SER B 1 124 ? 68.323 2.320 61.504 1.00 52.12 122 SER B CA 1
ATOM 2628 C C . SER B 1 124 ? 68.483 2.211 59.988 1.00 53.94 122 SER B C 1
ATOM 2629 O O . SER B 1 124 ? 67.548 2.468 59.226 1.00 52.66 122 SER B O 1
ATOM 2632 N N . SER B 1 125 ? 69.690 1.835 59.573 1.00 57.12 123 SER B N 1
ATOM 2633 C CA . SER B 1 125 ? 69.981 1.471 58.188 1.00 62.65 123 SER B CA 1
ATOM 2634 C C . SER B 1 125 ? 70.668 0.106 58.137 1.00 65.50 123 SER B C 1
ATOM 2635 O O . SER B 1 125 ? 71.881 0.011 57.932 1.00 70.48 123 SER B O 1
ATOM 2638 N N . HIS B 1 126 ? 69.882 -0.944 58.349 1.00 64.75 124 HIS B N 1
ATOM 2639 C CA . HIS B 1 126 ? 70.368 -2.315 58.254 1.00 64.30 124 HIS B CA 1
ATOM 2640 C C . HIS B 1 126 ? 69.209 -3.244 57.909 1.00 64.80 124 HIS B C 1
ATOM 2641 O O . HIS B 1 126 ? 69.009 -4.282 58.542 1.00 70.91 124 HIS B O 1
ATOM 2648 N N . GLY B 1 127 ? 68.441 -2.858 56.898 1.00 60.49 125 GLY B N 1
ATOM 2649 C CA . GLY B 1 127 ? 67.310 -3.656 56.477 1.00 57.87 125 GLY B CA 1
ATOM 2650 C C . GLY B 1 127 ? 66.107 -3.536 57.394 1.00 53.00 125 GLY B C 1
ATOM 2651 O O . GLY B 1 127 ? 66.023 -2.640 58.244 1.00 51.34 125 GLY B O 1
ATOM 2652 N N . GLU B 1 128 ? 65.171 -4.460 57.224 1.00 35.71 126 GLU B N 1
ATOM 2653 C CA . GLU B 1 128 ? 63.880 -4.354 57.881 1.00 31.75 126 GLU B CA 1
ATOM 2654 C C . GLU B 1 128 ? 63.703 -5.404 58.957 1.00 26.90 126 GLU B C 1
ATOM 2655 O O . GLU B 1 128 ? 63.013 -5.174 59.955 1.00 25.68 126 GLU B O 1
ATOM 2661 N N . LEU B 1 129 ? 64.316 -6.566 58.755 1.00 22.97 127 LEU B N 1
ATOM 2662 C CA . LEU B 1 129 ? 64.038 -7.701 59.619 1.00 20.51 127 LEU B CA 1
ATOM 2663 C C . LEU B 1 129 ? 65.272 -8.268 60.318 1.00 21.48 127 LEU B C 1
ATOM 2664 O O . LEU B 1 129 ? 65.297 -9.441 60.654 1.00 19.73 127 LEU B O 1
ATOM 2669 N N . THR B 1 130 ? 66.297 -7.451 60.529 1.00 20.77 128 THR B N 1
ATOM 2670 C CA . THR B 1 130 ? 67.513 -7.995 61.132 1.00 19.10 128 THR B CA 1
ATOM 2671 C C . THR B 1 130 ? 67.289 -8.490 62.567 1.00 19.27 128 THR B C 1
ATOM 2672 O O . THR B 1 130 ? 67.784 -9.557 62.933 1.00 20.04 128 THR B O 1
ATOM 2676 N N . HIS B 1 131 ? 66.518 -7.760 63.370 1.00 18.57 129 HIS B N 1
ATOM 2677 C CA . HIS B 1 131 ? 66.234 -8.252 64.713 1.00 17.56 129 HIS B CA 1
ATOM 2678 C C . HIS B 1 131 ? 65.415 -9.543 64.669 1.00 17.49 129 HIS B C 1
ATOM 2679 O O . HIS B 1 131 ? 65.640 -10.445 65.466 1.00 17.67 129 HIS B O 1
ATOM 2686 N N . ALA B 1 132 ? 64.462 -9.625 63.744 1.00 16.19 130 ALA B N 1
ATOM 2687 C CA . ALA B 1 132 ? 63.685 -10.849 63.601 1.00 14.28 130 ALA B CA 1
ATOM 2688 C C . ALA B 1 132 ? 64.633 -12.003 63.241 1.00 14.90 130 ALA B C 1
ATOM 2689 O O . ALA B 1 132 ? 64.503 -13.109 63.772 1.00 17.72 130 ALA B O 1
ATOM 2691 N N . ILE B 1 133 ? 65.595 -11.730 62.366 1.00 15.04 131 ILE B N 1
ATOM 2692 C CA . ILE B 1 133 ? 66.576 -12.758 61.983 1.00 18.50 131 ILE B CA 1
ATOM 2693 C C . ILE B 1 133 ? 67.450 -13.189 63.173 1.00 18.21 131 ILE B C 1
ATOM 2694 O O . ILE B 1 133 ? 67.665 -14.383 63.372 1.00 17.14 131 ILE B O 1
ATOM 2699 N N . GLN B 1 134 ? 67.930 -12.232 63.976 1.00 16.23 132 GLN B N 1
ATOM 2700 C CA . GLN B 1 134 ? 68.659 -12.579 65.200 1.00 17.80 132 GLN B CA 1
ATOM 2701 C C . GLN B 1 134 ? 67.860 -13.581 66.029 1.00 15.29 132 GLN B C 1
ATOM 2702 O O . GLN B 1 134 ? 68.404 -14.576 66.502 1.00 18.69 132 GLN B O 1
ATOM 2708 N N . TRP B 1 135 ? 66.574 -13.308 66.204 1.00 16.37 133 TRP B N 1
ATOM 2709 C CA . TRP B 1 135 ? 65.729 -14.193 66.988 1.00 17.81 133 TRP B CA 1
ATOM 2710 C C . TRP B 1 135 ? 65.526 -15.542 66.316 1.00 14.13 133 TRP B C 1
ATOM 2711 O O . TRP B 1 135 ? 65.517 -16.577 66.993 1.00 16.74 133 TRP B O 1
ATOM 2722 N N . CYS B 1 136 ? 65.403 -15.548 64.994 1.00 17.07 134 CYS B N 1
ATOM 2723 C CA . CYS B 1 136 ? 65.297 -16.828 64.292 1.00 16.04 134 CYS B CA 1
ATOM 2724 C C . CYS B 1 136 ? 66.567 -17.636 64.476 1.00 16.84 134 CYS B C 1
ATOM 2725 O O . CYS B 1 136 ? 66.517 -18.850 64.602 1.00 18.13 134 CYS B O 1
ATOM 2728 N N . LEU B 1 137 ? 67.715 -16.971 64.479 1.00 17.26 135 LEU B N 1
ATOM 2729 C CA . LEU B 1 137 ? 68.974 -17.692 64.661 1.00 17.28 135 LEU B CA 1
ATOM 2730 C C . LEU B 1 137 ? 69.039 -18.314 66.049 1.00 17.77 135 LEU B C 1
ATOM 2731 O O . LEU B 1 137 ? 69.452 -19.462 66.208 1.00 18.95 135 LEU B O 1
ATOM 2736 N N . ILE B 1 138 ? 68.614 -17.554 67.045 1.00 14.76 136 ILE B N 1
ATOM 2737 C CA . ILE B 1 138 ? 68.584 -18.030 68.426 1.00 14.93 136 ILE B CA 1
ATOM 2738 C C . ILE B 1 138 ? 67.643 -19.235 68.518 1.00 17.01 136 ILE B C 1
ATOM 2739 O O . ILE B 1 138 ? 67.978 -20.259 69.111 1.00 17.32 136 ILE B O 1
ATOM 2744 N N . ILE B 1 139 ? 66.465 -19.105 67.921 1.00 16.43 137 ILE B N 1
ATOM 2745 C CA . ILE B 1 139 ? 65.483 -20.191 67.949 1.00 15.37 137 ILE B CA 1
ATOM 2746 C C . ILE B 1 139 ? 65.988 -21.442 67.229 1.00 20.22 137 ILE B C 1
ATOM 2747 O O . ILE B 1 139 ? 65.896 -22.552 67.766 1.00 18.27 137 ILE B O 1
ATOM 2752 N N . LEU B 1 140 ? 66.513 -21.284 66.014 1.00 16.23 138 LEU B N 1
ATOM 2753 C CA . LEU B 1 140 ? 67.090 -22.435 65.301 1.00 16.39 138 LEU B CA 1
ATOM 2754 C C . LEU B 1 140 ? 68.227 -23.091 66.084 1.00 16.26 138 LEU B C 1
ATOM 2755 O O . LEU B 1 140 ? 68.366 -24.314 66.070 1.00 18.31 138 LEU B O 1
ATOM 2760 N N . LYS B 1 141 ? 69.060 -22.289 66.743 1.00 17.35 139 LYS B N 1
ATOM 2761 C CA . LYS B 1 141 ? 70.155 -22.844 67.549 1.00 16.11 139 LYS B CA 1
ATOM 2762 C C . LYS B 1 141 ? 69.599 -23.721 68.670 1.00 18.74 139 LYS B C 1
ATOM 2763 O O . LYS B 1 141 ? 70.107 -24.825 68.917 1.00 19.15 139 LYS B O 1
ATOM 2769 N N . ARG B 1 142 ? 68.550 -23.245 69.332 1.00 17.69 140 ARG B N 1
ATOM 2770 C CA . ARG B 1 142 ? 67.934 -24.022 70.406 1.00 16.58 140 ARG B CA 1
ATOM 2771 C C . ARG B 1 142 ? 67.333 -25.296 69.846 1.00 17.85 140 ARG B C 1
ATOM 2772 O O . ARG B 1 142 ? 67.441 -26.359 70.465 1.00 18.53 140 ARG B O 1
ATOM 2780 N N . LYS B 1 143 ? 66.730 -25.220 68.662 1.00 18.38 141 LYS B N 1
ATOM 2781 C CA . LYS B 1 143 ? 66.189 -26.440 68.065 1.00 19.68 141 LYS B CA 1
ATOM 2782 C C . LYS B 1 143 ? 67.310 -27.418 67.734 1.00 21.91 141 LYS B C 1
ATOM 2783 O O . LYS B 1 143 ? 67.117 -28.633 67.799 1.00 22.79 141 LYS B O 1
ATOM 2789 N N . LYS B 1 144 ? 68.495 -26.895 67.413 1.00 16.76 142 LYS B N 1
ATOM 2790 C CA . LYS B 1 144 ? 69.637 -27.760 67.097 1.00 20.31 142 LYS B CA 1
ATOM 2791 C C . LYS B 1 144 ? 70.257 -28.355 68.353 1.00 21.93 142 LYS B C 1
ATOM 2792 O O . LYS B 1 144 ? 70.637 -29.527 68.375 1.00 21.56 142 LYS B O 1
ATOM 2798 N N . ASP B 1 145 ? 70.363 -27.539 69.398 1.00 19.17 143 ASP B N 1
ATOM 2799 C CA . ASP B 1 145 ? 71.001 -27.966 70.645 1.00 18.15 143 ASP B CA 1
ATOM 2800 C C . ASP B 1 145 ? 70.156 -27.477 71.789 1.00 20.44 143 ASP B C 1
ATOM 2801 O O . ASP B 1 145 ? 70.215 -26.296 72.156 1.00 20.87 143 ASP B O 1
ATOM 2806 N N . SER B 1 146 ? 69.365 -28.375 72.358 1.00 21.95 144 SER B N 1
ATOM 2807 C CA . SER B 1 146 ? 68.433 -27.987 73.412 1.00 20.22 144 SER B CA 1
ATOM 2808 C C . SER B 1 146 ? 69.132 -27.346 74.607 1.00 22.04 144 SER B C 1
ATOM 2809 O O . SER B 1 146 ? 68.566 -26.482 75.265 1.00 22.47 144 SER B O 1
ATOM 2812 N N . SER B 1 147 ? 70.359 -27.772 74.885 1.00 17.84 145 SER B N 1
ATOM 2813 C CA . SER B 1 147 ? 71.068 -27.262 76.052 1.00 18.66 145 SER B CA 1
ATOM 2814 C C . SER B 1 147 ? 71.462 -25.807 75.910 1.00 20.33 145 SER B C 1
ATOM 2815 O O . SER B 1 147 ? 71.803 -25.163 76.893 1.00 22.28 145 SER B O 1
ATOM 2818 N N . PHE B 1 148 ? 71.439 -25.300 74.681 1.00 17.89 146 PHE B N 1
ATOM 2819 C CA . PHE B 1 148 ? 71.758 -23.893 74.431 1.00 19.68 146 PHE B CA 1
ATOM 2820 C C . PHE B 1 148 ? 70.920 -22.975 75.318 1.00 18.54 146 PHE B C 1
ATOM 2821 O O . PHE B 1 148 ? 71.432 -22.033 75.917 1.00 19.25 146 PHE B O 1
ATOM 2829 N N . LEU B 1 149 ? 69.629 -23.267 75.410 1.00 17.71 147 LEU B N 1
ATOM 2830 C CA . LEU B 1 149 ? 68.741 -22.492 76.278 1.00 18.46 147 LEU B CA 1
ATOM 2831 C C . LEU B 1 149 ? 68.254 -23.371 77.418 1.00 20.31 147 LEU B C 1
ATOM 2832 O O . LEU B 1 149 ? 67.086 -23.307 77.818 1.00 19.72 147 LEU B O 1
ATOM 2837 N N . GLU B 1 150 ? 69.165 -24.198 77.923 1.00 17.79 148 GLU B N 1
ATOM 2838 C CA . GLU B 1 150 ? 68.945 -24.955 79.152 1.00 20.40 148 GLU B CA 1
ATOM 2839 C C . GLU B 1 150 ? 67.696 -25.827 79.078 1.00 24.69 148 GLU B C 1
ATOM 2840 O O . GLU B 1 150 ? 66.998 -26.020 80.085 1.00 24.15 148 GLU B O 1
ATOM 2846 N N . ASN B 1 151 ? 67.434 -26.355 77.886 1.00 20.61 149 ASN B N 1
ATOM 2847 C CA . ASN B 1 151 ? 66.329 -27.289 77.649 1.00 21.72 149 ASN B CA 1
ATOM 2848 C C . ASN B 1 151 ? 64.944 -26.684 77.911 1.00 24.32 149 ASN B C 1
ATOM 2849 O O . ASN B 1 151 ? 63.960 -27.416 78.081 1.00 23.56 149 ASN B O 1
ATOM 2854 N N . ILE B 1 152 ? 64.843 -25.360 77.942 1.00 18.86 150 ILE B N 1
ATOM 2855 C CA . ILE B 1 152 ? 63.514 -24.765 78.002 1.00 18.60 150 ILE B CA 1
ATOM 2856 C C . ILE B 1 152 ? 62.750 -25.174 76.746 1.00 21.53 150 ILE B C 1
ATOM 2857 O O . ILE B 1 152 ? 63.347 -25.384 75.693 1.00 20.86 150 ILE B O 1
ATOM 2862 N N . PRO B 1 153 ? 61.424 -25.315 76.863 1.00 20.92 151 PRO B N 1
ATOM 2863 C CA . PRO B 1 153 ? 60.633 -25.627 75.672 1.00 23.15 151 PRO B CA 1
ATOM 2864 C C . PRO B 1 153 ? 60.781 -24.498 74.653 1.00 18.59 151 PRO B C 1
ATOM 2865 O O . PRO B 1 153 ? 60.819 -23.307 75.002 1.00 19.87 151 PRO B O 1
ATOM 2869 N N . THR B 1 154 ? 60.899 -24.881 73.390 1.00 18.91 152 THR B N 1
ATOM 2870 C CA . THR B 1 154 ? 61.093 -23.902 72.327 1.00 18.61 152 THR B CA 1
ATOM 2871 C C . THR B 1 154 ? 59.956 -22.880 72.338 1.00 20.43 152 THR B C 1
ATOM 2872 O O . THR B 1 154 ? 60.178 -21.700 72.125 1.00 17.67 152 THR B O 1
ATOM 2876 N N . SER B 1 155 ? 58.747 -23.350 72.623 1.00 18.68 153 SER B N 1
ATOM 2877 C CA . SER B 1 155 ? 57.558 -22.506 72.650 1.00 19.06 153 SER B CA 1
ATOM 2878 C C . SER B 1 155 ? 57.556 -21.467 73.769 1.00 20.98 153 SER B C 1
ATOM 2879 O O . SER B 1 155 ? 56.698 -20.598 73.795 1.00 19.51 153 SER B O 1
ATOM 2882 N N . GLU B 1 156 ? 58.506 -21.564 74.696 1.00 19.83 154 GLU B N 1
ATOM 2883 C CA . GLU B 1 156 ? 58.557 -20.634 75.827 1.00 19.79 154 GLU B CA 1
ATOM 2884 C C . GLU B 1 156 ? 59.679 -19.610 75.701 1.00 20.72 154 GLU B C 1
ATOM 2885 O O . GLU B 1 156 ? 59.932 -18.849 76.628 1.00 19.68 154 GLU B O 1
ATOM 2891 N N . ILE B 1 157 ? 60.355 -19.597 74.558 1.00 17.01 155 ILE B N 1
ATOM 2892 C CA . ILE B 1 157 ? 61.430 -18.637 74.330 1.00 15.85 155 ILE B CA 1
ATOM 2893 C C . ILE B 1 157 ? 60.919 -17.204 74.424 1.00 15.54 155 ILE B C 1
ATOM 2894 O O . ILE B 1 157 ? 61.548 -16.360 75.075 1.00 17.84 155 ILE B O 1
ATOM 2899 N N . CYS B 1 158 ? 59.787 -16.923 73.782 1.00 16.77 156 CYS B N 1
ATOM 2900 C CA . CYS B 1 158 ? 59.250 -15.558 73.803 1.00 16.41 156 CYS B CA 1
ATOM 2901 C C . CYS B 1 158 ? 58.960 -15.103 75.237 1.00 19.15 156 CYS B C 1
ATOM 2902 O O . CYS B 1 158 ? 59.422 -14.043 75.667 1.00 19.02 156 CYS B O 1
ATOM 2905 N N . ASP B 1 159 ? 58.224 -15.915 75.988 1.00 18.15 157 ASP B N 1
ATOM 2906 C CA . ASP B 1 159 ? 57.845 -15.566 77.358 1.00 17.95 157 ASP B CA 1
ATOM 2907 C C . ASP B 1 159 ? 59.026 -15.464 78.329 1.00 20.44 157 ASP B C 1
ATOM 2908 O O . ASP B 1 159 ? 59.072 -14.575 79.189 1.00 22.36 157 ASP B O 1
ATOM 2913 N N . ARG B 1 160 ? 59.972 -16.387 78.209 1.00 17.65 158 ARG B N 1
ATOM 2914 C CA . ARG B 1 160 ? 61.023 -16.495 79.210 1.00 18.97 158 ARG B CA 1
ATOM 2915 C C . ARG B 1 160 ? 62.177 -15.545 78.949 1.00 18.41 158 ARG B C 1
ATOM 2916 O O . ARG B 1 160 ? 62.961 -15.252 79.850 1.00 22.42 158 ARG B O 1
ATOM 2924 N N . ILE B 1 161 ? 62.303 -15.100 77.709 1.00 14.93 159 ILE B N 1
ATOM 2925 C CA . ILE B 1 161 ? 63.422 -14.237 77.340 1.00 16.81 159 ILE B CA 1
ATOM 2926 C C . ILE B 1 161 ? 63.003 -12.930 76.669 1.00 17.97 159 ILE B C 1
ATOM 2927 O O . ILE B 1 161 ? 63.190 -11.839 77.222 1.00 19.73 159 ILE B O 1
ATOM 2932 N N . TYR B 1 162 ? 62.429 -13.029 75.475 1.00 15.20 160 TYR B N 1
ATOM 2933 C CA . TYR B 1 162 ? 62.124 -11.851 74.673 1.00 16.39 160 TYR B CA 1
ATOM 2934 C C . TYR B 1 162 ? 61.253 -10.835 75.396 1.00 15.55 160 TYR B C 1
ATOM 2935 O O . TYR B 1 162 ? 61.567 -9.637 75.420 1.00 16.55 160 TYR B O 1
ATOM 2944 N N . LYS B 1 163 ? 60.150 -11.288 75.976 1.00 16.31 161 LYS B N 1
ATOM 2945 C CA . LYS B 1 163 ? 59.225 -10.326 76.597 1.00 15.58 161 LYS B CA 1
ATOM 2946 C C . LYS B 1 163 ? 59.874 -9.539 77.732 1.00 16.32 161 LYS B C 1
ATOM 2947 O O . LYS B 1 163 ? 59.524 -8.390 77.979 1.00 18.78 161 LYS B O 1
ATOM 2953 N N . LYS B 1 164 ? 60.805 -10.172 78.430 1.00 17.85 162 LYS B N 1
ATOM 2954 C CA . LYS B 1 164 ? 61.452 -9.536 79.564 1.00 16.04 162 LYS B CA 1
ATOM 2955 C C . LYS B 1 164 ? 62.338 -8.365 79.130 1.00 19.10 162 LYS B C 1
ATOM 2956 O O . LYS B 1 164 ? 62.632 -7.470 79.927 1.00 20.64 162 LYS B O 1
ATOM 2962 N N . LEU B 1 165 ? 62.732 -8.347 77.858 1.00 17.71 163 LEU B N 1
ATOM 2963 C CA . LEU B 1 165 ? 63.568 -7.251 77.344 1.00 19.38 163 LEU B CA 1
ATOM 2964 C C . LEU B 1 165 ? 62.794 -5.960 77.119 1.00 19.88 163 LEU B C 1
ATOM 2965 O O . LEU B 1 165 ? 63.374 -4.932 76.749 1.00 20.88 163 LEU B O 1
ATOM 2970 N N . GLY B 1 166 ? 61.481 -5.997 77.348 1.00 16.45 164 GLY B N 1
ATOM 2971 C CA . GLY B 1 166 ? 60.661 -4.791 77.360 1.00 19.25 164 GLY B CA 1
ATOM 2972 C C . GLY B 1 166 ? 60.192 -4.349 78.744 1.00 16.70 164 GLY B C 1
ATOM 2973 O O . GLY B 1 166 ? 59.466 -3.368 78.904 1.00 17.46 164 GLY B O 1
ATOM 2974 N N . HIS B 1 167 ? 60.626 -5.074 79.768 1.00 18.83 165 HIS B N 1
ATOM 2975 C CA A HIS B 1 167 ? 60.264 -4.727 81.133 0.59 20.20 165 HIS B CA 1
ATOM 2976 C CA B HIS B 1 167 ? 60.286 -4.761 81.156 0.41 20.40 165 HIS B CA 1
ATOM 2977 C C . HIS B 1 167 ? 61.148 -3.610 81.670 1.00 19.48 165 HIS B C 1
ATOM 2978 O O . HIS B 1 167 ? 62.292 -3.442 81.236 1.00 21.96 165 HIS B O 1
ATOM 2991 N N . GLN B 1 168 ? 60.610 -2.835 82.608 1.00 18.27 166 GLN B N 1
ATOM 2992 C CA . GLN B 1 168 ? 61.350 -1.725 83.189 1.00 19.06 166 GLN B CA 1
ATOM 2993 C C . GLN B 1 168 ? 62.676 -2.172 83.790 1.00 20.11 166 GLN B C 1
ATOM 2994 O O . GLN B 1 168 ? 63.658 -1.420 83.775 1.00 20.97 166 GLN B O 1
ATOM 3000 N N . ASP B 1 169 ? 62.688 -3.389 84.327 1.00 20.91 167 ASP B N 1
ATOM 3001 C CA . ASP B 1 169 ? 63.875 -3.961 84.964 1.00 22.70 167 ASP B CA 1
ATOM 3002 C C . ASP B 1 169 ? 64.975 -4.374 83.986 1.00 19.23 167 ASP B C 1
ATOM 3003 O O . ASP B 1 169 ? 66.045 -4.791 84.424 1.00 20.56 167 ASP B O 1
ATOM 3008 N N . SER B 1 170 ? 64.713 -4.288 82.685 1.00 18.80 168 SER B N 1
ATOM 3009 C CA . SER B 1 170 ? 65.670 -4.767 81.683 1.00 20.28 168 SER B CA 1
ATOM 3010 C C . SER B 1 170 ? 66.646 -3.674 81.250 1.00 23.26 168 SER B C 1
ATOM 3011 O O . SER B 1 170 ? 67.193 -3.716 80.141 1.00 22.73 168 SER B O 1
ATOM 3014 N N . SER B 1 171 ? 66.840 -2.692 82.126 1.00 19.12 169 SER B N 1
ATOM 3015 C CA . SER B 1 171 ? 67.932 -1.729 82.005 1.00 18.91 169 SER B CA 1
ATOM 3016 C C . SER B 1 171 ? 68.371 -1.338 83.399 1.00 23.97 169 SER B C 1
ATOM 3017 O O . SER B 1 171 ? 67.661 -1.586 84.372 1.00 27.04 169 SER B O 1
ATOM 3020 N N . ASN B 1 172 ? 69.546 -0.729 83.499 1.00 21.19 170 ASN B N 1
ATOM 3021 C CA . ASN B 1 172 ? 70.019 -0.227 84.769 1.00 24.71 170 ASN B CA 1
ATOM 3022 C C . ASN B 1 172 ? 70.289 1.262 84.621 1.00 23.80 170 ASN B C 1
ATOM 3023 O O . ASN B 1 172 ? 70.998 1.669 83.706 1.00 26.29 170 ASN B O 1
ATOM 3028 N N . PRO B 1 173 ? 69.729 2.083 85.521 1.00 24.75 171 PRO B N 1
ATOM 3029 C CA . PRO B 1 173 ? 69.800 3.532 85.300 1.00 26.00 171 PRO B CA 1
ATOM 3030 C C . PRO B 1 173 ? 71.207 4.108 85.455 1.00 30.91 171 PRO B C 1
ATOM 3031 O O . PRO B 1 173 ? 71.395 5.307 85.223 1.00 35.00 171 PRO B O 1
ATOM 3035 N N . ASN B 1 174 ? 72.176 3.283 85.855 1.00 27.72 172 ASN B N 1
ATOM 3036 C CA . ASN B 1 174 ? 73.562 3.748 85.955 1.00 35.76 172 ASN B CA 1
ATOM 3037 C C . ASN B 1 174 ? 74.440 3.233 84.806 1.00 29.23 172 ASN B C 1
ATOM 3038 O O . ASN B 1 174 ? 75.658 3.434 84.823 1.00 31.89 172 ASN B O 1
ATOM 3043 N N . TYR B 1 175 ? 73.816 2.589 83.823 1.00 27.25 173 TYR B N 1
ATOM 3044 C CA . TYR B 1 175 ? 74.519 1.968 82.690 1.00 26.76 173 TYR B CA 1
ATOM 3045 C C . TYR B 1 175 ? 73.838 2.376 81.381 1.00 28.93 173 TYR B C 1
ATOM 3046 O O . TYR B 1 175 ? 72.611 2.322 81.283 1.00 25.38 173 TYR B O 1
ATOM 3055 N N . PRO B 1 176 ? 74.635 2.770 80.367 1.00 29.93 174 PRO B N 1
ATOM 3056 C CA . PRO B 1 176 ? 74.122 3.397 79.137 1.00 30.00 174 PRO B CA 1
ATOM 3057 C C . PRO B 1 176 ? 73.298 2.496 78.228 1.00 31.42 174 PRO B C 1
ATOM 3058 O O . PRO B 1 176 ? 72.513 3.011 77.423 1.00 28.19 174 PRO B O 1
ATOM 3062 N N . PHE B 1 177 ? 73.473 1.181 78.331 1.00 23.67 175 PHE B N 1
ATOM 3063 C CA . PHE B 1 177 ? 72.864 0.257 77.377 1.00 22.94 175 PHE B CA 1
ATOM 3064 C C . PHE B 1 177 ? 71.845 -0.641 78.044 1.00 25.98 175 PHE B C 1
ATOM 3065 O O . PHE B 1 177 ? 72.104 -1.169 79.124 1.00 25.66 175 PHE B O 1
ATOM 3073 N N . THR B 1 178 ? 70.693 -0.816 77.397 1.00 19.35 176 THR B N 1
ATOM 3074 C CA . THR B 1 178 ? 69.659 -1.706 77.926 1.00 20.98 176 THR B CA 1
ATOM 3075 C C . THR B 1 178 ? 70.077 -3.148 77.718 1.00 21.64 176 THR B C 1
ATOM 3076 O O . THR B 1 178 ? 71.026 -3.423 76.973 1.00 24.25 176 THR B O 1
ATOM 3080 N N . CYS B 1 179 ? 69.374 -4.084 78.351 1.00 17.98 177 CYS B N 1
ATOM 3081 C CA . CYS B 1 179 ? 69.735 -5.485 78.193 1.00 18.93 177 CYS B CA 1
ATOM 3082 C C . CYS B 1 179 ? 69.524 -5.878 76.729 1.00 21.00 177 CYS B C 1
ATOM 3083 O O . CYS B 1 179 ? 70.313 -6.632 76.150 1.00 23.01 177 CYS B O 1
ATOM 3086 N N . TRP B 1 180 ? 68.462 -5.344 76.137 1.00 20.13 178 TRP B N 1
ATOM 3087 C CA . TRP B 1 180 ? 68.216 -5.494 74.707 1.00 21.54 178 TRP B CA 1
ATOM 3088 C C . TRP B 1 180 ? 69.421 -5.041 73.882 1.00 24.26 178 TRP B C 1
ATOM 3089 O O . TRP B 1 180 ? 69.849 -5.757 72.971 1.00 22.30 178 TRP B O 1
ATOM 3100 N N . ASP B 1 181 ? 69.962 -3.861 74.195 1.00 20.84 179 ASP B N 1
ATOM 3101 C CA . ASP B 1 181 ? 71.120 -3.329 73.468 1.00 22.18 179 ASP B CA 1
ATOM 3102 C C . ASP B 1 181 ? 72.314 -4.263 73.543 1.00 22.30 179 ASP B C 1
ATOM 3103 O O . ASP B 1 181 ? 72.996 -4.503 72.549 1.00 24.67 179 ASP B O 1
ATOM 3108 N N . VAL B 1 182 ? 72.563 -4.773 74.742 1.00 20.24 180 VAL B N 1
ATOM 3109 C CA . VAL B 1 182 ? 73.712 -5.625 75.010 1.00 22.59 180 VAL B CA 1
ATOM 3110 C C . VAL B 1 182 ? 73.625 -6.949 74.269 1.00 20.09 180 VAL B C 1
ATOM 3111 O O . VAL B 1 182 ? 74.647 -7.518 73.855 1.00 24.40 180 VAL B O 1
ATOM 3115 N N . LEU B 1 183 ? 72.404 -7.432 74.074 1.00 20.65 181 LEU B N 1
ATOM 3116 C CA . LEU B 1 183 ? 72.210 -8.711 73.390 1.00 23.19 181 LEU B CA 1
ATOM 3117 C C . LEU B 1 183 ? 72.169 -8.586 71.867 1.00 22.13 181 LEU B C 1
ATOM 3118 O O . LEU B 1 183 ? 72.835 -9.346 71.161 1.00 23.72 181 LEU B O 1
ATOM 3123 N N . ILE B 1 184 ? 71.381 -7.641 71.361 1.00 18.82 182 ILE B N 1
ATOM 3124 C CA . ILE B 1 184 ? 71.030 -7.633 69.939 1.00 20.91 182 ILE B CA 1
ATOM 3125 C C . ILE B 1 184 ? 71.036 -6.279 69.257 1.00 18.39 182 ILE B C 1
ATOM 3126 O O . ILE B 1 184 ? 70.675 -6.172 68.086 1.00 22.25 182 ILE B O 1
ATOM 3131 N N . ASP B 1 185 ? 71.461 -5.233 69.968 1.00 22.70 183 ASP B N 1
ATOM 3132 C CA . ASP B 1 185 ? 71.531 -3.909 69.360 1.00 22.32 183 ASP B CA 1
ATOM 3133 C C . ASP B 1 185 ? 72.815 -3.215 69.782 1.00 22.58 183 ASP B C 1
ATOM 3134 O O . ASP B 1 185 ? 72.820 -2.039 70.144 1.00 24.97 183 ASP B O 1
ATOM 3139 N N . LYS B 1 186 ? 73.907 -3.970 69.753 1.00 21.57 184 LYS B N 1
ATOM 3140 C CA . LYS B 1 186 ? 75.168 -3.480 70.284 1.00 23.15 184 LYS B CA 1
ATOM 3141 C C . LYS B 1 186 ? 75.978 -2.786 69.202 1.00 28.59 184 LYS B C 1
ATOM 3142 O O . LYS B 1 186 ? 76.937 -3.349 68.666 1.00 30.74 184 LYS B O 1
ATOM 3148 N N . LEU B 1 187 ? 75.570 -1.559 68.887 1.00 35.40 185 LEU B N 1
ATOM 3149 C CA . LEU B 1 187 ? 76.245 -0.723 67.897 1.00 38.21 185 LEU B CA 1
ATOM 3150 C C . LEU B 1 187 ? 77.757 -0.706 68.120 1.00 37.39 185 LEU B C 1
ATOM 3151 O O . LEU B 1 187 ? 78.227 -0.530 69.246 1.00 38.61 185 LEU B O 1
ATOM 3156 N N . GLY B 1 188 ? 78.513 -0.918 67.046 1.00 32.91 186 GLY B N 1
ATOM 3157 C CA . GLY B 1 188 ? 79.961 -0.882 67.110 1.00 38.48 186 GLY B CA 1
ATOM 3158 C C . GLY B 1 188 ? 80.642 -2.243 67.160 1.00 39.65 186 GLY B C 1
ATOM 3159 O O . GLY B 1 188 ? 81.810 -2.359 66.794 1.00 40.83 186 GLY B O 1
ATOM 3160 N N . GLU B 1 189 ? 79.932 -3.273 67.617 1.00 31.00 187 GLU B N 1
ATOM 3161 C CA . GLU B 1 189 ? 80.532 -4.604 67.728 1.00 27.53 187 GLU B CA 1
ATOM 3162 C C . GLU B 1 189 ? 80.746 -5.237 66.359 1.00 31.84 187 GLU B C 1
ATOM 3163 O O . GLU B 1 189 ? 80.011 -4.949 65.413 1.00 33.79 187 GLU B O 1
ATOM 3169 N N . ILE B 1 190 ? 81.761 -6.093 66.254 1.00 29.47 188 ILE B N 1
ATOM 3170 C CA . ILE B 1 190 ? 82.027 -6.805 65.003 1.00 31.08 188 ILE B CA 1
ATOM 3171 C C . ILE B 1 190 ? 81.569 -8.269 65.073 1.00 31.06 188 ILE B C 1
ATOM 3172 O O . ILE B 1 190 ? 82.317 -9.199 64.735 1.00 30.32 188 ILE B O 1
ATOM 3177 N N . ASP B 1 191 ? 80.333 -8.454 65.529 1.00 26.76 189 ASP B N 1
ATOM 3178 C CA . ASP B 1 191 ? 79.679 -9.760 65.527 1.00 24.16 189 ASP B CA 1
ATOM 3179 C C . ASP B 1 191 ? 78.169 -9.566 65.540 1.00 25.79 189 ASP B C 1
ATOM 3180 O O . ASP B 1 191 ? 77.693 -8.427 65.483 1.00 23.58 189 ASP B O 1
ATOM 3185 N N . SER B 1 192 ? 77.419 -10.662 65.631 1.00 22.02 190 SER B N 1
ATOM 3186 C CA . SER B 1 192 ? 75.977 -10.622 65.390 1.00 21.75 190 SER B CA 1
ATOM 3187 C C . SER B 1 192 ? 75.167 -9.926 66.481 1.00 20.57 190 SER B C 1
ATOM 3188 O O . SER B 1 192 ? 73.953 -9.770 66.350 1.00 22.59 190 SER B O 1
ATOM 3191 N N . ARG B 1 193 ? 75.825 -9.494 67.551 1.00 22.85 191 ARG B N 1
ATOM 3192 C CA . ARG B 1 193 ? 75.144 -8.637 68.525 1.00 21.40 191 ARG B CA 1
ATOM 3193 C C . ARG B 1 193 ? 74.798 -7.289 67.899 1.00 22.75 191 ARG B C 1
ATOM 3194 O O . ARG B 1 193 ? 73.887 -6.597 68.354 1.00 21.72 191 ARG B O 1
ATOM 3202 N N . SER B 1 194 ? 75.550 -6.907 66.867 1.00 21.39 192 SER B N 1
ATOM 3203 C CA . SER B 1 194 ? 75.255 -5.692 66.115 1.00 22.07 192 SER B CA 1
ATOM 3204 C C . SER B 1 194 ? 74.425 -6.020 64.877 1.00 25.99 192 SER B C 1
ATOM 3205 O O . SER B 1 194 ? 74.891 -6.748 63.998 1.00 25.12 192 SER B O 1
ATOM 3208 N N . PRO B 1 195 ? 73.198 -5.475 64.790 1.00 24.75 193 PRO B N 1
ATOM 3209 C CA . PRO B 1 195 ? 72.370 -5.736 63.604 1.00 22.84 193 PRO B CA 1
ATOM 3210 C C . PRO B 1 195 ? 72.975 -5.167 62.319 1.00 23.97 193 PRO B C 1
ATOM 3211 O O . PRO B 1 195 ? 72.708 -5.709 61.238 1.00 26.78 193 PRO B O 1
ATOM 3215 N N . GLU B 1 196 ? 73.757 -4.091 62.411 1.00 22.20 194 GLU B N 1
ATOM 3216 C CA A GLU B 1 196 ? 74.427 -3.528 61.240 0.53 25.44 194 GLU B CA 1
ATOM 3217 C CA B GLU B 1 196 ? 74.383 -3.558 61.217 0.47 25.04 194 GLU B CA 1
ATOM 3218 C C . GLU B 1 196 ? 75.504 -4.489 60.762 1.00 26.99 194 GLU B C 1
ATOM 3219 O O . GLU B 1 196 ? 75.706 -4.683 59.560 1.00 31.74 194 GLU B O 1
ATOM 3230 N N . TRP B 1 197 ? 76.209 -5.093 61.715 1.00 25.26 195 TRP B N 1
ATOM 3231 C CA . TRP B 1 197 ? 77.274 -6.019 61.357 1.00 30.31 195 TRP B CA 1
ATOM 3232 C C . TRP B 1 197 ? 76.670 -7.279 60.742 1.00 28.54 195 TRP B C 1
ATOM 3233 O O . TRP B 1 197 ? 77.163 -7.783 59.729 1.00 27.29 195 TRP B O 1
ATOM 3244 N N . LEU B 1 198 ? 75.604 -7.780 61.358 1.00 25.32 196 LEU B N 1
ATOM 3245 C CA . LEU B 1 198 ? 74.945 -8.992 60.872 1.00 21.70 196 LEU B CA 1
ATOM 3246 C C . LEU B 1 198 ? 74.379 -8.779 59.470 1.00 24.40 196 LEU B C 1
ATOM 3247 O O . LEU B 1 198 ? 74.558 -9.620 58.582 1.00 26.61 196 LEU B O 1
ATOM 3252 N N . SER B 1 199 ? 73.719 -7.644 59.270 1.00 25.61 197 SER B N 1
ATOM 3253 C CA . SER B 1 199 ? 73.184 -7.302 57.954 1.00 26.73 197 SER B CA 1
ATOM 3254 C C . SER B 1 199 ? 74.282 -7.270 56.891 1.00 30.56 197 SER B C 1
ATOM 3255 O O . SER B 1 199 ? 74.109 -7.819 55.800 1.00 32.62 197 SER B O 1
ATOM 3258 N N . ASP B 1 200 ? 75.409 -6.626 57.200 1.00 35.00 198 ASP B N 1
ATOM 3259 C CA . ASP B 1 200 ? 76.554 -6.600 56.283 1.00 33.40 198 ASP B CA 1
ATOM 3260 C C . ASP B 1 200 ? 77.100 -8.001 56.041 1.00 32.69 198 ASP B C 1
ATOM 3261 O O . ASP B 1 200 ? 77.426 -8.364 54.916 1.00 36.06 198 ASP B O 1
ATOM 3266 N N . HIS B 1 201 ? 77.209 -8.776 57.114 1.00 29.29 199 HIS B N 1
ATOM 3267 C CA . HIS B 1 201 ? 77.718 -10.146 57.054 1.00 29.64 199 HIS B CA 1
ATOM 3268 C C . HIS B 1 201 ? 76.916 -10.975 56.057 1.00 29.72 199 HIS B C 1
ATOM 3269 O O . HIS B 1 201 ? 77.481 -11.646 55.186 1.00 31.66 199 HIS B O 1
ATOM 3276 N N . ILE B 1 202 ? 75.598 -10.894 56.168 1.00 30.24 200 ILE B N 1
ATOM 3277 C CA . ILE B 1 202 ? 74.700 -11.614 55.270 1.00 28.72 200 ILE B CA 1
ATOM 3278 C C . ILE B 1 202 ? 74.873 -11.182 53.812 1.00 34.29 200 ILE B C 1
ATOM 3279 O O . ILE B 1 202 ? 74.990 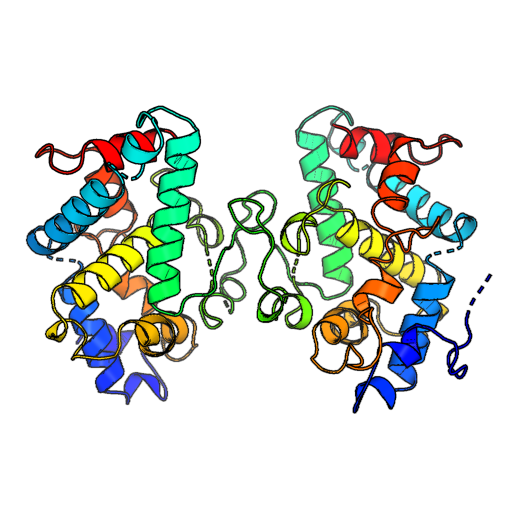-12.026 52.920 1.00 37.97 200 ILE B O 1
ATOM 3284 N N . GLN B 1 203 ? 74.919 -9.875 53.566 1.00 30.58 201 GLN B N 1
ATOM 3285 C CA . GLN B 1 203 ? 75.069 -9.373 52.193 1.00 35.97 201 GLN B CA 1
ATOM 3286 C C . GLN B 1 203 ? 76.404 -9.717 51.537 1.00 43.87 201 GLN B C 1
ATOM 3287 O O . GLN B 1 203 ? 76.473 -9.911 50.320 1.00 39.92 201 GLN B O 1
ATOM 3293 N N . ASN B 1 204 ? 77.467 -9.790 52.329 1.00 40.55 202 ASN B N 1
ATOM 3294 C CA . ASN B 1 204 ? 78.778 -10.089 51.768 1.00 46.94 202 ASN B CA 1
ATOM 3295 C C . ASN B 1 204 ? 78.993 -11.580 51.490 1.00 43.11 202 ASN B C 1
ATOM 3296 O O . ASN B 1 204 ? 79.685 -11.931 50.537 1.00 41.51 202 ASN B O 1
ATOM 3301 N N . ASP B 1 205 ? 78.387 -12.429 52.322 1.00 32.82 203 ASP B N 1
ATOM 3302 C CA . ASP B 1 205 ? 78.477 -13.895 52.214 1.00 37.73 203 ASP B CA 1
ATOM 3303 C C . ASP B 1 205 ? 79.804 -14.375 51.617 1.00 39.49 203 ASP B C 1
ATOM 3304 O O . ASP B 1 205 ? 79.845 -14.951 50.523 1.00 37.09 203 ASP B O 1
ATOM 3309 N N . GLU B 1 206 ? 80.888 -14.115 52.339 1.00 40.10 204 GLU B N 1
ATOM 3310 C CA . GLU B 1 206 ? 82.234 -14.368 51.830 1.00 45.26 204 GLU B CA 1
ATOM 3311 C C . GLU B 1 206 ? 82.493 -15.825 51.469 1.00 43.78 204 GLU B C 1
ATOM 3312 O O . GLU B 1 206 ? 83.251 -16.117 50.546 1.00 45.83 204 GLU B O 1
ATOM 3318 N N . ASP B 1 207 ? 81.881 -16.734 52.219 1.00 37.63 205 ASP B N 1
ATOM 3319 C CA . ASP B 1 207 ? 82.156 -18.160 52.067 1.00 37.33 205 ASP B CA 1
ATOM 3320 C C . ASP B 1 207 ? 81.147 -18.806 51.133 1.00 34.20 205 ASP B C 1
ATOM 3321 O O . ASP B 1 207 ? 81.218 -20.011 50.864 1.00 40.64 205 ASP B O 1
ATOM 3326 N N . GLN B 1 208 ? 80.223 -17.986 50.636 1.00 35.57 206 GLN B N 1
ATOM 3327 C CA . GLN B 1 208 ? 79.144 -18.445 49.768 1.00 32.48 206 GLN B CA 1
ATOM 3328 C C . GLN B 1 208 ? 78.349 -19.555 50.433 1.00 32.11 206 GLN B C 1
ATOM 3329 O O . GLN B 1 208 ? 78.079 -20.592 49.815 1.00 31.69 206 GLN B O 1
ATOM 3335 N N . ILE B 1 209 ? 77.974 -19.319 51.688 1.00 28.97 207 ILE B N 1
ATOM 3336 C CA . ILE B 1 209 ? 77.234 -20.292 52.483 1.00 30.95 207 ILE B CA 1
ATOM 3337 C C . ILE B 1 209 ? 75.785 -19.887 52.763 1.00 25.39 207 ILE B C 1
ATOM 3338 O O . ILE B 1 209 ? 75.052 -20.633 53.402 1.00 27.84 207 ILE B O 1
ATOM 3343 N N . PHE B 1 210 ? 75.374 -18.710 52.299 1.00 28.13 208 PHE B N 1
ATOM 3344 C CA . PHE B 1 210 ? 73.945 -18.346 52.324 1.00 28.56 208 PHE B CA 1
ATOM 3345 C C . PHE B 1 210 ? 73.502 -17.443 51.163 1.00 29.16 208 PHE B C 1
ATOM 3346 O O . PHE B 1 210 ? 72.928 -16.372 51.384 1.00 27.88 208 PHE B O 1
ATOM 3354 N N . PRO B 1 211 ? 73.732 -17.901 49.918 1.00 29.33 209 PRO B N 1
ATOM 3355 C CA . PRO B 1 211 ? 73.537 -17.041 48.744 1.00 29.19 209 PRO B CA 1
ATOM 3356 C C . PRO B 1 211 ? 72.077 -16.694 48.467 1.00 28.63 209 PRO B C 1
ATOM 3357 O O . PRO B 1 211 ? 71.812 -15.644 47.876 1.00 32.44 209 PRO B O 1
ATOM 3361 N N . VAL B 1 212 ? 71.147 -17.562 48.854 1.00 25.06 210 VAL B N 1
ATOM 3362 C CA . VAL B 1 212 ? 69.738 -17.269 48.596 1.00 27.56 210 VAL B CA 1
ATOM 3363 C C . VAL B 1 212 ? 69.193 -16.291 49.640 1.00 24.10 210 VAL B C 1
ATOM 3364 O O . VAL B 1 212 ? 68.491 -15.338 49.290 1.00 26.54 210 VAL B O 1
ATOM 3368 N N . LEU B 1 213 ? 69.540 -16.506 50.909 1.00 21.79 211 LEU B N 1
ATOM 3369 C CA . LEU B 1 213 ? 69.170 -15.570 51.968 1.00 28.92 211 LEU B CA 1
ATOM 3370 C C . LEU B 1 213 ? 69.714 -14.189 51.623 1.00 24.51 211 LEU B C 1
ATOM 3371 O O . LEU B 1 213 ? 69.018 -13.182 51.749 1.00 26.97 211 LEU B O 1
ATOM 3376 N N . ARG B 1 214 ? 70.957 -14.156 51.156 1.00 23.38 212 ARG B N 1
ATOM 3377 C CA . ARG B 1 214 ? 71.607 -12.908 50.764 1.00 24.95 212 ARG B CA 1
ATOM 3378 C C . ARG B 1 214 ? 70.813 -12.178 49.686 1.00 31.41 212 ARG B C 1
ATOM 3379 O O . ARG B 1 214 ? 70.495 -10.998 49.824 1.00 28.65 212 ARG B O 1
ATOM 3387 N N . GLU B 1 215 ? 70.497 -12.886 48.609 1.00 28.15 213 GLU B N 1
ATOM 3388 C CA . GLU B 1 215 ? 69.818 -12.273 47.473 1.00 28.68 213 GLU B CA 1
ATOM 3389 C C . GLU B 1 215 ? 68.405 -11.799 47.814 1.00 34.12 213 GLU B C 1
ATOM 3390 O O . GLU B 1 215 ? 67.992 -10.717 47.398 1.00 33.22 213 GLU B O 1
ATOM 3396 N N . VAL B 1 216 ? 67.655 -12.610 48.553 1.00 31.53 214 VAL B N 1
ATOM 3397 C CA . VAL B 1 216 ? 66.282 -12.234 48.896 1.00 26.39 214 VAL B CA 1
ATOM 3398 C C . VAL B 1 216 ? 66.248 -10.950 49.742 1.00 32.29 214 VAL B C 1
ATOM 3399 O O . VAL B 1 216 ? 65.489 -10.031 49.449 1.00 36.94 214 VAL B O 1
ATOM 3403 N N . ILE B 1 217 ? 67.105 -10.873 50.756 1.00 32.24 215 ILE B N 1
ATOM 3404 C CA . ILE B 1 217 ? 67.198 -9.676 51.595 1.00 33.99 215 ILE B CA 1
ATOM 3405 C C . ILE B 1 217 ? 67.606 -8.446 50.777 1.00 42.88 215 ILE B C 1
ATOM 3406 O O . ILE B 1 217 ? 67.022 -7.369 50.918 1.00 43.89 215 ILE B O 1
ATOM 3411 N N . LYS B 1 218 ? 68.591 -8.613 49.900 1.00 46.96 216 LYS B N 1
ATOM 3412 C CA . LYS B 1 218 ? 69.082 -7.510 49.073 1.00 45.66 216 LYS B CA 1
ATOM 3413 C C . LYS B 1 218 ? 68.030 -7.000 48.087 1.00 47.59 216 LYS B C 1
ATOM 3414 O O . LYS B 1 218 ? 68.006 -5.814 47.753 1.00 53.33 216 LYS B O 1
ATOM 3416 N N . ASN B 1 219 ? 67.157 -7.895 47.631 1.00 44.25 217 ASN B N 1
ATOM 3417 C CA . ASN B 1 219 ? 66.145 -7.542 46.637 1.00 56.28 217 ASN B CA 1
ATOM 3418 C C . ASN B 1 219 ? 64.875 -7.022 47.301 1.00 63.59 217 ASN B C 1
ATOM 3419 O O . ASN B 1 219 ? 64.930 -6.154 48.177 1.00 68.47 217 ASN B O 1
#

Organism: Legionella pneumophila subsp. pneumophila (strain Philadelphia 1 / ATCC 33152 / DSM 7513) (NCBI:txid272624)

B-factor: mean 32.14, std 13.92, range [13.19, 118.14]

Solvent-accessible surface area: 18448 Å² total

Nearest PDB structures (foldseek):
  4rd8-assembly1_A  TM=1.004E+00  e=1.147E-29  Legionella pneumophila subsp. pneumophila str. Philadelphia 1
  4rd8-assembly1_A  TM=9.936E-01  e=4.151E-27  Legionella pneumophila subsp. pneumophila str. Philadelphia 1